Protein AF-A0A0M6X1V5-F1 (afdb_monomer)

Organism: NCBI:txid360807

Secondary structure (DSSP, 8-state):
----HHHHHHHHHHHHHHHHHHHHHHHTT-S-HHHHHHHHHHHHHHHHHHHHHHHHHHHHHH-GGGGBS---GGG--HHHHHHHHHHHTTS--S-HHHHHHHH---PBPPHHHHHHHHHHHTT--HHHHHHHHHHHHHHHHHHHT----HHHHHHHHHHHHHHHHHIIIIIGGG----HHHHHHHHHHHHHHHHHHHHHHHHHHHHHHHHHHHHHHHHHHHHHTSHHHHHHHHHHT--EEEEE-TTSSSEEEEEEEEETTTEEEEEEEEEEETTTTEEEEE--SSS---EEEEEEGGGTTSSS-EEEEESSTT-B--TTGGGSSSTTTSTTGGGGEEEEE-SHHHHHHHHHHHHHHHTT--------

Foldseek 3Di:
DDQALQNLLLVLQVLLLVLLVVLCVVCLLCPPCVPRVVSVLSSLVSNLSSVLSLLLVVVVVVPVVQFFPDDDVVDHPVLVVVVVVCVVVVVDDDRSVSSDVVPHDTDTDDSLSSLVVSCVVVVAAVLLSVLSVVSVVVNVCCVPPNQDDSLSVLLNLQSVLSNLVCCLPVPLVVDDDDVVSSVVSNVSSVVSSVSSNCSNQVVLCVVCVVVLVVVLVLLQVLCPDPVNVVLCVVLVWDKHKAADCVDGQWGIFIWTDDPPDDTDTQWTFGQQSQQQKTWIFDDDPQWGQTAKIFRRVQPPPPFGWIKGFPDLQGDTDHNVSSHYPQCCDPPNVVRIDTDGDDSVVSNVSSSSSSVNVSPDDDDPDDD

Solvent-accessible surface area (backbone atoms only — not comparable to full-atom values): 20128 Å² total; per-residue (Å²): 136,89,79,49,55,57,60,51,14,50,56,28,35,52,51,11,53,53,24,42,50,55,21,47,76,72,37,67,78,53,83,51,52,93,74,31,45,64,30,48,50,50,14,47,52,25,39,53,54,12,51,47,28,45,39,43,42,58,44,31,73,77,39,62,67,76,42,43,57,85,83,39,92,95,60,62,60,64,69,59,55,53,50,52,54,33,39,75,71,66,74,49,93,71,63,66,69,63,56,42,67,77,72,47,96,74,62,57,54,53,65,68,59,42,50,56,50,38,36,62,77,69,67,51,47,58,29,54,54,49,39,58,54,51,52,55,53,44,46,56,38,52,74,76,72,52,83,91,45,54,70,61,47,32,60,48,31,32,42,50,16,53,50,44,52,45,44,44,68,72,46,58,71,73,55,97,64,67,61,73,63,52,51,52,50,51,53,51,41,53,61,51,27,52,55,26,38,50,53,25,48,54,53,53,43,68,77,39,42,75,58,54,52,51,51,50,52,48,53,41,53,51,58,70,30,72,70,44,49,51,50,30,58,75,68,71,52,51,68,52,63,47,76,34,79,89,47,82,63,34,47,29,43,32,28,38,58,48,80,104,77,46,75,41,84,60,33,33,33,30,63,33,71,95,67,44,26,38,38,34,26,29,57,85,86,46,31,43,28,35,39,32,42,39,45,59,85,35,60,87,44,100,65,23,52,24,32,38,34,69,41,75,61,27,40,76,35,78,44,47,82,43,33,48,70,43,62,77,33,87,86,45,23,85,42,33,44,85,43,66,61,47,72,73,52,53,52,53,51,50,52,31,53,53,53,36,64,73,68,67,80,84,75,75,87,79,130

Nearest PDB structures (foldseek):
  2pz1-assembly1_A  TM=2.018E-01  e=1.996E-01  Homo sapiens
  2dx1-assembly1_A  TM=1.710E-01  e=4.671E-01  Homo sapiens
  8glv-assembly1_Ks  TM=2.192E-01  e=9.152E+00  Chlamydomonas reinhardtii

Structure (mmCIF, N/CA/C/O backbone):
data_AF-A0A0M6X1V5-F1
#
_entry.id   AF-A0A0M6X1V5-F1
#
loop_
_atom_site.group_PDB
_atom_site.id
_atom_site.type_symbol
_atom_site.label_atom_id
_atom_site.label_alt_id
_atom_site.label_comp_id
_atom_site.label_asym_id
_atom_site.label_entity_id
_atom_site.label_seq_id
_atom_site.pdbx_PDB_ins_code
_atom_site.Cartn_x
_atom_site.Cartn_y
_atom_site.Cartn_z
_atom_site.occupancy
_atom_site.B_iso_or_equiv
_atom_site.auth_seq_id
_atom_site.auth_comp_id
_atom_site.auth_asym_id
_atom_site.auth_atom_id
_atom_site.pdbx_PDB_model_num
ATOM 1 N N . MET A 1 1 ? 26.470 -7.280 -25.742 1.00 39.66 1 MET A N 1
ATOM 2 C CA . MET A 1 1 ? 25.875 -7.517 -24.411 1.00 39.66 1 MET A CA 1
ATOM 3 C C . MET A 1 1 ? 24.392 -7.253 -24.567 1.00 39.66 1 MET A C 1
ATOM 5 O O . MET A 1 1 ? 24.067 -6.159 -25.005 1.00 39.66 1 MET A O 1
ATOM 9 N N . LYS A 1 2 ? 23.532 -8.253 -24.347 1.00 53.59 2 LYS A N 1
ATOM 10 C CA . LYS A 1 2 ? 22.075 -8.067 -24.395 1.00 53.59 2 LYS A CA 1
ATOM 11 C C . LYS A 1 2 ? 21.625 -7.750 -22.973 1.00 53.59 2 LYS A C 1
ATOM 13 O O . LYS A 1 2 ? 21.903 -8.544 -22.082 1.00 53.59 2 LYS A O 1
ATOM 18 N N . ILE A 1 3 ? 21.055 -6.568 -22.761 1.00 58.59 3 ILE A N 1
ATOM 19 C CA . ILE A 1 3 ? 20.495 -6.168 -21.468 1.00 58.59 3 ILE A CA 1
ATOM 20 C C . ILE A 1 3 ? 18.987 -6.367 -21.590 1.00 58.59 3 ILE A C 1
ATOM 22 O O . ILE A 1 3 ? 18.340 -5.647 -22.350 1.00 58.59 3 ILE A O 1
ATOM 26 N N . TYR A 1 4 ? 18.441 -7.364 -20.896 1.00 81.00 4 TYR A N 1
ATOM 27 C CA . TYR A 1 4 ? 16.998 -7.581 -20.870 1.00 81.00 4 TYR A CA 1
ATOM 28 C C . TYR A 1 4 ? 16.310 -6.487 -20.046 1.00 81.00 4 TYR A C 1
ATOM 30 O O . TYR A 1 4 ? 16.927 -5.886 -19.162 1.00 81.00 4 TYR A O 1
ATOM 38 N N . LEU A 1 5 ? 15.020 -6.236 -20.312 1.00 85.81 5 LEU A N 1
ATOM 39 C CA . LEU A 1 5 ? 14.236 -5.241 -19.562 1.00 85.81 5 LEU A CA 1
ATOM 40 C C . LEU A 1 5 ? 14.343 -5.465 -18.050 1.00 85.81 5 LEU A C 1
ATOM 42 O O . LEU A 1 5 ? 14.533 -4.508 -17.304 1.00 85.81 5 LEU A O 1
ATOM 46 N N . PHE A 1 6 ? 14.284 -6.729 -17.624 1.00 87.44 6 PHE A N 1
ATOM 47 C CA . PHE A 1 6 ? 14.385 -7.101 -16.220 1.00 87.44 6 PHE A CA 1
ATOM 48 C C . PHE A 1 6 ? 15.757 -6.794 -15.607 1.00 87.44 6 PHE A C 1
ATOM 50 O O . PHE A 1 6 ? 15.822 -6.167 -14.555 1.00 87.44 6 PHE A O 1
ATOM 57 N N . ASP A 1 7 ? 16.852 -7.183 -16.269 1.00 87.56 7 ASP A N 1
ATOM 58 C CA . ASP A 1 7 ? 18.204 -6.915 -15.760 1.00 87.56 7 ASP A CA 1
ATOM 59 C C . ASP A 1 7 ? 18.443 -5.406 -15.616 1.00 87.56 7 ASP A C 1
ATOM 61 O O . ASP A 1 7 ? 18.963 -4.951 -14.601 1.00 87.56 7 ASP A O 1
ATOM 65 N N . ASN A 1 8 ? 17.968 -4.614 -16.584 1.00 89.75 8 ASN A N 1
ATOM 66 C CA . ASN A 1 8 ? 18.051 -3.155 -16.521 1.00 89.75 8 ASN A CA 1
ATOM 67 C C . ASN A 1 8 ? 17.187 -2.559 -15.391 1.00 89.75 8 ASN A C 1
ATOM 69 O O . ASN A 1 8 ? 17.561 -1.557 -14.772 1.00 89.75 8 ASN A O 1
ATOM 73 N N . ALA A 1 9 ? 16.026 -3.169 -15.120 1.00 92.94 9 ALA A N 1
ATOM 74 C CA . ALA A 1 9 ? 15.165 -2.788 -14.005 1.00 92.94 9 ALA A CA 1
ATOM 75 C C . ALA A 1 9 ? 15.871 -3.033 -12.666 1.00 92.94 9 ALA A C 1
ATOM 77 O O . ALA A 1 9 ? 15.912 -2.134 -11.828 1.00 92.94 9 ALA A O 1
ATOM 78 N N . ILE A 1 10 ? 16.481 -4.211 -12.498 1.00 92.75 10 ILE A N 1
ATOM 79 C CA . ILE A 1 10 ? 17.227 -4.585 -11.293 1.00 92.75 10 ILE A CA 1
ATOM 80 C C . ILE A 1 10 ? 18.442 -3.679 -11.092 1.00 92.75 10 ILE A C 1
ATOM 82 O O . ILE A 1 10 ? 18.616 -3.155 -9.996 1.00 92.75 10 ILE A O 1
ATOM 86 N N . ASP A 1 11 ? 19.237 -3.428 -12.133 1.00 93.12 11 ASP A N 1
ATOM 87 C CA . ASP A 1 11 ? 20.394 -2.531 -12.042 1.00 93.12 11 ASP A CA 1
ATOM 88 C C . ASP A 1 11 ? 19.964 -1.119 -11.599 1.00 93.12 11 ASP A C 1
ATOM 90 O O . ASP A 1 11 ? 20.552 -0.526 -10.691 1.00 93.12 11 ASP A O 1
ATOM 94 N N . SER A 1 12 ? 18.894 -0.583 -12.199 1.00 95.94 12 SER A N 1
ATOM 95 C CA . SER A 1 12 ? 18.325 0.717 -11.813 1.00 95.94 12 SER A CA 1
ATOM 96 C C . SER A 1 12 ? 17.811 0.710 -10.370 1.00 95.94 12 SER A C 1
ATOM 98 O O . SER A 1 12 ? 17.980 1.689 -9.640 1.00 95.94 12 SER A O 1
ATOM 100 N N . PHE A 1 13 ? 17.207 -0.395 -9.936 1.00 97.12 13 PHE A N 1
ATOM 101 C CA . PHE A 1 13 ? 16.680 -0.545 -8.587 1.00 97.12 13 PHE A CA 1
ATOM 102 C C . PHE A 1 13 ? 17.795 -0.609 -7.537 1.00 97.12 13 PHE A C 1
ATOM 104 O O . PHE A 1 13 ? 17.732 0.104 -6.539 1.00 97.12 13 PHE A O 1
ATOM 111 N N . GLU A 1 14 ? 18.869 -1.359 -7.786 1.00 96.00 14 GLU A N 1
ATOM 112 C CA . GLU A 1 14 ? 20.050 -1.407 -6.913 1.00 96.00 14 GLU A CA 1
ATOM 113 C C . GLU A 1 14 ? 20.685 -0.020 -6.736 1.00 96.00 14 GLU A C 1
ATOM 115 O O . GLU A 1 14 ? 21.066 0.359 -5.624 1.00 96.00 14 GLU A O 1
ATOM 120 N N . TRP A 1 15 ? 20.756 0.777 -7.808 1.00 97.69 15 TRP A N 1
ATOM 121 C CA . TRP A 1 15 ? 21.193 2.172 -7.713 1.00 97.69 15 TRP A CA 1
ATOM 122 C C . TRP A 1 15 ? 20.257 3.021 -6.858 1.00 97.69 15 TRP A C 1
ATOM 124 O O . TRP A 1 15 ? 20.733 3.834 -6.061 1.00 97.69 15 TRP A O 1
ATOM 134 N N . SER A 1 16 ? 18.943 2.815 -6.978 1.00 98.00 16 SER A N 1
ATOM 135 C CA . SER A 1 16 ? 17.966 3.488 -6.125 1.00 98.00 16 SER A CA 1
ATOM 136 C C . SER A 1 16 ? 18.199 3.169 -4.647 1.00 98.00 16 SER A C 1
ATOM 138 O O . SER A 1 16 ? 18.396 4.092 -3.855 1.00 98.00 16 SER A O 1
ATOM 140 N N . LEU A 1 17 ? 18.286 1.882 -4.293 1.00 98.19 17 LEU A N 1
ATOM 141 C CA . LEU A 1 17 ? 18.526 1.432 -2.919 1.00 98.19 17 LEU A CA 1
ATOM 142 C C . LEU A 1 17 ? 19.849 1.973 -2.371 1.00 98.19 17 LEU A C 1
ATOM 144 O O . LEU A 1 17 ? 19.900 2.486 -1.256 1.00 98.19 17 LEU A O 1
ATOM 148 N N . ARG A 1 18 ? 20.919 1.952 -3.175 1.00 97.69 18 ARG A N 1
ATOM 149 C CA . ARG A 1 18 ? 22.220 2.505 -2.780 1.00 97.69 18 ARG A CA 1
ATOM 150 C C . ARG A 1 18 ? 22.126 3.984 -2.421 1.00 97.69 18 ARG A C 1
ATOM 152 O O . ARG A 1 18 ? 22.686 4.398 -1.408 1.00 97.69 18 ARG A O 1
ATOM 159 N N . HIS A 1 19 ? 21.450 4.774 -3.250 1.00 97.50 19 HIS A N 1
ATOM 160 C CA . HIS A 1 19 ? 21.282 6.202 -3.009 1.00 97.50 19 HIS A CA 1
ATOM 161 C C . HIS A 1 19 ? 20.356 6.491 -1.826 1.00 97.50 19 HIS A C 1
ATOM 163 O O . HIS A 1 19 ? 20.657 7.401 -1.057 1.00 97.50 19 HIS A O 1
ATOM 169 N N . LEU A 1 20 ? 19.292 5.703 -1.637 1.00 97.75 20 LEU A N 1
ATOM 170 C CA . LEU A 1 20 ? 18.434 5.790 -0.453 1.00 97.75 20 LEU A CA 1
ATOM 171 C C . LEU A 1 20 ? 19.217 5.482 0.820 1.00 97.75 20 LEU A C 1
ATOM 173 O O . LEU A 1 20 ? 19.162 6.267 1.758 1.00 97.75 20 LEU A O 1
ATOM 177 N N . ARG A 1 21 ? 20.010 4.406 0.839 1.00 97.62 21 ARG A N 1
ATOM 178 C CA . ARG A 1 21 ? 20.854 4.072 1.990 1.00 97.62 21 ARG A CA 1
ATOM 179 C C . ARG A 1 21 ? 21.814 5.208 2.328 1.00 97.62 21 ARG A C 1
ATOM 181 O O . ARG A 1 21 ? 21.831 5.664 3.462 1.00 97.62 21 ARG A O 1
ATOM 188 N N . THR A 1 22 ? 22.565 5.714 1.347 1.00 96.56 22 THR A N 1
ATOM 189 C CA . THR A 1 22 ? 23.496 6.831 1.585 1.00 96.56 22 THR A CA 1
ATOM 190 C C . THR A 1 22 ? 22.772 8.086 2.069 1.00 96.56 22 THR A C 1
ATOM 192 O O . THR A 1 22 ? 23.281 8.788 2.940 1.00 96.56 22 THR A O 1
ATOM 195 N N . PHE A 1 23 ? 21.581 8.371 1.539 1.00 95.62 23 PHE A N 1
ATOM 196 C CA . PHE A 1 23 ? 20.746 9.464 2.024 1.00 95.62 23 PHE A CA 1
ATOM 197 C C . PHE A 1 23 ? 20.359 9.267 3.499 1.00 95.62 23 PHE A C 1
ATOM 199 O O . PHE A 1 23 ? 20.599 10.164 4.303 1.00 95.62 23 PHE A O 1
ATOM 206 N N . LEU A 1 24 ? 19.846 8.090 3.865 1.00 95.75 24 LEU A N 1
ATOM 207 C CA . LEU A 1 24 ? 19.426 7.765 5.231 1.00 95.75 24 LEU A CA 1
ATOM 208 C C . LEU A 1 24 ? 20.591 7.760 6.233 1.00 95.75 24 LEU A C 1
ATOM 210 O O . LEU A 1 24 ? 20.423 8.203 7.364 1.00 95.75 24 LEU A O 1
ATOM 214 N N . GLU A 1 25 ? 21.779 7.314 5.820 1.00 94.75 25 GLU A N 1
ATOM 215 C CA . GLU A 1 25 ? 23.007 7.379 6.628 1.00 94.75 25 GLU A CA 1
ATOM 216 C C . GLU A 1 25 ? 23.492 8.820 6.849 1.00 94.75 25 GLU A C 1
ATOM 218 O O . GLU A 1 25 ? 24.152 9.106 7.847 1.00 94.75 25 GLU A O 1
ATOM 223 N N . THR A 1 26 ? 23.193 9.723 5.910 1.00 92.94 26 THR A N 1
ATOM 224 C CA . THR A 1 26 ? 23.662 11.114 5.944 1.00 92.94 26 THR A CA 1
ATOM 225 C C . THR A 1 26 ? 22.690 12.033 6.682 1.00 92.94 26 THR A C 1
ATOM 227 O O . THR A 1 26 ? 23.132 12.909 7.421 1.00 92.94 26 THR A O 1
ATOM 230 N N . ASP A 1 27 ? 21.385 11.892 6.437 1.00 92.19 27 ASP A N 1
ATOM 231 C CA . ASP A 1 27 ? 20.372 12.874 6.842 1.00 92.19 27 ASP A CA 1
ATOM 232 C C . ASP A 1 27 ? 18.945 12.294 6.793 1.00 92.19 27 ASP A C 1
ATOM 234 O O . ASP A 1 27 ? 18.069 12.785 6.078 1.00 92.19 27 ASP A O 1
ATOM 238 N N . SER A 1 28 ? 18.697 11.220 7.544 1.00 91.19 28 SER A N 1
ATOM 239 C CA . SER A 1 28 ? 17.394 10.535 7.584 1.00 91.19 28 SER A CA 1
ATOM 240 C C . SER A 1 28 ? 16.216 11.430 7.989 1.00 91.19 28 SER A C 1
ATOM 242 O O . SER A 1 28 ? 15.100 11.195 7.530 1.00 91.19 28 SER A O 1
ATOM 244 N N . ASN A 1 29 ? 16.452 12.478 8.783 1.00 90.00 29 ASN A N 1
ATOM 245 C CA . ASN A 1 29 ? 15.431 13.443 9.214 1.00 90.00 29 ASN A CA 1
ATOM 246 C C . ASN A 1 29 ? 15.308 14.668 8.288 1.00 90.00 29 ASN A C 1
ATOM 248 O O . ASN A 1 29 ? 14.533 15.584 8.570 1.00 90.00 29 ASN A O 1
ATOM 252 N N . PHE A 1 30 ? 16.079 14.719 7.196 1.00 90.25 30 PHE A N 1
ATOM 253 C CA . PHE A 1 30 ? 16.092 15.849 6.263 1.00 90.25 30 PHE A CA 1
ATOM 254 C C . PHE A 1 30 ? 16.367 17.200 6.960 1.00 90.25 30 PHE A C 1
ATOM 256 O O . PHE A 1 30 ? 15.706 18.213 6.717 1.00 90.25 30 PHE A O 1
ATOM 263 N N . GLU A 1 31 ? 17.317 17.210 7.896 1.00 89.50 31 GLU A N 1
ATOM 264 C CA . GLU A 1 31 ? 17.773 18.387 8.644 1.00 89.50 31 GLU A CA 1
ATOM 265 C C . GLU A 1 31 ? 18.802 19.206 7.852 1.00 89.50 31 GLU A C 1
ATOM 267 O O . GLU A 1 31 ? 18.896 20.421 8.030 1.00 89.50 31 GLU A O 1
ATOM 272 N N . ASN A 1 32 ? 19.550 18.562 6.950 1.00 88.06 32 ASN A N 1
ATOM 273 C CA . ASN A 1 32 ? 20.644 19.156 6.178 1.00 88.06 32 ASN A CA 1
ATOM 274 C C . ASN A 1 32 ? 20.438 18.960 4.659 1.00 88.06 32 ASN A C 1
ATOM 276 O O . ASN A 1 32 ? 21.286 18.359 3.980 1.00 88.06 32 ASN A O 1
ATOM 280 N N . PRO A 1 33 ? 19.343 19.504 4.086 1.00 84.38 33 PRO A N 1
ATOM 281 C CA . PRO A 1 33 ? 18.929 19.226 2.711 1.00 84.38 33 PRO A CA 1
ATOM 282 C C . PRO A 1 33 ? 19.975 19.616 1.661 1.00 84.38 33 PRO A C 1
ATOM 284 O O . PRO A 1 33 ? 20.057 18.966 0.618 1.00 84.38 33 PRO A O 1
ATOM 287 N N . ASP A 1 34 ? 20.812 20.622 1.924 1.00 83.69 34 ASP A N 1
ATOM 288 C CA . ASP A 1 34 ? 21.867 21.063 1.001 1.00 83.69 34 ASP A CA 1
ATOM 289 C C . ASP A 1 34 ? 22.909 19.968 0.709 1.00 83.69 34 ASP A C 1
ATOM 291 O O . ASP A 1 34 ? 23.516 19.951 -0.363 1.00 83.69 34 ASP A O 1
ATOM 295 N N . ILE A 1 35 ? 23.107 19.036 1.646 1.00 82.88 35 ILE A N 1
ATOM 296 C CA . ILE A 1 35 ? 24.081 17.942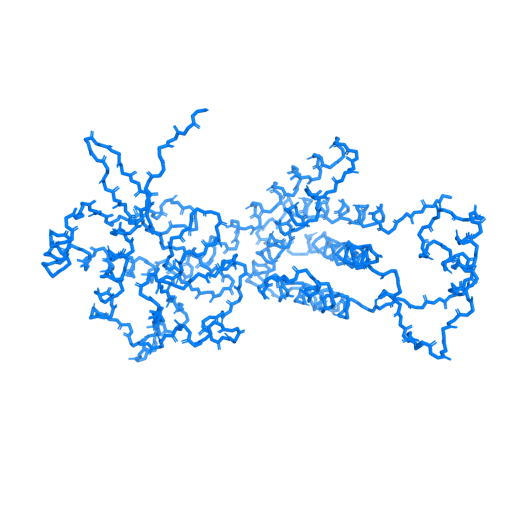 1.534 1.00 82.88 35 ILE A CA 1
ATOM 297 C C . ILE A 1 35 ? 23.394 16.667 1.034 1.00 82.88 35 ILE A C 1
ATOM 299 O O . ILE A 1 35 ? 23.943 15.934 0.209 1.00 82.88 35 ILE A O 1
ATOM 303 N N . SER A 1 36 ? 22.180 16.402 1.515 1.00 86.75 36 SER A N 1
ATOM 304 C CA . SER A 1 36 ? 21.513 15.109 1.370 1.00 86.75 36 SER A CA 1
ATOM 305 C C . SER A 1 36 ? 20.600 15.005 0.143 1.00 86.75 36 SER A C 1
ATOM 307 O O . SER A 1 36 ? 20.473 13.925 -0.443 1.00 86.75 36 SER A O 1
ATOM 309 N N . THR A 1 37 ? 20.027 16.120 -0.332 1.00 86.50 37 THR A N 1
ATOM 310 C CA . THR A 1 37 ? 19.010 16.129 -1.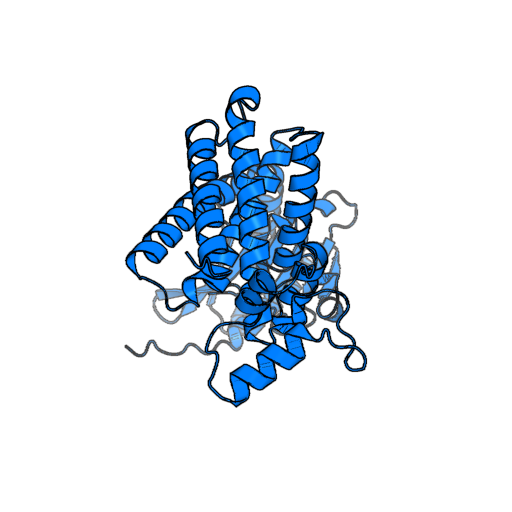407 1.00 86.50 37 THR A CA 1
ATOM 311 C C . THR A 1 37 ? 19.502 15.496 -2.707 1.00 86.50 37 THR A C 1
ATOM 313 O O . THR A 1 37 ? 18.714 14.897 -3.441 1.00 86.50 37 THR A O 1
ATOM 316 N N . THR A 1 38 ? 20.801 15.590 -3.011 1.00 89.25 38 THR A N 1
ATOM 317 C CA . THR A 1 38 ? 21.364 14.975 -4.223 1.00 89.25 38 THR A CA 1
ATOM 318 C C . THR A 1 38 ? 21.152 13.463 -4.227 1.00 89.25 38 THR A C 1
ATOM 320 O O . THR A 1 38 ? 20.729 12.920 -5.246 1.00 89.25 38 THR A O 1
ATOM 323 N N . TYR A 1 39 ? 21.377 12.789 -3.096 1.00 92.69 39 TYR A N 1
ATOM 324 C CA . TYR A 1 39 ? 21.184 11.344 -2.987 1.00 92.69 39 TYR A CA 1
ATOM 325 C C . TYR A 1 39 ? 19.708 10.967 -3.112 1.00 92.69 39 TYR A C 1
ATOM 327 O O . TYR A 1 39 ? 19.373 10.102 -3.917 1.00 92.69 39 TYR A O 1
ATOM 335 N N . LEU A 1 40 ? 18.814 11.685 -2.426 1.00 91.81 40 LEU A N 1
ATOM 336 C CA . LEU A 1 40 ? 17.370 11.458 -2.530 1.00 91.81 40 LEU A CA 1
ATOM 337 C C . LEU A 1 40 ? 16.852 11.660 -3.966 1.00 91.81 40 LEU A C 1
ATOM 339 O O . LEU A 1 40 ? 16.053 10.872 -4.471 1.00 91.81 40 LEU A O 1
ATOM 343 N N . LYS A 1 41 ? 17.352 12.679 -4.674 1.00 91.38 41 LYS A N 1
ATOM 344 C CA . LYS A 1 41 ? 17.000 12.924 -6.078 1.00 91.38 41 LYS A CA 1
ATOM 345 C C . LYS A 1 41 ? 17.450 11.784 -6.991 1.00 91.38 41 LYS A C 1
ATOM 347 O O . LYS A 1 41 ? 16.660 11.343 -7.824 1.00 91.38 41 LYS A O 1
ATOM 352 N N . GLN A 1 42 ? 18.694 11.318 -6.852 1.00 93.31 42 GLN A N 1
ATOM 353 C CA . GLN A 1 42 ? 19.196 10.194 -7.651 1.00 93.31 42 GLN A CA 1
ATOM 354 C C . GLN A 1 42 ? 18.419 8.912 -7.348 1.00 93.31 42 GLN A C 1
ATOM 356 O O . GLN A 1 42 ? 17.991 8.229 -8.274 1.00 93.31 42 GLN A O 1
ATOM 361 N N . ALA A 1 43 ? 18.136 8.646 -6.071 1.00 95.56 43 ALA A N 1
ATOM 362 C CA . ALA A 1 43 ? 17.302 7.529 -5.652 1.00 95.56 43 ALA A CA 1
ATOM 363 C C . ALA A 1 43 ? 15.943 7.509 -6.362 1.00 95.56 43 ALA A C 1
ATOM 365 O O . ALA A 1 43 ? 15.554 6.476 -6.902 1.00 95.56 43 ALA A O 1
ATOM 366 N N . ILE A 1 44 ? 15.242 8.646 -6.406 1.00 94.69 44 ILE A N 1
ATOM 367 C CA . ILE A 1 44 ? 13.904 8.756 -7.008 1.00 94.69 44 ILE A CA 1
ATOM 368 C C . ILE A 1 44 ? 13.950 8.645 -8.532 1.00 94.69 44 ILE A C 1
ATOM 370 O O . ILE A 1 44 ? 13.055 8.042 -9.127 1.00 94.69 44 ILE A O 1
ATOM 374 N N . LEU A 1 45 ? 14.978 9.201 -9.179 1.00 93.56 45 LEU A N 1
ATOM 375 C CA . LEU A 1 45 ? 15.179 9.036 -10.621 1.00 93.56 45 LEU A CA 1
ATOM 376 C C . LEU A 1 45 ? 15.382 7.559 -10.971 1.00 93.56 45 LEU A C 1
ATOM 378 O O . LEU A 1 45 ? 14.673 7.034 -11.826 1.00 93.56 45 LEU A O 1
ATOM 382 N N . CYS A 1 46 ? 16.286 6.884 -10.261 1.00 96.19 46 CYS A N 1
ATOM 383 C CA . CYS A 1 46 ? 16.553 5.459 -10.430 1.00 96.19 46 CYS A CA 1
ATOM 384 C C . CYS A 1 46 ? 15.328 4.591 -10.099 1.00 96.19 46 CYS A C 1
ATOM 386 O O . CYS A 1 46 ? 15.048 3.648 -10.835 1.00 96.19 46 CYS A O 1
ATOM 388 N N . LEU A 1 47 ? 14.559 4.938 -9.057 1.00 97.19 47 LEU A N 1
ATOM 389 C CA . LEU A 1 47 ? 13.347 4.208 -8.671 1.00 97.19 47 LEU A CA 1
ATOM 390 C C . LEU A 1 47 ? 12.268 4.288 -9.752 1.00 97.19 47 LEU A C 1
ATOM 392 O O . LEU A 1 47 ? 11.701 3.266 -10.116 1.00 97.19 47 LEU A O 1
ATOM 396 N N . ASN A 1 48 ? 12.008 5.482 -10.299 1.00 95.19 48 ASN A N 1
ATOM 397 C CA . ASN A 1 48 ? 11.051 5.631 -11.400 1.00 95.19 48 ASN A CA 1
ATOM 398 C C . ASN A 1 48 ? 11.491 4.816 -12.623 1.00 95.19 48 ASN A C 1
ATOM 400 O O . ASN A 1 48 ? 10.675 4.103 -13.196 1.00 95.19 48 ASN A O 1
ATOM 404 N N . SER A 1 49 ? 12.772 4.872 -12.998 1.00 94.31 49 SER A N 1
ATOM 405 C CA . SER A 1 49 ? 13.287 4.062 -14.109 1.00 94.31 49 SER A CA 1
ATOM 406 C C . SER A 1 49 ? 13.102 2.563 -13.856 1.00 94.31 49 SER A C 1
ATOM 408 O O . SER A 1 49 ? 12.641 1.846 -14.741 1.00 94.31 49 SER A O 1
ATOM 410 N N . ALA A 1 50 ? 13.407 2.092 -12.644 1.00 96.44 50 ALA A N 1
ATOM 411 C CA . ALA A 1 50 ? 13.225 0.696 -12.263 1.00 96.44 50 ALA A CA 1
ATOM 412 C C . ALA A 1 50 ? 11.754 0.263 -12.347 1.00 96.44 50 ALA A C 1
ATOM 414 O O . ALA A 1 50 ? 11.455 -0.747 -12.977 1.00 96.44 50 ALA A O 1
ATOM 415 N N . LEU A 1 51 ? 10.832 1.045 -11.774 1.00 97.06 51 LEU A N 1
ATOM 416 C CA . LEU A 1 51 ? 9.394 0.762 -11.813 1.00 97.06 51 LEU A CA 1
ATOM 417 C C . LEU A 1 51 ? 8.861 0.707 -13.244 1.00 97.06 51 LEU A C 1
ATOM 419 O O . LEU A 1 51 ? 8.131 -0.219 -13.585 1.00 97.06 51 LEU A O 1
ATOM 423 N N . GLU A 1 52 ? 9.260 1.650 -14.101 1.00 95.38 52 GLU A N 1
ATOM 424 C CA . GLU A 1 52 ? 8.846 1.655 -15.506 1.00 95.38 52 GLU A CA 1
ATOM 425 C C . GLU A 1 52 ? 9.232 0.354 -16.210 1.00 95.38 52 GLU A C 1
ATOM 427 O O . GLU A 1 52 ? 8.424 -0.238 -16.928 1.00 95.38 52 GLU A O 1
ATOM 432 N N . LEU A 1 53 ? 10.473 -0.085 -15.991 1.00 94.69 53 LEU A N 1
ATOM 433 C CA . LEU A 1 53 ? 11.029 -1.281 -16.606 1.00 94.69 53 LEU A CA 1
ATOM 434 C C . LEU A 1 53 ? 10.411 -2.554 -16.024 1.00 94.69 53 LEU A C 1
ATOM 436 O O . LEU A 1 53 ? 10.057 -3.440 -16.799 1.00 94.69 53 LEU A O 1
ATOM 440 N N . PHE A 1 54 ? 10.203 -2.626 -14.704 1.00 94.88 54 PHE A N 1
ATOM 441 C CA . PHE A 1 54 ? 9.474 -3.731 -14.082 1.00 94.88 54 PHE A CA 1
ATOM 442 C C . PHE A 1 54 ? 8.059 -3.845 -14.651 1.00 94.88 54 PHE A C 1
ATOM 444 O O . PHE A 1 54 ? 7.644 -4.921 -15.068 1.00 94.88 54 PHE A O 1
ATOM 451 N N . PHE A 1 55 ? 7.314 -2.743 -14.731 1.00 95.56 55 PHE A N 1
ATOM 452 C CA . PHE A 1 55 ? 5.952 -2.764 -15.259 1.00 95.56 55 PHE A CA 1
ATOM 453 C C . PHE A 1 55 ? 5.921 -3.178 -16.733 1.00 95.56 55 PHE A C 1
ATOM 455 O O . PHE A 1 55 ? 5.109 -4.025 -17.103 1.00 95.56 55 PHE A O 1
ATOM 462 N N . LYS A 1 56 ? 6.832 -2.658 -17.568 1.00 94.38 56 LYS A N 1
ATOM 463 C CA . LYS A 1 56 ? 6.947 -3.058 -18.981 1.00 94.38 56 LYS A CA 1
ATOM 464 C C . LYS A 1 56 ? 7.296 -4.532 -19.136 1.00 94.38 56 LYS A C 1
ATOM 466 O O . LYS A 1 56 ? 6.696 -5.199 -19.972 1.00 94.38 56 LYS A O 1
ATOM 471 N N . GLU A 1 57 ? 8.214 -5.051 -18.330 1.00 92.12 57 GLU A N 1
ATOM 472 C CA . GLU A 1 57 ? 8.559 -6.473 -18.317 1.00 92.12 57 GLU A CA 1
ATOM 473 C C . GLU A 1 57 ? 7.315 -7.325 -18.030 1.00 92.12 57 GLU A C 1
ATOM 475 O O . GLU A 1 57 ? 6.934 -8.155 -18.859 1.00 92.12 57 GLU A O 1
ATOM 480 N N . ARG A 1 58 ? 6.593 -7.014 -16.948 1.00 92.00 58 ARG A N 1
ATOM 481 C CA . ARG A 1 58 ? 5.389 -7.744 -16.527 1.00 92.00 58 ARG A CA 1
ATOM 482 C C . ARG A 1 58 ? 4.255 -7.654 -17.548 1.00 92.00 58 ARG A C 1
ATOM 484 O O . ARG A 1 58 ? 3.637 -8.662 -17.879 1.00 92.00 58 ARG A O 1
ATOM 491 N N . ILE A 1 59 ? 4.016 -6.469 -18.113 1.00 94.06 59 ILE A N 1
ATOM 492 C CA . ILE A 1 59 ? 3.052 -6.277 -19.207 1.00 94.06 59 ILE A CA 1
ATOM 493 C C . ILE A 1 59 ? 3.460 -7.111 -20.431 1.00 94.06 59 ILE A C 1
ATOM 495 O O . ILE A 1 59 ? 2.620 -7.791 -21.024 1.00 94.06 59 ILE A O 1
ATOM 499 N N . SER A 1 60 ? 4.744 -7.088 -20.803 1.00 91.88 60 SER A N 1
ATOM 500 C CA . SER A 1 60 ? 5.250 -7.798 -21.982 1.00 91.88 60 SER A CA 1
ATOM 501 C C . SER A 1 60 ? 5.155 -9.319 -21.851 1.00 91.88 60 SER A C 1
ATOM 503 O O . SER A 1 60 ? 4.951 -9.997 -22.855 1.00 91.88 60 SER A O 1
ATOM 505 N N . ALA A 1 61 ? 5.219 -9.846 -20.624 1.00 89.00 61 ALA A N 1
ATOM 506 C CA . ALA A 1 61 ? 4.999 -11.261 -20.343 1.00 89.00 61 ALA A CA 1
ATOM 507 C C . ALA A 1 61 ? 3.547 -11.705 -20.611 1.00 89.00 61 ALA A C 1
ATOM 509 O O . ALA A 1 61 ? 3.319 -12.859 -20.967 1.00 89.00 61 ALA A O 1
ATOM 510 N N . ILE A 1 62 ? 2.565 -10.802 -20.476 1.00 91.44 62 ILE A N 1
ATOM 511 C CA . ILE A 1 62 ? 1.163 -11.063 -20.853 1.00 91.44 62 ILE A CA 1
ATOM 512 C C . ILE A 1 62 ? 1.005 -10.960 -22.371 1.00 91.44 62 ILE A C 1
ATOM 514 O O . ILE A 1 62 ? 0.469 -11.861 -23.015 1.00 91.44 62 ILE A O 1
ATOM 518 N N . ASN A 1 63 ? 1.444 -9.839 -22.946 1.00 90.25 63 ASN A N 1
ATOM 519 C CA . ASN A 1 63 ? 1.463 -9.633 -24.387 1.00 90.25 63 ASN A CA 1
ATOM 520 C C . ASN A 1 63 ? 2.559 -8.612 -24.756 1.00 90.25 63 ASN A C 1
ATOM 522 O O . ASN A 1 63 ? 2.423 -7.433 -24.414 1.00 90.25 63 ASN A O 1
ATOM 526 N N . PRO A 1 64 ? 3.601 -9.017 -25.512 1.00 90.38 64 PRO A N 1
ATOM 527 C CA . PRO A 1 64 ? 4.734 -8.155 -25.847 1.00 90.38 64 PRO A CA 1
ATOM 528 C C . PRO A 1 64 ? 4.372 -6.893 -26.632 1.00 90.38 64 PRO A C 1
ATOM 530 O O . PRO A 1 64 ? 5.115 -5.920 -26.599 1.00 90.38 64 PRO A O 1
ATOM 533 N N . LEU A 1 65 ? 3.243 -6.887 -27.341 1.00 91.12 65 LEU A N 1
ATOM 534 C CA . LEU A 1 65 ? 2.801 -5.732 -28.117 1.00 91.12 65 LEU A CA 1
ATOM 535 C C . LEU A 1 65 ? 2.320 -4.586 -27.211 1.00 91.12 65 LEU A C 1
ATOM 537 O O . LEU A 1 65 ? 2.463 -3.419 -27.554 1.00 91.12 65 LEU A O 1
ATOM 541 N N . LEU A 1 66 ? 1.816 -4.882 -26.014 1.00 92.00 66 LEU A N 1
ATOM 542 C CA . LEU A 1 66 ? 1.179 -3.885 -25.149 1.00 92.00 66 LEU A CA 1
ATOM 543 C C . LEU A 1 66 ? 2.110 -2.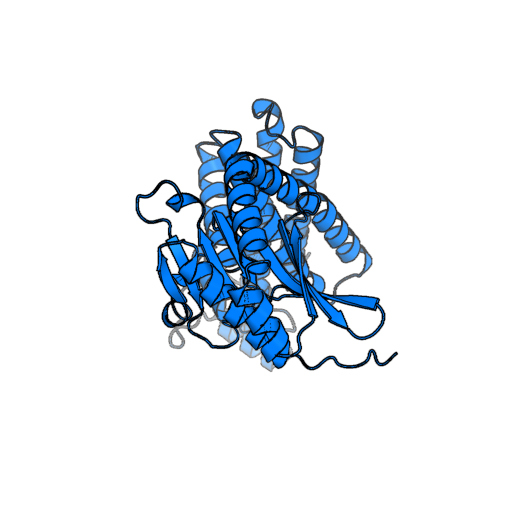770 -24.640 1.00 92.00 66 LEU A C 1
ATOM 545 O O . LEU A 1 66 ? 1.619 -1.758 -24.146 1.00 92.00 66 LEU A O 1
ATOM 549 N N . ILE A 1 67 ? 3.431 -2.929 -24.759 1.00 92.44 67 ILE A N 1
ATOM 550 C CA . ILE A 1 67 ? 4.404 -1.920 -24.319 1.00 92.44 67 ILE A CA 1
ATOM 551 C C . ILE A 1 67 ? 4.771 -0.896 -25.402 1.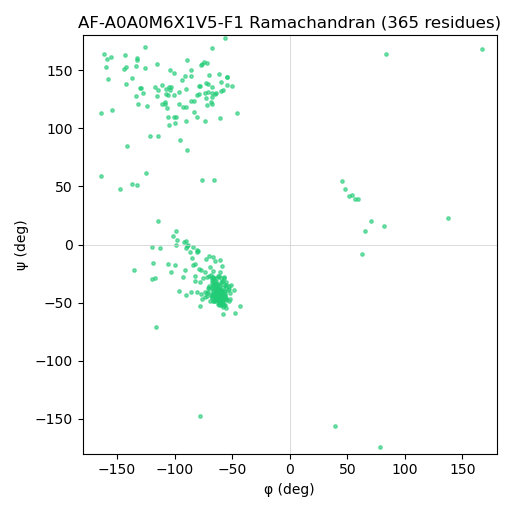00 92.44 67 ILE A C 1
ATOM 553 O O . ILE A 1 67 ? 5.536 0.020 -25.106 1.00 92.44 67 ILE A O 1
ATOM 557 N N . TYR A 1 68 ? 4.258 -1.016 -26.630 1.00 91.12 68 TYR A N 1
ATOM 558 C CA . TYR A 1 68 ? 4.559 -0.088 -27.729 1.00 91.12 68 TYR A CA 1
ATOM 559 C C . TYR A 1 68 ? 3.420 0.884 -28.009 1.00 91.12 68 TYR A C 1
ATOM 561 O O . TYR A 1 68 ? 2.243 0.575 -27.823 1.00 91.12 68 TYR A O 1
ATOM 569 N N . GLU A 1 69 ? 3.773 2.072 -28.495 1.00 85.25 69 GLU A N 1
ATOM 570 C CA . GLU A 1 69 ? 2.782 3.042 -28.949 1.00 85.25 69 GLU A CA 1
ATOM 571 C C . GLU A 1 69 ? 2.209 2.673 -30.330 1.00 85.25 69 GLU A C 1
ATOM 573 O O . GLU A 1 69 ? 2.860 2.017 -31.140 1.00 85.25 69 GLU A O 1
ATOM 578 N N . HIS A 1 70 ? 0.987 3.141 -30.612 1.00 71.56 70 HIS A N 1
ATOM 579 C CA . HIS A 1 70 ? 0.372 3.117 -31.949 1.00 71.56 70 HIS A CA 1
ATOM 580 C C . HIS A 1 70 ? 0.209 1.731 -32.601 1.00 71.56 70 HIS A C 1
ATOM 582 O O . HIS A 1 70 ? 0.351 1.587 -33.815 1.00 71.56 70 HIS A O 1
ATOM 588 N N . ILE A 1 71 ? -0.146 0.708 -31.820 1.00 73.88 71 ILE A N 1
ATOM 589 C CA . ILE A 1 71 ? -0.481 -0.605 -32.381 1.00 73.88 71 ILE A CA 1
ATOM 590 C C . ILE A 1 71 ? -1.915 -0.617 -32.908 1.00 73.88 71 ILE A C 1
ATOM 592 O O . ILE A 1 71 ? -2.878 -0.663 -32.145 1.00 73.88 71 ILE A O 1
ATOM 596 N N . GLU A 1 72 ? -2.049 -0.662 -34.231 1.00 73.94 72 GLU A N 1
ATOM 597 C CA . GLU A 1 72 ? -3.307 -0.942 -34.920 1.00 73.94 72 GLU A CA 1
ATOM 598 C C . GLU A 1 72 ? -3.183 -2.263 -35.685 1.00 73.94 72 GLU A C 1
ATOM 600 O O . GLU A 1 72 ? -2.263 -2.437 -36.479 1.00 73.94 72 GLU A O 1
ATOM 605 N N . ILE A 1 73 ? -4.122 -3.198 -35.488 1.00 70.56 73 ILE A N 1
ATOM 606 C CA . ILE A 1 73 ? -4.085 -4.539 -36.116 1.00 70.56 73 ILE A CA 1
ATOM 607 C C . ILE A 1 73 ? -3.979 -4.450 -37.646 1.00 70.56 73 ILE A C 1
ATOM 609 O O . ILE A 1 73 ? -3.287 -5.247 -38.274 1.00 70.56 73 ILE A O 1
ATOM 613 N N . ASN A 1 74 ? -4.637 -3.455 -38.242 1.00 76.00 74 ASN A N 1
ATOM 614 C CA . ASN A 1 74 ? -4.646 -3.252 -39.690 1.00 76.00 74 ASN A CA 1
ATOM 615 C C . ASN A 1 74 ? -3.373 -2.567 -40.219 1.00 76.00 74 ASN A C 1
ATOM 617 O O . ASN A 1 74 ? -3.232 -2.421 -41.430 1.00 76.00 74 ASN A O 1
ATOM 621 N N . ASN A 1 75 ? -2.473 -2.131 -39.334 1.00 80.00 75 ASN A N 1
ATOM 622 C CA . ASN A 1 75 ? -1.250 -1.410 -39.673 1.00 80.00 75 ASN A CA 1
ATOM 623 C C . ASN A 1 75 ? -0.111 -1.746 -38.690 1.00 80.00 75 ASN A C 1
ATOM 625 O O . ASN A 1 75 ? 0.553 -0.861 -38.150 1.00 80.00 75 ASN A O 1
ATOM 629 N N . LEU A 1 76 ? 0.090 -3.040 -38.421 1.00 84.25 76 LEU A N 1
ATOM 630 C CA . LEU A 1 76 ? 1.201 -3.510 -37.596 1.00 84.25 76 LEU A CA 1
ATOM 631 C C . LEU A 1 76 ? 2.539 -3.200 -38.293 1.00 84.25 76 LEU A C 1
ATOM 633 O O . LEU A 1 76 ? 2.710 -3.572 -39.457 1.00 84.25 76 LEU A O 1
ATOM 637 N N . PRO A 1 77 ? 3.506 -2.570 -37.599 1.00 87.12 77 PRO A N 1
ATOM 638 C CA . PRO A 1 77 ? 4.856 -2.382 -38.117 1.00 87.12 77 PRO A CA 1
ATOM 639 C C . PRO A 1 77 ? 5.469 -3.682 -38.653 1.00 87.12 77 PRO A C 1
ATOM 641 O O . PRO A 1 77 ? 5.406 -4.724 -37.997 1.00 87.12 77 PRO A O 1
ATOM 644 N N . GLN A 1 78 ? 6.123 -3.607 -39.818 1.00 89.00 78 GLN A N 1
ATOM 645 C CA . GLN A 1 78 ? 6.710 -4.773 -40.493 1.00 89.00 78 GLN A CA 1
ATOM 646 C C . GLN A 1 78 ? 7.683 -5.549 -39.593 1.00 89.00 78 GLN A C 1
ATOM 648 O O . GLN A 1 78 ? 7.696 -6.774 -39.622 1.00 89.00 78 GLN A O 1
ATOM 653 N N . VAL A 1 79 ? 8.422 -4.851 -38.722 1.00 89.50 79 VAL A N 1
ATOM 654 C CA . VAL A 1 79 ? 9.343 -5.471 -37.756 1.00 89.50 79 VAL A CA 1
ATOM 655 C C . VAL A 1 79 ? 8.649 -6.499 -36.850 1.00 89.50 79 VAL A C 1
ATOM 657 O O . VAL A 1 79 ? 9.247 -7.516 -36.512 1.00 89.50 79 VAL A O 1
ATOM 660 N N . PHE A 1 80 ? 7.382 -6.278 -36.482 1.00 90.69 80 PHE A N 1
ATOM 661 C CA . PHE A 1 80 ? 6.626 -7.219 -35.656 1.00 90.69 80 PHE A CA 1
ATOM 662 C C . PHE A 1 80 ? 6.224 -8.455 -36.460 1.00 90.69 80 PHE A C 1
ATOM 664 O O . PHE A 1 80 ? 6.321 -9.573 -35.960 1.00 90.69 80 PHE A O 1
ATOM 671 N N . ILE A 1 81 ? 5.811 -8.264 -37.717 1.00 90.19 81 ILE A N 1
ATOM 672 C CA . ILE A 1 81 ? 5.474 -9.364 -38.630 1.00 90.19 81 ILE A CA 1
ATOM 673 C C . ILE A 1 81 ? 6.711 -10.240 -38.858 1.00 90.19 81 ILE A C 1
ATOM 675 O O . ILE A 1 81 ? 6.632 -11.461 -38.732 1.00 90.19 81 ILE A O 1
ATOM 679 N N . ASP A 1 82 ? 7.858 -9.613 -39.122 1.00 91.81 82 ASP A N 1
ATOM 680 C CA . ASP A 1 82 ? 9.128 -10.303 -39.345 1.00 91.81 82 ASP A CA 1
ATOM 681 C C . ASP A 1 82 ? 9.565 -11.094 -38.107 1.00 91.81 82 ASP A C 1
ATOM 683 O O . ASP A 1 82 ? 10.004 -12.238 -38.232 1.00 91.81 82 ASP A O 1
ATOM 687 N N . TYR A 1 83 ? 9.413 -10.512 -36.911 1.00 93.31 83 TYR A N 1
ATOM 688 C CA . TYR A 1 83 ? 9.687 -11.196 -35.649 1.00 93.31 83 TYR A CA 1
ATOM 689 C C . TYR A 1 83 ? 8.840 -12.463 -35.498 1.00 93.31 83 TYR A C 1
ATOM 691 O O . TYR A 1 83 ? 9.388 -13.544 -35.295 1.00 93.31 83 TYR A O 1
ATOM 699 N N . TYR A 1 84 ? 7.513 -12.357 -35.633 1.00 92.69 84 TYR A N 1
ATOM 700 C CA . TYR A 1 84 ? 6.625 -13.504 -35.429 1.00 92.69 84 TYR A CA 1
ATOM 701 C C . TYR A 1 84 ? 6.800 -14.579 -36.508 1.00 92.69 84 TYR A C 1
ATOM 703 O O . TYR A 1 84 ? 6.715 -15.765 -36.194 1.00 92.69 84 TYR A O 1
ATOM 711 N N . ALA A 1 85 ? 7.114 -14.196 -37.750 1.00 93.81 85 ALA A N 1
ATOM 712 C CA . ALA A 1 85 ? 7.457 -15.145 -38.807 1.00 93.81 85 ALA A CA 1
ATOM 713 C C . ALA A 1 85 ? 8.740 -15.927 -38.472 1.00 93.81 85 ALA A C 1
ATOM 715 O O . ALA A 1 85 ? 8.753 -17.157 -38.544 1.00 93.81 85 ALA A O 1
ATOM 716 N N . LYS A 1 86 ? 9.798 -15.231 -38.034 1.00 94.44 86 LYS A N 1
ATOM 717 C CA . LYS A 1 86 ? 11.050 -15.861 -37.586 1.00 94.44 86 LYS A CA 1
ATOM 718 C C . LYS A 1 86 ? 10.835 -16.752 -36.365 1.00 94.44 86 LYS A C 1
ATOM 720 O O . LYS A 1 86 ? 11.393 -17.844 -36.306 1.00 94.44 86 LYS A O 1
ATOM 725 N N . GLN A 1 87 ? 10.007 -16.320 -35.413 1.00 93.38 87 GLN A N 1
ATOM 726 C CA . GLN A 1 87 ? 9.709 -17.087 -34.203 1.00 93.38 87 GLN A CA 1
ATOM 727 C C . GLN A 1 87 ? 8.959 -18.378 -34.548 1.00 93.38 87 GLN A C 1
ATOM 729 O O . GLN A 1 87 ? 9.318 -19.450 -34.066 1.00 93.38 87 GLN A O 1
ATOM 734 N N . GLN A 1 88 ? 7.970 -18.305 -35.445 1.00 93.69 88 GLN A N 1
ATOM 735 C CA . GLN A 1 88 ? 7.230 -19.474 -35.922 1.00 93.69 88 GLN A CA 1
ATOM 736 C C . GLN A 1 88 ? 8.127 -20.475 -36.668 1.00 93.69 88 GLN A C 1
ATOM 738 O O . GLN A 1 88 ? 7.918 -21.684 -36.562 1.00 93.69 88 GLN A O 1
ATOM 743 N N . ASN A 1 89 ? 9.138 -19.983 -37.386 1.00 93.94 89 ASN A N 1
ATOM 744 C CA . ASN A 1 89 ? 10.129 -20.814 -38.071 1.00 93.94 89 ASN A CA 1
ATOM 745 C C . ASN A 1 89 ? 11.240 -21.346 -37.143 1.00 93.94 89 ASN A C 1
ATOM 747 O O . ASN A 1 89 ? 12.088 -22.113 -37.598 1.00 93.94 89 ASN A O 1
ATOM 751 N N . GLY A 1 90 ? 11.262 -20.951 -35.864 1.00 91.56 90 GLY A N 1
ATOM 752 C CA . GLY A 1 90 ? 12.318 -21.318 -34.915 1.00 91.56 90 GLY A CA 1
ATOM 753 C C . GLY A 1 90 ? 13.669 -20.646 -35.188 1.00 91.56 90 GLY A C 1
ATOM 754 O O . GLY A 1 90 ? 14.702 -21.143 -34.750 1.00 91.56 90 GLY A O 1
ATOM 755 N N . GLU A 1 91 ? 13.680 -19.536 -35.929 1.00 93.19 91 GLU A N 1
ATOM 756 C CA . GLU A 1 91 ? 14.890 -18.770 -36.264 1.00 93.19 91 GLU A CA 1
ATOM 757 C C . GLU A 1 91 ? 15.306 -17.806 -35.141 1.00 93.19 91 GLU A C 1
ATOM 759 O O . GLU A 1 91 ? 16.434 -17.312 -35.131 1.00 93.19 91 GLU A O 1
ATOM 764 N N . ILE A 1 92 ? 14.396 -17.523 -34.206 1.00 90.12 92 ILE A N 1
ATOM 765 C CA . ILE A 1 92 ? 14.604 -16.610 -33.084 1.00 90.12 92 ILE A CA 1
ATOM 766 C C . ILE A 1 92 ? 13.913 -17.146 -31.826 1.00 90.12 92 ILE A C 1
ATOM 768 O O . ILE A 1 92 ? 12.784 -17.633 -31.888 1.00 90.12 92 ILE A O 1
ATOM 772 N N . ASP A 1 93 ? 14.603 -17.032 -30.695 1.00 86.19 93 ASP A N 1
ATOM 773 C CA . ASP A 1 93 ? 14.131 -17.426 -29.362 1.00 86.19 93 ASP A CA 1
ATOM 774 C C . ASP A 1 93 ? 14.507 -16.342 -28.343 1.00 86.19 93 ASP A C 1
ATOM 776 O O . ASP A 1 93 ? 15.200 -16.565 -27.354 1.00 86.19 93 ASP A O 1
ATOM 780 N N . GLU A 1 94 ? 14.149 -15.099 -28.655 1.00 87.69 94 GLU A N 1
ATOM 781 C CA . GLU A 1 94 ? 14.343 -13.972 -27.749 1.00 87.69 94 GLU A CA 1
ATOM 782 C C . GLU A 1 94 ? 13.071 -13.131 -27.666 1.00 87.69 94 GLU A C 1
ATOM 784 O O . GLU A 1 94 ? 12.260 -13.182 -28.587 1.00 87.69 94 GLU A O 1
ATOM 789 N N . PRO A 1 95 ? 12.888 -12.330 -26.605 1.00 88.06 95 PRO A N 1
ATOM 790 C CA . PRO A 1 95 ? 11.724 -11.463 -26.479 1.00 88.06 95 PRO A CA 1
ATOM 791 C C . PRO A 1 95 ? 11.632 -10.414 -27.595 1.00 88.06 95 PRO A C 1
ATOM 793 O O . PRO A 1 95 ? 12.644 -9.847 -28.012 1.00 88.06 95 PRO A O 1
ATOM 796 N N . LEU A 1 96 ? 10.400 -10.063 -27.987 1.00 89.31 96 LEU A N 1
ATOM 797 C CA . LEU A 1 96 ? 10.114 -9.069 -29.034 1.00 89.31 96 LEU A CA 1
ATOM 798 C C . LEU A 1 96 ? 10.894 -7.760 -28.850 1.00 89.31 96 LEU A C 1
ATOM 800 O O . LEU A 1 96 ? 11.381 -7.190 -29.823 1.00 89.31 96 LEU A O 1
ATOM 804 N N . TYR A 1 97 ? 11.045 -7.290 -27.611 1.00 86.88 97 TYR A N 1
ATOM 805 C CA . TYR A 1 97 ? 11.732 -6.032 -27.342 1.00 86.88 97 TYR A CA 1
ATOM 806 C C . TYR A 1 97 ? 13.209 -6.029 -27.712 1.00 86.88 97 TYR A C 1
ATOM 808 O O . TYR A 1 97 ? 13.692 -4.997 -28.174 1.00 86.88 97 TYR A O 1
ATOM 816 N N . ASN A 1 98 ? 13.901 -7.164 -27.613 1.00 86.31 98 ASN A N 1
ATOM 817 C CA . ASN A 1 98 ? 15.284 -7.260 -28.073 1.00 86.31 98 ASN A CA 1
ATOM 818 C C . ASN A 1 98 ? 15.350 -7.126 -29.592 1.00 86.31 98 ASN A C 1
ATOM 820 O O . ASN A 1 98 ? 16.125 -6.325 -30.110 1.00 86.31 98 ASN A O 1
ATOM 824 N N . TYR A 1 99 ? 14.472 -7.843 -30.295 1.00 87.69 99 TYR A N 1
ATOM 825 C CA . TYR A 1 99 ? 14.418 -7.787 -31.749 1.00 87.69 99 TYR A CA 1
ATOM 826 C C . TYR A 1 99 ? 14.086 -6.380 -32.252 1.00 87.69 99 TYR A C 1
ATOM 828 O O . TYR A 1 99 ? 14.709 -5.882 -33.184 1.00 87.69 99 TYR A O 1
ATOM 836 N N . VAL A 1 100 ? 13.124 -5.706 -31.623 1.00 86.81 100 VAL A N 1
ATOM 837 C CA . VAL A 1 100 ? 12.709 -4.358 -32.025 1.00 86.81 100 VAL A CA 1
ATOM 838 C C . VAL A 1 100 ? 13.844 -3.352 -31.847 1.00 86.81 100 VAL A C 1
ATOM 840 O O . VAL A 1 100 ? 14.123 -2.624 -32.793 1.00 86.81 100 VAL A O 1
ATOM 843 N N . ILE A 1 101 ? 14.536 -3.356 -30.699 1.00 82.62 101 ILE A N 1
ATOM 844 C CA . ILE A 1 101 ? 15.668 -2.450 -30.422 1.00 82.62 101 ILE A CA 1
ATOM 845 C C . ILE A 1 101 ? 16.789 -2.608 -31.458 1.00 82.62 101 ILE A C 1
ATOM 847 O O . ILE A 1 101 ? 17.425 -1.628 -31.839 1.00 82.62 101 ILE A O 1
ATOM 851 N N . GLU A 1 102 ? 17.039 -3.832 -31.925 1.00 81.81 102 GLU A N 1
ATOM 852 C CA . GLU A 1 102 ? 18.093 -4.106 -32.906 1.00 81.81 102 GLU A CA 1
ATOM 853 C C . GLU A 1 102 ? 17.707 -3.714 -34.344 1.00 81.81 102 GLU A C 1
ATOM 855 O O . GLU A 1 102 ? 18.591 -3.502 -35.175 1.00 81.81 102 GLU A O 1
ATOM 860 N N . ASN A 1 103 ? 16.409 -3.616 -34.657 1.00 80.25 103 ASN A N 1
ATOM 861 C CA . ASN A 1 103 ? 15.926 -3.524 -36.039 1.00 80.25 103 ASN A CA 1
ATOM 862 C C . ASN A 1 103 ? 15.168 -2.228 -36.366 1.00 80.25 103 ASN A C 1
ATOM 864 O O . ASN A 1 103 ? 14.974 -1.926 -37.546 1.00 80.25 103 ASN A O 1
ATOM 868 N N . THR A 1 104 ? 14.719 -1.454 -35.374 1.00 82.06 104 THR A N 1
ATOM 869 C CA . THR A 1 104 ? 14.002 -0.197 -35.616 1.00 82.06 104 THR A CA 1
ATOM 870 C C . THR A 1 104 ? 13.976 0.726 -34.393 1.00 82.06 104 THR A C 1
ATOM 872 O O . THR A 1 104 ? 14.181 0.301 -33.260 1.00 82.06 104 THR A O 1
ATOM 875 N N . GLU A 1 105 ? 13.655 2.000 -34.613 1.00 78.19 105 GLU A N 1
ATOM 876 C CA . GLU A 1 105 ? 13.352 2.953 -33.545 1.00 78.19 105 GLU A CA 1
ATOM 877 C C . GLU A 1 105 ? 11.833 3.015 -33.342 1.00 78.19 105 GLU A C 1
ATOM 879 O O . GLU A 1 105 ? 11.132 3.800 -33.980 1.00 78.19 105 GLU A O 1
ATOM 884 N N . LEU A 1 106 ? 11.309 2.161 -32.458 1.00 81.88 106 LEU A N 1
ATOM 885 C CA . LEU A 1 106 ? 9.920 2.238 -32.003 1.00 81.88 106 LEU A CA 1
ATOM 886 C C . LEU A 1 106 ? 9.851 2.750 -30.568 1.00 81.88 106 LEU A C 1
ATOM 888 O O . LEU A 1 106 ? 10.569 2.284 -29.682 1.00 81.88 106 LEU A O 1
ATOM 892 N N . HIS A 1 107 ? 8.943 3.695 -30.339 1.00 84.81 107 HIS A N 1
ATOM 893 C CA . HIS A 1 107 ? 8.686 4.226 -29.010 1.00 84.81 107 HIS A CA 1
ATOM 894 C C . HIS A 1 107 ? 7.832 3.254 -28.190 1.00 84.81 107 HIS A C 1
ATOM 896 O O . HIS A 1 107 ? 6.853 2.674 -28.671 1.00 84.81 107 HIS A O 1
ATOM 902 N N . THR A 1 108 ? 8.226 3.082 -26.930 1.00 89.38 108 THR A N 1
ATOM 903 C CA . THR A 1 108 ? 7.420 2.373 -25.935 1.00 89.38 108 THR A CA 1
ATOM 904 C C . THR A 1 108 ? 6.489 3.352 -25.235 1.00 89.38 108 THR A C 1
ATOM 906 O O . THR A 1 108 ? 6.747 4.555 -25.225 1.00 89.38 108 THR A O 1
ATOM 909 N N . ILE A 1 109 ? 5.411 2.840 -24.646 1.00 91.62 109 ILE A N 1
ATOM 910 C CA . ILE A 1 109 ? 4.477 3.649 -23.861 1.00 91.62 109 ILE A CA 1
ATOM 911 C C . ILE A 1 109 ? 5.210 4.416 -22.751 1.00 91.62 109 ILE A C 1
ATOM 913 O O . ILE A 1 109 ? 6.166 3.911 -22.153 1.00 91.62 109 ILE A O 1
ATOM 917 N N . ASP A 1 110 ? 4.755 5.634 -22.473 1.00 90.50 110 ASP A N 1
ATOM 918 C CA . ASP A 1 110 ? 5.278 6.448 -21.376 1.00 90.50 110 ASP A CA 1
ATOM 919 C C . ASP A 1 110 ? 4.943 5.865 -19.986 1.00 90.50 110 ASP A C 1
ATOM 921 O O . ASP A 1 110 ? 4.127 4.950 -19.837 1.00 90.50 110 ASP A O 1
ATOM 925 N N . TYR A 1 111 ? 5.576 6.419 -18.947 1.00 90.00 111 TYR A N 1
ATOM 926 C CA . TYR A 1 111 ? 5.403 5.991 -17.555 1.00 90.00 111 TYR A CA 1
ATOM 927 C C . TYR A 1 111 ? 3.941 6.033 -17.082 1.00 90.00 111 TYR A C 1
ATOM 929 O O . TYR A 1 111 ? 3.486 5.130 -16.382 1.00 90.00 111 TYR A O 1
ATOM 937 N N . SER A 1 112 ? 3.184 7.063 -17.472 1.00 92.06 112 SER A N 1
ATOM 938 C CA . SER A 1 112 ? 1.792 7.238 -17.049 1.00 92.06 112 SER A CA 1
ATOM 939 C C . SER A 1 112 ? 0.895 6.143 -17.626 1.00 92.06 112 SER A C 1
ATOM 941 O O . SER A 1 112 ? 0.178 5.486 -16.870 1.00 92.06 112 SER A O 1
ATOM 943 N N . LYS A 1 113 ? 0.997 5.879 -18.935 1.00 93.00 113 LYS A N 1
ATOM 944 C CA . LYS A 1 113 ? 0.304 4.760 -19.592 1.00 93.00 113 LYS A CA 1
ATOM 945 C C . LYS A 1 113 ? 0.748 3.415 -19.018 1.00 93.00 113 LYS A C 1
ATOM 947 O O . LYS A 1 113 ? -0.077 2.520 -18.844 1.00 93.00 113 LYS A O 1
ATOM 952 N N . CYS A 1 114 ? 2.037 3.278 -18.704 1.00 94.38 114 CYS A N 1
ATOM 953 C CA . CYS A 1 114 ? 2.601 2.064 -18.122 1.00 94.38 114 CYS A CA 1
ATOM 954 C C . CYS A 1 114 ? 1.973 1.735 -16.758 1.00 94.38 114 CYS A C 1
ATOM 956 O O . CYS A 1 114 ? 1.493 0.616 -16.574 1.00 94.38 114 CYS A O 1
ATOM 958 N N . ILE A 1 115 ? 1.882 2.710 -15.839 1.00 95.62 115 ILE A N 1
ATOM 959 C CA . ILE A 1 115 ? 1.197 2.525 -14.547 1.00 95.62 115 ILE A CA 1
ATOM 960 C C . ILE A 1 115 ? -0.265 2.143 -14.759 1.00 95.62 115 ILE A C 1
ATOM 962 O O . ILE A 1 115 ? -0.752 1.201 -14.139 1.00 95.62 115 ILE A O 1
ATOM 966 N N . GLU A 1 116 ? -0.989 2.884 -15.603 1.00 95.56 116 GLU A N 1
ATOM 967 C CA . GLU A 1 116 ? -2.416 2.638 -15.819 1.00 95.56 116 GLU A CA 1
ATOM 968 C C . GLU A 1 116 ? -2.677 1.213 -16.301 1.00 95.56 116 GLU A C 1
ATOM 970 O O . GLU A 1 116 ? -3.555 0.530 -15.763 1.00 95.56 116 GLU A O 1
ATOM 975 N N . LEU A 1 117 ? -1.888 0.758 -17.274 1.00 95.69 117 LEU A N 1
ATOM 976 C CA . LEU A 1 117 ? -2.013 -0.572 -17.842 1.00 95.69 117 LEU A CA 1
ATOM 977 C C . LEU A 1 117 ? -1.595 -1.658 -16.845 1.00 95.69 117 LEU A C 1
ATOM 979 O O . LEU A 1 117 ? -2.357 -2.600 -16.631 1.00 95.69 117 LEU A O 1
ATOM 983 N N . TYR A 1 118 ? -0.438 -1.508 -16.193 1.00 96.38 118 TYR A N 1
ATOM 984 C CA . TYR A 1 118 ? 0.054 -2.462 -15.197 1.00 96.38 118 TYR A CA 1
ATOM 985 C C . TYR A 1 118 ? -0.934 -2.621 -14.038 1.00 96.38 118 TYR A C 1
ATOM 987 O O . TYR A 1 118 ? -1.367 -3.735 -13.741 1.00 96.38 118 TYR A O 1
ATOM 995 N N . CYS A 1 119 ? -1.363 -1.512 -13.429 1.00 96.00 119 CYS A N 1
ATOM 996 C CA . CYS A 1 119 ? -2.288 -1.551 -12.300 1.00 96.00 119 CYS A CA 1
ATOM 997 C C . CYS A 1 119 ? -3.631 -2.188 -12.673 1.00 96.00 119 CYS A C 1
ATOM 999 O O . CYS A 1 119 ? -4.219 -2.882 -11.849 1.00 96.00 119 CYS A O 1
ATOM 1001 N N . SER A 1 120 ? -4.100 -1.986 -13.907 1.00 95.12 120 SER A N 1
ATOM 1002 C CA . SER A 1 120 ? -5.342 -2.600 -14.387 1.00 95.12 120 SER A CA 1
ATOM 1003 C C . SER A 1 120 ? -5.185 -4.104 -14.632 1.00 95.12 120 SER A C 1
ATOM 1005 O O . SER A 1 120 ? -6.043 -4.877 -14.219 1.00 95.12 120 SER A O 1
ATOM 1007 N N . LEU A 1 121 ? -4.089 -4.533 -15.271 1.00 95.25 121 LEU A N 1
ATOM 1008 C CA . LEU A 1 121 ? -3.832 -5.947 -15.574 1.00 95.25 121 LEU A CA 1
ATOM 1009 C C . LEU A 1 121 ? -3.594 -6.786 -14.312 1.00 95.25 121 LEU A C 1
ATOM 1011 O O . LEU A 1 121 ? -4.022 -7.936 -14.257 1.00 95.25 121 LEU A O 1
ATOM 1015 N N . TYR A 1 122 ? -2.944 -6.208 -13.300 1.00 93.31 122 TYR A N 1
ATOM 1016 C CA . TYR A 1 122 ? -2.597 -6.892 -12.051 1.00 93.31 122 TYR A CA 1
ATOM 1017 C C . TYR A 1 122 ? -3.536 -6.567 -10.881 1.00 93.31 122 TYR A C 1
ATOM 1019 O O . TYR A 1 122 ? -3.268 -6.998 -9.766 1.00 93.31 122 TYR A O 1
ATOM 1027 N N . SER A 1 123 ? -4.638 -5.843 -11.122 1.00 91.94 123 SER A N 1
ATOM 1028 C CA . SER A 1 123 ? -5.622 -5.455 -10.092 1.00 91.94 123 SER A CA 1
ATOM 1029 C C . SER A 1 123 ? -4.992 -4.793 -8.858 1.00 91.94 123 SER A C 1
ATOM 1031 O O . SER A 1 123 ? -5.359 -5.083 -7.725 1.00 91.94 123 SER A O 1
ATOM 1033 N N . VAL A 1 124 ? -4.022 -3.906 -9.083 1.00 93.81 124 VAL A N 1
ATOM 1034 C CA . VAL A 1 124 ? -3.252 -3.261 -8.012 1.00 93.81 124 VAL A CA 1
ATOM 1035 C C . VAL A 1 124 ? -4.140 -2.326 -7.194 1.00 93.81 1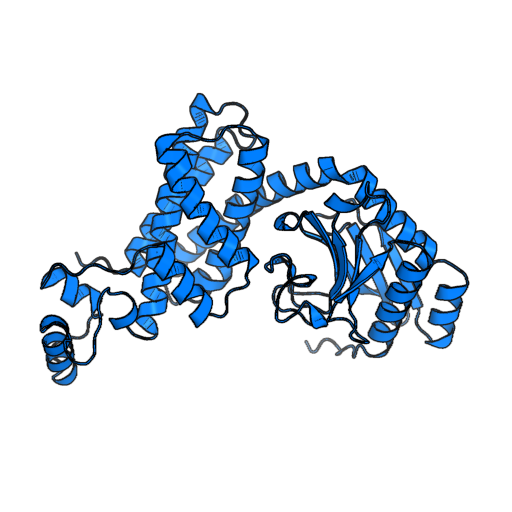24 VAL A C 1
ATOM 1037 O O . VAL A 1 124 ? -4.894 -1.533 -7.766 1.00 93.81 124 VAL A O 1
ATOM 1040 N N . ALA A 1 125 ? -4.015 -2.391 -5.864 1.00 91.88 125 ALA A N 1
ATOM 1041 C CA . ALA A 1 125 ? -4.739 -1.525 -4.939 1.00 91.88 125 ALA A CA 1
ATOM 1042 C C . ALA A 1 125 ? -4.535 -0.032 -5.261 1.00 91.88 125 ALA A C 1
ATOM 1044 O O . ALA A 1 125 ? -3.462 0.409 -5.690 1.00 91.88 125 ALA A O 1
ATOM 1045 N N . GLN A 1 126 ? -5.586 0.771 -5.065 1.00 90.88 126 GLN A N 1
ATOM 1046 C CA . GLN A 1 126 ? -5.574 2.168 -5.516 1.00 90.88 126 GLN A CA 1
ATOM 1047 C C . GLN A 1 126 ? -4.567 3.041 -4.757 1.00 90.88 126 GLN A C 1
ATOM 1049 O O . GLN A 1 126 ? -4.059 4.008 -5.329 1.00 90.88 126 GLN A O 1
ATOM 1054 N N . GLY A 1 127 ? -4.249 2.710 -3.500 1.00 91.19 127 GLY A N 1
ATOM 1055 C CA . GLY A 1 127 ? -3.240 3.428 -2.719 1.00 91.19 127 GLY A CA 1
ATOM 1056 C C . GLY A 1 127 ? -1.846 3.277 -3.329 1.00 91.19 127 GLY A C 1
ATOM 1057 O O . GLY A 1 127 ? -1.194 4.292 -3.583 1.00 91.19 127 GLY A O 1
ATOM 1058 N N . HIS A 1 128 ? -1.443 2.057 -3.697 1.00 94.25 128 HIS A N 1
ATOM 1059 C CA . HIS A 1 128 ? -0.183 1.816 -4.414 1.00 94.25 128 HIS A CA 1
ATOM 1060 C C . HIS A 1 128 ? -0.148 2.529 -5.771 1.00 94.25 128 HIS A C 1
ATOM 1062 O O . HIS A 1 128 ? 0.820 3.220 -6.094 1.00 94.25 128 HIS A O 1
ATOM 1068 N N . LYS A 1 129 ? -1.236 2.442 -6.556 1.00 94.94 129 LYS A N 1
ATOM 1069 C CA . LYS A 1 129 ? -1.335 3.151 -7.845 1.00 94.94 129 LYS A CA 1
ATOM 1070 C C . LYS A 1 129 ? -1.110 4.655 -7.675 1.00 94.94 129 LYS A C 1
ATOM 1072 O O . LYS A 1 129 ? -0.360 5.261 -8.445 1.00 94.94 129 LYS A O 1
ATOM 1077 N N . LYS A 1 130 ? -1.745 5.263 -6.670 1.00 93.62 130 LYS A N 1
ATOM 1078 C CA . LYS A 1 130 ? -1.569 6.680 -6.338 1.00 93.62 130 LYS A CA 1
ATOM 1079 C C . LYS A 1 130 ? -0.114 6.985 -5.987 1.00 93.62 130 LYS A C 1
ATOM 1081 O O . LYS A 1 130 ? 0.424 7.964 -6.497 1.00 93.62 130 LYS A O 1
ATOM 1086 N N . ASN A 1 131 ? 0.543 6.135 -5.199 1.00 94.44 131 ASN A N 1
ATOM 1087 C CA . ASN A 1 131 ? 1.947 6.319 -4.832 1.00 94.44 131 ASN A CA 1
ATOM 1088 C C . ASN A 1 131 ? 2.877 6.271 -6.057 1.00 94.44 131 ASN A C 1
ATOM 1090 O O . ASN A 1 131 ? 3.746 7.136 -6.178 1.00 94.44 131 ASN A O 1
ATOM 1094 N N . PHE A 1 132 ? 2.648 5.374 -7.025 1.00 95.50 132 PHE A N 1
ATOM 1095 C CA . PHE A 1 132 ? 3.417 5.360 -8.280 1.00 95.50 132 PHE A CA 1
ATOM 1096 C C . PHE A 1 132 ? 3.242 6.646 -9.102 1.00 95.50 132 PHE A C 1
ATOM 1098 O O . PHE A 1 132 ? 4.218 7.180 -9.637 1.00 95.50 132 PHE A O 1
ATOM 1105 N N . ILE A 1 133 ? 2.009 7.155 -9.204 1.00 94.19 133 ILE A N 1
ATOM 1106 C CA . ILE A 1 133 ? 1.698 8.396 -9.933 1.00 94.19 133 ILE A CA 1
ATOM 1107 C C . ILE A 1 133 ? 2.368 9.598 -9.257 1.00 94.19 133 ILE A C 1
ATOM 1109 O O . ILE A 1 133 ? 3.029 10.398 -9.926 1.00 94.19 133 ILE A O 1
ATOM 1113 N N . GLU A 1 134 ? 2.230 9.710 -7.936 1.00 92.12 134 GLU A N 1
ATOM 1114 C CA . GLU A 1 134 ? 2.809 10.799 -7.148 1.00 92.12 134 GLU A CA 1
ATOM 1115 C C . GLU A 1 134 ? 4.341 10.772 -7.190 1.00 92.12 134 GLU A C 1
ATOM 1117 O O . GLU A 1 134 ? 4.959 11.819 -7.376 1.00 92.12 134 GLU A O 1
ATOM 1122 N N . LEU A 1 135 ? 4.976 9.595 -7.119 1.00 92.56 135 LEU A N 1
ATOM 1123 C CA . LEU A 1 135 ? 6.432 9.471 -7.242 1.00 92.56 135 LEU A CA 1
ATOM 1124 C C . LEU A 1 135 ? 6.944 10.027 -8.586 1.00 92.56 135 LEU A C 1
ATOM 1126 O O . LEU A 1 135 ? 7.959 10.730 -8.624 1.00 92.56 135 LEU A O 1
ATOM 1130 N N . ASN A 1 136 ? 6.227 9.779 -9.685 1.00 90.12 136 ASN A N 1
ATOM 1131 C CA . ASN A 1 136 ? 6.563 10.340 -10.997 1.00 90.12 136 ASN A CA 1
ATOM 1132 C C . ASN A 1 136 ? 6.312 11.854 -11.073 1.00 90.12 136 ASN A C 1
ATOM 1134 O O . ASN A 1 136 ? 7.104 12.595 -11.663 1.00 90.12 136 ASN A O 1
ATOM 1138 N N . GLY A 1 137 ? 5.260 12.351 -10.417 1.00 87.06 137 GLY A N 1
ATOM 1139 C CA . GLY A 1 137 ? 5.051 13.790 -10.229 1.00 87.06 137 GLY A CA 1
ATOM 1140 C C . GLY A 1 137 ? 6.212 14.449 -9.471 1.00 87.06 137 GLY A C 1
ATOM 1141 O O . GLY A 1 137 ? 6.733 15.491 -9.886 1.00 87.06 137 GLY A O 1
ATOM 1142 N N . ILE A 1 138 ? 6.682 13.799 -8.406 1.00 85.62 138 ILE A N 1
ATOM 1143 C CA . ILE A 1 138 ? 7.798 14.251 -7.571 1.00 85.62 138 ILE A CA 1
ATOM 1144 C C . ILE A 1 138 ? 9.113 14.221 -8.345 1.00 85.62 138 ILE A C 1
ATOM 1146 O O . ILE A 1 138 ? 9.882 15.170 -8.236 1.00 85.62 138 ILE A O 1
ATOM 1150 N N . ARG A 1 139 ? 9.359 13.224 -9.202 1.00 81.75 139 ARG A N 1
ATOM 1151 C CA . ARG A 1 139 ? 10.514 13.210 -10.117 1.00 81.75 139 ARG A CA 1
ATOM 1152 C C . ARG A 1 139 ? 10.613 14.504 -10.928 1.00 81.75 139 ARG A C 1
ATOM 1154 O O . ARG A 1 139 ? 11.681 15.119 -11.007 1.00 81.75 139 ARG A O 1
ATOM 1161 N N . ASN A 1 140 ? 9.492 14.948 -11.496 1.00 73.12 140 ASN A N 1
ATOM 1162 C CA . ASN A 1 140 ? 9.437 16.184 -12.274 1.00 73.12 140 ASN A CA 1
ATOM 1163 C C . ASN A 1 140 ? 9.657 17.403 -11.362 1.00 73.12 140 ASN A C 1
ATOM 1165 O O . ASN A 1 140 ? 10.459 18.282 -11.679 1.00 73.12 140 ASN A O 1
ATOM 1169 N N . LYS A 1 141 ? 9.033 17.425 -10.178 1.00 79.88 141 LYS A N 1
ATOM 1170 C CA . LYS A 1 141 ? 9.222 18.500 -9.192 1.00 79.88 141 LYS A CA 1
ATOM 1171 C C . LYS A 1 141 ? 10.668 18.594 -8.689 1.00 79.88 141 LYS A C 1
ATOM 1173 O O . LYS A 1 141 ? 11.214 19.686 -8.650 1.00 79.88 141 LYS A O 1
ATOM 1178 N N . LEU A 1 142 ? 11.332 17.490 -8.366 1.00 76.31 142 LEU A N 1
ATOM 1179 C CA . LEU A 1 142 ? 12.729 17.441 -7.911 1.00 76.31 142 LEU A CA 1
ATOM 1180 C C . LEU A 1 142 ? 13.729 17.823 -8.999 1.00 76.31 142 LEU A C 1
ATOM 1182 O O . LEU A 1 142 ? 14.801 18.369 -8.725 1.00 76.31 142 LEU A O 1
ATOM 1186 N N . THR A 1 143 ? 13.391 17.537 -10.253 1.00 67.56 143 THR A N 1
ATOM 1187 C CA . THR A 1 143 ? 14.214 17.952 -11.387 1.00 67.56 143 THR A CA 1
ATOM 1188 C C . THR A 1 143 ? 14.256 19.474 -11.523 1.00 67.56 143 THR A C 1
ATOM 1190 O O . THR A 1 143 ? 15.302 20.003 -11.896 1.00 67.56 143 THR A O 1
ATOM 1193 N N . HIS A 1 144 ? 13.178 20.172 -11.144 1.00 67.81 144 HIS A N 1
ATOM 1194 C CA . HIS A 1 144 ? 13.006 21.601 -11.423 1.00 67.81 144 HIS A CA 1
ATOM 1195 C C . HIS A 1 144 ? 12.924 22.531 -10.197 1.00 67.81 144 HIS A C 1
ATOM 1197 O O . HIS A 1 144 ? 13.276 23.699 -10.317 1.00 67.81 144 HIS A O 1
ATOM 1203 N N . LEU A 1 145 ? 12.436 22.058 -9.046 1.00 66.44 145 LEU A N 1
ATOM 1204 C CA . LEU A 1 145 ? 11.982 22.886 -7.915 1.00 66.44 145 LEU A CA 1
ATOM 1205 C C . LEU A 1 145 ? 12.455 22.405 -6.528 1.00 66.44 145 LEU A C 1
ATOM 1207 O O . LEU A 1 145 ? 12.480 23.216 -5.607 1.00 66.44 145 LEU A O 1
ATOM 1211 N N . GLY A 1 146 ? 12.813 21.126 -6.363 1.00 71.94 146 GLY A N 1
ATOM 1212 C CA . GLY A 1 146 ? 13.243 20.552 -5.074 1.00 71.94 146 GLY A CA 1
ATOM 1213 C C . GLY A 1 146 ? 12.101 20.219 -4.093 1.00 71.94 146 GLY A C 1
ATOM 1214 O O . GLY A 1 146 ? 10.921 20.318 -4.444 1.00 71.94 146 GLY A O 1
ATOM 1215 N N . ILE A 1 147 ? 12.467 19.804 -2.870 1.00 78.25 147 ILE A N 1
ATOM 1216 C CA . ILE A 1 147 ? 11.558 19.550 -1.730 1.00 78.25 147 ILE A CA 1
ATOM 1217 C C . ILE A 1 147 ? 11.525 20.799 -0.855 1.00 78.25 147 ILE A C 1
ATOM 1219 O O . ILE A 1 147 ? 12.576 21.353 -0.538 1.00 78.25 147 ILE A O 1
ATOM 1223 N N . LYS A 1 148 ? 10.329 21.267 -0.487 1.00 70.06 148 LYS A N 1
ATOM 1224 C CA . LYS A 1 148 ? 10.172 22.577 0.165 1.00 70.06 148 LYS A CA 1
ATOM 1225 C C . LYS A 1 148 ? 10.225 22.531 1.693 1.00 70.06 148 LYS A C 1
ATOM 1227 O O . LYS A 1 148 ? 10.463 23.572 2.300 1.00 70.06 148 LYS A O 1
ATOM 1232 N N . SER A 1 149 ? 9.963 21.378 2.311 1.00 79.75 149 SER A N 1
ATOM 1233 C CA . SER A 1 149 ? 9.894 21.228 3.769 1.00 79.75 149 SER A CA 1
ATOM 1234 C C . SER A 1 149 ? 10.174 19.793 4.223 1.00 79.75 149 SER A C 1
ATOM 1236 O O . SER A 1 149 ? 10.040 18.851 3.443 1.00 79.75 149 SER A O 1
ATOM 1238 N N . GLN A 1 150 ? 10.508 19.631 5.506 1.00 84.81 150 GLN A N 1
ATOM 1239 C CA . GLN A 1 150 ? 10.609 18.319 6.157 1.00 84.81 150 GLN A CA 1
ATOM 1240 C C . GLN A 1 150 ? 9.282 17.551 6.107 1.00 84.81 150 GLN A C 1
ATOM 1242 O O . GLN A 1 150 ? 9.270 16.372 5.789 1.00 84.81 150 GLN A O 1
ATOM 1247 N N . GLU A 1 151 ? 8.152 18.231 6.316 1.00 83.75 151 GLU A N 1
ATOM 1248 C CA . GLU A 1 151 ? 6.815 17.631 6.187 1.00 83.75 151 GLU A CA 1
ATOM 1249 C C . GLU A 1 151 ? 6.585 17.014 4.798 1.00 83.75 151 GLU A C 1
ATOM 1251 O O . GLU A 1 151 ? 6.095 15.894 4.687 1.00 83.75 151 GLU A O 1
ATOM 1256 N N . GLU A 1 152 ? 6.994 17.708 3.729 1.00 85.50 152 GLU A N 1
ATOM 1257 C CA . GLU A 1 152 ? 6.905 17.167 2.371 1.00 85.50 152 GLU A CA 1
ATOM 1258 C C . GLU A 1 152 ? 7.796 15.926 2.195 1.00 85.50 152 GLU A C 1
ATOM 1260 O O . GLU A 1 152 ? 7.397 14.972 1.522 1.00 85.50 152 GLU A O 1
ATOM 1265 N N . TYR A 1 153 ? 8.983 15.929 2.807 1.00 90.19 153 TYR A N 1
ATOM 1266 C CA . TYR A 1 153 ? 9.881 14.780 2.802 1.00 90.19 153 TYR A CA 1
ATOM 1267 C C . TYR A 1 153 ? 9.275 13.570 3.522 1.00 90.19 153 TYR A C 1
ATOM 1269 O O . TYR A 1 153 ? 9.321 12.481 2.966 1.00 90.19 153 TYR A O 1
ATOM 1277 N N . TYR A 1 154 ? 8.667 13.732 4.696 1.00 90.44 154 TYR A N 1
ATOM 1278 C CA . TYR A 1 154 ? 8.138 12.589 5.448 1.00 90.44 154 TYR A CA 1
ATOM 1279 C C . TYR A 1 154 ? 7.006 11.872 4.709 1.00 90.44 154 TYR A C 1
ATOM 1281 O O . TYR A 1 154 ? 7.007 10.649 4.625 1.00 90.44 154 TYR A O 1
ATOM 1289 N N . ILE A 1 155 ? 6.123 12.624 4.046 1.00 88.50 155 ILE A N 1
ATOM 1290 C CA . ILE A 1 155 ? 5.092 12.039 3.176 1.00 88.50 155 ILE A CA 1
ATOM 1291 C C . ILE A 1 155 ? 5.738 11.299 1.987 1.00 88.50 155 ILE A C 1
ATOM 1293 O O . ILE A 1 155 ? 5.257 10.267 1.525 1.00 88.50 155 ILE A O 1
ATOM 1297 N N . LEU A 1 156 ? 6.832 11.827 1.433 1.00 91.94 156 LEU A N 1
ATOM 1298 C CA . LEU A 1 156 ? 7.589 11.138 0.387 1.00 91.94 156 LEU A CA 1
ATOM 1299 C C . LEU A 1 156 ? 8.289 9.875 0.919 1.00 91.94 156 LEU A C 1
ATOM 1301 O O . LEU A 1 156 ? 8.327 8.881 0.199 1.00 91.94 156 LEU A O 1
ATOM 1305 N N . ALA A 1 157 ? 8.808 9.893 2.147 1.00 94.06 157 ALA A N 1
ATOM 1306 C CA . ALA A 1 157 ? 9.445 8.746 2.784 1.00 94.06 157 ALA A CA 1
ATOM 1307 C C . ALA A 1 157 ? 8.471 7.567 2.877 1.00 94.06 157 ALA A C 1
ATOM 1309 O O . ALA A 1 157 ? 8.769 6.500 2.343 1.00 94.06 157 ALA A O 1
ATOM 1310 N N . GLY A 1 158 ? 7.273 7.795 3.416 1.00 93.00 158 GLY A N 1
ATOM 1311 C CA . GLY A 1 158 ? 6.222 6.780 3.477 1.00 93.00 158 GLY A CA 1
ATOM 1312 C C . GLY A 1 158 ? 5.802 6.231 2.118 1.00 93.00 158 GLY A C 1
ATOM 1313 O O . GLY A 1 158 ? 5.693 5.023 1.926 1.00 93.00 158 GLY A O 1
ATOM 1314 N N . ARG A 1 159 ? 5.670 7.103 1.109 1.00 94.12 159 ARG A N 1
ATOM 1315 C CA . ARG A 1 159 ? 5.408 6.659 -0.273 1.00 94.12 159 ARG A CA 1
ATOM 1316 C C . ARG A 1 159 ? 6.512 5.764 -0.820 1.00 94.12 159 ARG A C 1
ATOM 1318 O O . ARG A 1 159 ? 6.214 4.800 -1.514 1.00 94.12 159 ARG A O 1
ATOM 1325 N N . ILE A 1 160 ? 7.776 6.102 -0.571 1.00 96.62 160 ILE A N 1
ATOM 1326 C CA . ILE A 1 160 ? 8.896 5.263 -1.003 1.00 96.62 160 ILE A CA 1
ATOM 1327 C C . ILE A 1 160 ? 8.852 3.929 -0.252 1.00 96.62 160 ILE A C 1
ATOM 1329 O O . ILE A 1 160 ? 9.011 2.900 -0.899 1.00 96.62 160 ILE A O 1
ATOM 1333 N N . ALA A 1 161 ? 8.583 3.929 1.057 1.00 95.56 161 ALA A N 1
ATOM 1334 C CA . ALA A 1 161 ? 8.438 2.710 1.851 1.00 95.56 161 ALA A CA 1
ATOM 1335 C C . ALA A 1 161 ? 7.363 1.774 1.269 1.00 95.56 161 ALA A C 1
ATOM 1337 O O . ALA A 1 161 ? 7.661 0.628 0.939 1.00 95.56 161 ALA A O 1
ATOM 1338 N N . ASP A 1 162 ? 6.159 2.294 1.017 1.00 94.19 162 ASP A N 1
ATOM 1339 C CA . ASP A 1 162 ? 5.056 1.546 0.400 1.00 94.19 162 ASP A CA 1
ATOM 1340 C C . ASP A 1 162 ? 5.436 0.963 -0.972 1.00 94.19 162 ASP A C 1
ATOM 1342 O O . ASP A 1 162 ? 5.204 -0.212 -1.259 1.00 94.19 162 ASP A O 1
ATOM 1346 N N . ILE A 1 163 ? 6.095 1.761 -1.816 1.00 96.94 163 ILE A N 1
ATOM 1347 C CA . ILE A 1 163 ? 6.565 1.315 -3.133 1.00 96.94 163 ILE A CA 1
ATOM 1348 C C . ILE A 1 163 ? 7.609 0.202 -3.002 1.00 96.94 163 ILE A C 1
ATOM 1350 O O . ILE A 1 163 ? 7.563 -0.768 -3.758 1.00 96.94 163 ILE A O 1
ATOM 1354 N N . LEU A 1 164 ? 8.555 0.325 -2.069 1.00 97.56 164 LEU A N 1
ATOM 1355 C CA . LEU A 1 164 ? 9.576 -0.692 -1.827 1.00 97.56 164 LEU A CA 1
ATOM 1356 C C . LEU A 1 164 ? 8.951 -1.995 -1.317 1.00 97.56 164 LEU A C 1
ATOM 1358 O O . LEU A 1 164 ? 9.294 -3.065 -1.822 1.00 97.56 164 LEU A O 1
ATOM 1362 N N . ASN A 1 165 ? 7.999 -1.903 -0.385 1.00 94.31 165 ASN A N 1
ATOM 1363 C CA . ASN A 1 165 ? 7.230 -3.040 0.113 1.00 94.31 165 ASN A CA 1
ATOM 1364 C C . ASN A 1 165 ? 6.475 -3.741 -1.031 1.00 94.31 165 ASN A C 1
ATOM 1366 O O . ASN A 1 165 ? 6.600 -4.956 -1.214 1.00 94.31 165 ASN A O 1
ATOM 1370 N N . TYR A 1 166 ? 5.797 -2.966 -1.884 1.00 94.75 166 TYR A N 1
ATOM 1371 C CA . TYR A 1 166 ? 5.120 -3.490 -3.065 1.00 94.75 166 TYR A CA 1
ATOM 1372 C C . TYR A 1 166 ? 6.096 -4.198 -4.016 1.00 94.75 166 TYR A C 1
ATOM 1374 O O . TYR A 1 166 ? 5.842 -5.327 -4.434 1.00 94.75 166 TYR A O 1
ATOM 1382 N N . VAL A 1 167 ? 7.230 -3.573 -4.356 1.00 95.69 167 VAL A N 1
ATOM 1383 C CA . VAL A 1 167 ? 8.246 -4.179 -5.236 1.00 95.69 167 VAL A CA 1
ATOM 1384 C C . VAL A 1 167 ? 8.772 -5.483 -4.638 1.00 95.69 167 VAL A C 1
ATOM 1386 O O . VAL A 1 167 ? 8.894 -6.472 -5.361 1.00 95.69 167 VAL A O 1
ATOM 1389 N N . HIS A 1 168 ? 9.029 -5.523 -3.331 1.00 94.06 168 HIS A N 1
ATOM 1390 C CA . HIS A 1 168 ? 9.505 -6.719 -2.645 1.00 94.06 168 HIS A CA 1
ATOM 1391 C C . HIS A 1 168 ? 8.536 -7.897 -2.820 1.00 94.06 168 HIS A C 1
ATOM 1393 O O . HIS A 1 168 ? 8.906 -8.912 -3.413 1.00 94.06 168 HIS A O 1
ATOM 1399 N N . TYR A 1 169 ? 7.288 -7.755 -2.370 1.00 91.12 169 TYR A N 1
ATOM 1400 C CA . TYR A 1 169 ? 6.342 -8.874 -2.318 1.00 91.12 169 TYR A CA 1
ATOM 1401 C C . TYR A 1 169 ? 5.648 -9.167 -3.652 1.00 91.12 169 TYR A C 1
ATOM 1403 O O . TYR A 1 169 ? 5.328 -10.321 -3.950 1.00 91.12 169 TYR A O 1
ATOM 1411 N N . ASN A 1 170 ? 5.412 -8.147 -4.481 1.00 91.25 170 ASN A N 1
ATOM 1412 C CA . ASN A 1 170 ? 4.636 -8.297 -5.712 1.00 91.25 170 ASN A CA 1
ATOM 1413 C C . ASN A 1 170 ? 5.472 -8.424 -6.981 1.00 91.25 170 ASN A C 1
ATOM 1415 O O . ASN A 1 170 ? 4.940 -8.901 -7.987 1.00 91.25 170 ASN A O 1
ATOM 1419 N N . ILE A 1 171 ? 6.750 -8.046 -6.937 1.00 91.44 171 ILE A N 1
ATOM 1420 C CA . ILE A 1 171 ? 7.652 -8.141 -8.084 1.00 91.44 171 ILE A CA 1
ATOM 1421 C C . ILE A 1 171 ? 8.774 -9.118 -7.757 1.00 91.44 171 ILE A C 1
ATOM 1423 O O . ILE A 1 171 ? 8.746 -10.229 -8.268 1.00 91.44 171 ILE A O 1
ATOM 1427 N N . ILE A 1 172 ? 9.704 -8.765 -6.868 1.00 90.00 172 ILE A N 1
ATOM 1428 C CA . ILE A 1 172 ? 10.943 -9.522 -6.635 1.00 90.00 172 ILE A CA 1
ATOM 1429 C C . ILE A 1 172 ? 10.675 -10.952 -6.150 1.00 90.00 172 ILE A C 1
ATOM 1431 O O . ILE A 1 172 ? 11.187 -11.900 -6.740 1.00 90.00 172 ILE A O 1
ATOM 1435 N N . MET A 1 173 ? 9.819 -11.129 -5.139 1.00 86.56 173 MET A N 1
ATOM 1436 C CA . MET A 1 173 ? 9.502 -12.450 -4.570 1.00 86.56 173 MET A CA 1
ATOM 1437 C C . MET A 1 173 ? 8.751 -13.386 -5.530 1.00 86.56 173 MET A C 1
ATOM 1439 O O . MET A 1 173 ? 8.611 -14.574 -5.246 1.00 86.56 173 MET A O 1
ATOM 1443 N N . LYS A 1 174 ? 8.259 -12.880 -6.669 1.00 84.88 174 LYS A N 1
ATOM 1444 C CA . LYS A 1 174 ? 7.539 -13.671 -7.681 1.00 84.88 174 LYS A CA 1
ATOM 1445 C C . LYS A 1 174 ? 8.433 -14.092 -8.853 1.00 84.88 174 LYS A C 1
ATOM 1447 O O . LYS A 1 174 ? 7.907 -14.540 -9.874 1.00 84.88 174 LYS A O 1
ATOM 1452 N N . ILE A 1 175 ? 9.751 -13.921 -8.738 1.00 78.38 175 ILE A N 1
ATOM 1453 C CA . ILE A 1 175 ? 10.706 -14.126 -9.831 1.00 78.38 175 ILE A CA 1
ATOM 1454 C C . ILE A 1 175 ? 11.669 -15.256 -9.491 1.00 78.38 175 ILE A C 1
ATOM 1456 O O . ILE A 1 175 ? 12.224 -15.321 -8.399 1.00 78.38 175 ILE A O 1
ATOM 1460 N N . ASP A 1 176 ? 11.901 -16.116 -10.477 1.00 69.00 176 ASP A N 1
ATOM 1461 C CA . ASP A 1 176 ? 12.909 -17.170 -10.434 1.00 69.00 176 ASP A CA 1
ATOM 1462 C C . ASP A 1 176 ? 14.249 -16.618 -10.973 1.00 69.00 176 ASP A C 1
ATOM 1464 O O . ASP A 1 176 ? 14.559 -16.729 -12.159 1.00 69.00 176 ASP A O 1
ATOM 1468 N N . TYR A 1 177 ? 15.001 -15.903 -10.125 1.00 68.62 177 TYR A N 1
ATOM 1469 C CA . TYR A 1 177 ? 16.299 -15.279 -10.453 1.00 68.62 177 TYR A CA 1
ATOM 1470 C C . TYR A 1 177 ? 17.389 -15.718 -9.461 1.00 68.62 177 TYR A C 1
ATOM 1472 O O . TYR A 1 177 ? 17.096 -16.324 -8.434 1.00 68.62 177 TYR A O 1
ATOM 1480 N N . LEU A 1 178 ? 18.661 -15.404 -9.753 1.00 68.12 178 LEU A N 1
ATOM 1481 C CA . LEU A 1 178 ? 19.827 -15.770 -8.930 1.00 68.12 178 LEU A CA 1
ATOM 1482 C C . LEU A 1 178 ? 19.590 -15.497 -7.424 1.00 68.12 178 LEU A C 1
ATOM 1484 O O . LEU A 1 178 ? 19.557 -14.321 -7.038 1.00 68.12 178 LEU A O 1
ATOM 1488 N N . PRO A 1 179 ? 19.514 -16.544 -6.571 1.00 74.44 179 PRO A N 1
ATOM 1489 C CA . PRO A 1 179 ? 19.059 -16.411 -5.185 1.00 74.44 179 PRO A CA 1
ATOM 1490 C C . PRO A 1 179 ? 19.843 -15.373 -4.382 1.00 74.44 179 PRO A C 1
ATOM 1492 O O . PRO A 1 179 ? 19.261 -14.461 -3.812 1.00 74.44 179 PRO A O 1
ATOM 1495 N N . THR A 1 180 ? 21.177 -15.408 -4.441 1.00 80.88 180 THR A N 1
ATOM 1496 C CA . THR A 1 180 ? 22.025 -14.532 -3.615 1.00 80.88 180 THR A CA 1
ATOM 1497 C C . THR A 1 180 ? 21.909 -13.047 -3.971 1.00 80.88 180 THR A C 1
ATOM 1499 O O . THR A 1 180 ? 22.046 -12.191 -3.099 1.00 80.88 180 THR A O 1
ATOM 1502 N N . ARG A 1 181 ? 21.675 -12.701 -5.247 1.00 84.62 181 ARG A N 1
ATOM 1503 C CA . ARG A 1 181 ? 21.502 -11.291 -5.642 1.00 84.62 181 ARG A CA 1
ATOM 1504 C C . ARG A 1 181 ? 20.146 -10.772 -5.172 1.00 84.62 181 ARG A C 1
ATOM 1506 O O . ARG A 1 181 ? 20.094 -9.692 -4.592 1.00 84.62 181 ARG A O 1
ATOM 1513 N N . LEU A 1 182 ? 19.081 -11.554 -5.372 1.00 84.12 182 LEU A N 1
ATOM 1514 C CA . LEU A 1 182 ? 17.746 -11.183 -4.904 1.00 84.12 182 LEU A CA 1
ATOM 1515 C C . LEU A 1 182 ? 17.667 -11.108 -3.378 1.00 84.12 182 LEU A C 1
ATOM 1517 O O . LEU A 1 182 ? 17.100 -10.155 -2.864 1.00 84.12 182 LEU A O 1
ATOM 1521 N N . GLU A 1 183 ? 18.284 -12.045 -2.657 1.00 86.94 183 GLU A N 1
ATOM 1522 C CA . GLU A 1 183 ? 18.350 -12.027 -1.189 1.00 86.94 183 GLU A CA 1
ATOM 1523 C C . GLU A 1 183 ? 18.948 -10.715 -0.668 1.00 86.94 183 GLU A C 1
ATOM 1525 O O . GLU A 1 183 ? 18.370 -10.079 0.211 1.00 86.94 183 GLU A O 1
ATOM 1530 N N . ASN A 1 184 ? 20.063 -10.262 -1.252 1.00 90.62 184 ASN A N 1
ATOM 1531 C CA . ASN A 1 184 ? 20.674 -8.985 -0.881 1.00 90.62 184 ASN A CA 1
ATOM 1532 C C . ASN A 1 184 ? 19.754 -7.796 -1.182 1.00 90.62 184 ASN A C 1
ATOM 1534 O O . ASN A 1 184 ? 19.657 -6.884 -0.366 1.00 90.62 184 ASN A O 1
ATOM 1538 N N . ILE A 1 185 ? 19.063 -7.809 -2.325 1.00 92.69 185 ILE A N 1
ATOM 1539 C CA . ILE A 1 185 ? 18.082 -6.773 -2.667 1.00 92.69 185 ILE A CA 1
ATOM 1540 C C . ILE A 1 185 ? 16.943 -6.762 -1.642 1.00 92.69 185 ILE A C 1
ATOM 1542 O O . ILE A 1 185 ? 16.612 -5.697 -1.133 1.00 92.69 185 ILE A O 1
ATOM 1546 N N . CYS A 1 186 ? 16.374 -7.917 -1.294 1.00 92.56 186 CYS A N 1
ATOM 1547 C CA . CYS A 1 186 ? 15.292 -8.017 -0.313 1.00 92.56 186 CYS A CA 1
ATOM 1548 C C . CYS A 1 186 ? 15.723 -7.523 1.076 1.00 92.56 186 CYS A C 1
ATOM 1550 O O . CYS A 1 186 ? 14.975 -6.793 1.725 1.00 92.56 186 CYS A O 1
ATOM 1552 N N . LEU A 1 187 ? 16.939 -7.864 1.517 1.00 92.75 187 LEU A N 1
ATOM 1553 C CA . LEU A 1 187 ? 17.502 -7.363 2.775 1.00 92.75 187 LEU A CA 1
ATOM 1554 C C . LEU A 1 187 ? 17.682 -5.839 2.754 1.00 92.75 187 LEU A C 1
ATOM 1556 O O . LEU A 1 187 ? 17.340 -5.161 3.722 1.00 92.75 187 LEU A O 1
ATOM 1560 N N . GLU A 1 188 ? 18.192 -5.286 1.654 1.00 95.69 188 GLU A N 1
ATOM 1561 C CA . GLU A 1 188 ? 18.351 -3.836 1.503 1.00 95.69 188 GLU A CA 1
ATOM 1562 C C . GLU A 1 188 ? 16.999 -3.116 1.449 1.00 95.69 188 GLU A C 1
ATOM 1564 O O . GLU A 1 188 ? 16.859 -2.069 2.081 1.00 95.69 188 GLU A O 1
ATOM 1569 N N . ILE A 1 189 ? 15.993 -3.685 0.768 1.00 96.50 189 ILE A N 1
ATOM 1570 C CA . ILE A 1 189 ? 14.616 -3.176 0.810 1.00 96.50 189 ILE A CA 1
ATOM 1571 C C . ILE A 1 189 ? 14.142 -3.110 2.259 1.00 96.50 189 ILE A C 1
ATOM 1573 O O . ILE A 1 189 ? 13.748 -2.036 2.693 1.00 96.50 189 ILE A O 1
ATOM 1577 N N . PHE A 1 190 ? 14.212 -4.217 3.004 1.00 93.81 190 PHE A N 1
ATOM 1578 C CA . PHE A 1 190 ? 13.717 -4.289 4.380 1.00 93.81 190 PHE A CA 1
ATOM 1579 C C . PHE A 1 190 ? 14.350 -3.219 5.283 1.00 93.81 190 PHE A C 1
ATOM 1581 O O . PHE A 1 190 ? 13.651 -2.519 6.014 1.00 93.81 190 PHE A O 1
ATOM 1588 N N . ASN A 1 191 ? 15.669 -3.036 5.185 1.00 94.94 191 ASN A N 1
ATOM 1589 C CA . ASN A 1 191 ? 16.385 -2.041 5.984 1.00 94.94 191 ASN A CA 1
ATOM 1590 C C . ASN A 1 191 ? 15.962 -0.601 5.655 1.00 94.94 191 ASN A C 1
ATOM 1592 O O . ASN A 1 191 ? 15.813 0.221 6.555 1.00 94.94 191 ASN A O 1
ATOM 1596 N N . ILE A 1 192 ? 15.794 -0.280 4.370 1.00 97.50 192 ILE A N 1
ATOM 1597 C CA . ILE A 1 192 ? 15.448 1.074 3.919 1.00 97.50 192 ILE A CA 1
ATOM 1598 C C . ILE A 1 192 ? 13.969 1.370 4.180 1.00 97.50 192 ILE A C 1
ATOM 1600 O O . ILE A 1 192 ? 13.633 2.429 4.708 1.00 97.50 192 ILE A O 1
ATOM 1604 N N . GLU A 1 193 ? 13.095 0.436 3.812 1.00 95.94 193 GLU A N 1
ATOM 1605 C CA . GLU A 1 193 ? 11.645 0.538 3.958 1.00 95.94 193 GLU A CA 1
ATOM 1606 C C . GLU A 1 193 ? 11.255 0.741 5.422 1.00 95.94 193 GLU A C 1
ATOM 1608 O O . GLU A 1 193 ? 10.554 1.706 5.714 1.00 95.94 193 GLU A O 1
ATOM 1613 N N . SER A 1 194 ? 11.806 -0.054 6.346 1.00 92.56 194 SER A N 1
ATOM 1614 C CA . SER A 1 194 ? 11.510 0.077 7.775 1.00 92.56 194 SER A CA 1
ATOM 1615 C C . SER A 1 194 ? 11.862 1.464 8.326 1.00 92.56 194 SER A C 1
ATOM 1617 O O . SER A 1 194 ? 11.069 2.064 9.050 1.00 92.56 194 SER A O 1
ATOM 1619 N N . VAL A 1 195 ? 13.022 2.023 7.954 1.00 95.00 195 VAL A N 1
ATOM 1620 C CA . VAL A 1 195 ? 13.423 3.370 8.398 1.00 95.00 195 VAL A CA 1
ATOM 1621 C C . VAL A 1 195 ? 12.465 4.430 7.858 1.00 95.00 195 VAL A C 1
ATOM 1623 O O . VAL A 1 195 ? 12.028 5.300 8.607 1.00 95.00 195 VAL A O 1
ATOM 1626 N N . LEU A 1 196 ? 12.126 4.365 6.570 1.00 95.44 196 LEU A N 1
ATOM 1627 C CA . LEU A 1 196 ? 11.243 5.339 5.927 1.00 95.44 196 LEU A CA 1
ATOM 1628 C C . LEU A 1 196 ? 9.805 5.270 6.462 1.00 95.44 196 LEU A C 1
ATOM 1630 O O . LEU A 1 196 ? 9.207 6.316 6.712 1.00 95.44 196 LEU A O 1
ATOM 1634 N N . SER A 1 197 ? 9.281 4.059 6.664 1.00 91.88 197 SER A N 1
ATOM 1635 C CA . SER A 1 197 ? 7.942 3.821 7.211 1.00 91.88 197 SER A CA 1
ATOM 1636 C C . SER A 1 197 ? 7.831 4.366 8.638 1.00 91.88 197 SER A C 1
ATOM 1638 O O . SER A 1 197 ? 6.949 5.171 8.942 1.00 91.88 197 SER A O 1
ATOM 1640 N N . ASN A 1 198 ? 8.827 4.068 9.481 1.00 90.88 198 ASN A N 1
ATOM 1641 C CA . ASN A 1 198 ? 8.873 4.554 10.860 1.00 90.88 198 ASN A CA 1
ATOM 1642 C C . ASN A 1 198 ? 8.982 6.081 10.954 1.00 90.88 198 ASN A C 1
ATOM 1644 O O . ASN A 1 198 ? 8.424 6.673 11.879 1.00 90.88 198 ASN A O 1
ATOM 1648 N N . LEU A 1 199 ? 9.683 6.735 10.022 1.00 91.38 199 LEU A N 1
ATOM 1649 C CA . LEU A 1 199 ? 9.762 8.198 9.976 1.00 91.38 199 LEU A CA 1
ATOM 1650 C C . LEU A 1 199 ? 8.396 8.834 9.696 1.00 91.38 199 LEU A C 1
ATOM 1652 O O . LEU A 1 199 ? 8.014 9.779 10.387 1.00 91.38 199 LEU A O 1
ATOM 1656 N N . GLU A 1 200 ? 7.661 8.327 8.701 1.00 90.62 200 GLU A N 1
ATOM 1657 C CA . GLU A 1 200 ? 6.329 8.848 8.379 1.00 90.62 200 GLU A CA 1
ATOM 1658 C C . GLU A 1 200 ? 5.346 8.593 9.531 1.00 90.62 200 GLU A C 1
ATOM 1660 O O . GLU A 1 200 ? 4.694 9.532 10.001 1.00 90.62 200 GLU A O 1
ATOM 1665 N N . GLU A 1 201 ? 5.300 7.357 10.040 1.00 89.19 201 GLU A N 1
ATOM 1666 C CA . GLU A 1 201 ? 4.393 6.964 11.122 1.00 89.19 201 GLU A CA 1
ATOM 1667 C C . GLU A 1 201 ? 4.664 7.746 12.403 1.00 89.19 201 GLU A C 1
ATOM 1669 O O . GLU A 1 201 ? 3.732 8.268 13.008 1.00 89.19 201 GLU A O 1
ATOM 1674 N N . SER A 1 202 ? 5.930 7.914 12.801 1.00 88.62 202 SER A N 1
ATOM 1675 C CA . SER A 1 202 ? 6.275 8.653 14.025 1.00 88.62 202 SER A CA 1
ATOM 1676 C C . SER A 1 202 ? 5.725 10.077 14.001 1.00 88.62 202 SER A C 1
ATOM 1678 O O . SER A 1 202 ? 5.225 10.589 15.003 1.00 88.62 202 SER A O 1
ATOM 1680 N N . ILE A 1 203 ? 5.788 10.732 12.846 1.00 87.94 203 ILE A N 1
ATOM 1681 C CA . ILE A 1 203 ? 5.389 12.132 12.698 1.00 87.94 203 ILE A CA 1
ATOM 1682 C C . ILE A 1 203 ? 3.884 12.256 12.575 1.00 87.94 203 ILE A C 1
ATOM 1684 O O . ILE A 1 203 ? 3.283 13.133 13.202 1.00 87.94 203 ILE A O 1
ATOM 1688 N N . TRP A 1 204 ? 3.267 11.353 11.817 1.00 89.75 204 TRP A N 1
ATOM 1689 C CA . TRP A 1 204 ? 1.821 11.243 11.753 1.00 89.75 204 TRP A CA 1
ATOM 1690 C C . TRP A 1 204 ? 1.219 10.980 13.136 1.00 89.75 204 TRP A C 1
ATOM 1692 O O . TRP A 1 204 ? 0.259 11.651 13.530 1.00 89.75 204 TRP A O 1
ATOM 1702 N N . ARG A 1 205 ? 1.827 10.071 13.900 1.00 88.00 205 ARG A N 1
ATOM 1703 C CA . ARG A 1 205 ? 1.449 9.741 15.269 1.00 88.00 205 ARG A CA 1
ATOM 1704 C C . ARG A 1 205 ? 1.584 10.950 16.184 1.00 88.00 205 ARG A C 1
ATOM 1706 O O . ARG A 1 205 ? 0.599 11.305 16.817 1.00 88.00 205 ARG A O 1
ATOM 1713 N N . ILE A 1 206 ? 2.729 11.638 16.212 1.00 88.19 206 ILE A N 1
ATOM 1714 C CA . ILE A 1 206 ? 2.912 12.859 17.027 1.00 88.19 206 ILE A CA 1
ATOM 1715 C C . ILE A 1 206 ? 1.847 13.913 16.688 1.00 88.19 206 ILE A C 1
ATOM 1717 O O . ILE A 1 206 ? 1.269 14.536 17.578 1.00 88.19 206 ILE A O 1
ATOM 1721 N N . ALA A 1 207 ? 1.542 14.101 15.402 1.00 88.12 207 ALA A N 1
ATOM 1722 C CA . ALA A 1 207 ? 0.541 15.072 14.966 1.00 88.12 207 ALA A CA 1
ATOM 1723 C C . ALA A 1 207 ? -0.896 14.710 15.395 1.00 88.12 207 ALA A C 1
ATOM 1725 O O . ALA A 1 207 ? -1.756 15.595 15.474 1.00 88.12 207 ALA A O 1
ATOM 1726 N N . ASN A 1 208 ? -1.168 13.431 15.670 1.00 88.88 208 ASN A N 1
ATOM 1727 C CA . ASN A 1 208 ? -2.504 12.910 15.951 1.00 88.88 208 ASN A CA 1
ATOM 1728 C C . ASN A 1 208 ? -2.667 12.264 17.339 1.00 88.88 208 ASN A C 1
ATOM 1730 O O . ASN A 1 208 ? -3.787 11.887 17.677 1.00 88.88 208 ASN A O 1
ATOM 1734 N N . GLU A 1 209 ? -1.614 12.187 18.154 1.00 88.56 209 GLU A N 1
ATOM 1735 C CA . GLU A 1 209 ? -1.531 11.406 19.399 1.00 88.56 209 GLU A CA 1
ATOM 1736 C C . GLU A 1 209 ? -2.747 11.615 20.304 1.00 88.56 209 GLU A C 1
ATOM 1738 O O . GLU A 1 209 ? -3.526 10.691 20.522 1.00 88.56 209 GLU A O 1
ATOM 1743 N N . SER A 1 210 ? -2.993 12.863 20.712 1.00 88.31 210 SER A N 1
ATOM 1744 C CA . SER A 1 210 ? -4.136 13.221 21.566 1.00 88.31 210 SER A CA 1
ATOM 1745 C C . SER A 1 210 ? -5.495 12.743 21.031 1.00 88.31 210 SER A C 1
ATOM 1747 O O . SER A 1 210 ? -6.367 12.357 21.807 1.00 88.31 210 SER A O 1
ATOM 1749 N N . ARG A 1 211 ? -5.688 12.743 19.705 1.00 88.31 211 ARG A N 1
ATOM 1750 C CA . ARG A 1 211 ? -6.941 12.313 19.066 1.00 88.31 211 ARG A CA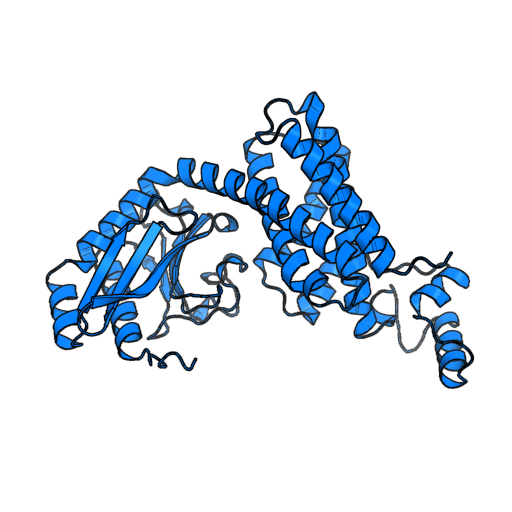 1
ATOM 1751 C C . ARG A 1 211 ? -7.058 10.799 19.051 1.00 88.31 211 ARG A C 1
ATOM 1753 O O . ARG A 1 211 ? -8.136 10.267 19.301 1.00 88.31 211 ARG A O 1
ATOM 1760 N N . ILE A 1 212 ? -5.960 10.118 18.736 1.00 90.50 212 ILE A N 1
ATOM 1761 C CA . ILE A 1 212 ? -5.907 8.658 18.711 1.00 90.50 212 ILE A CA 1
ATOM 1762 C C . ILE A 1 212 ? -6.154 8.123 20.124 1.00 90.50 212 ILE A C 1
ATOM 1764 O O . ILE A 1 212 ? -7.000 7.246 20.300 1.00 90.50 212 ILE A O 1
ATOM 1768 N N . GLU A 1 213 ? -5.509 8.710 21.134 1.00 89.69 213 GLU A N 1
ATOM 1769 C CA . GLU A 1 213 ? -5.736 8.382 22.542 1.00 89.69 213 GLU A CA 1
ATOM 1770 C C . GLU A 1 213 ? -7.193 8.600 22.953 1.00 89.69 213 GLU A C 1
ATOM 1772 O O . GLU A 1 213 ? -7.806 7.714 23.549 1.00 89.69 213 GLU A O 1
ATOM 1777 N N . GLU A 1 214 ? -7.786 9.749 22.612 1.00 90.12 214 GLU A N 1
ATOM 1778 C CA . GLU A 1 214 ? -9.190 10.036 22.917 1.00 90.12 214 GLU A CA 1
ATOM 1779 C C . GLU A 1 214 ? -10.135 8.997 22.289 1.00 90.12 214 GLU A C 1
ATOM 1781 O O . GLU A 1 214 ? -11.050 8.497 22.950 1.00 90.12 214 GLU A O 1
ATOM 1786 N N . ILE A 1 215 ? -9.929 8.656 21.015 1.00 91.25 215 ILE A N 1
ATOM 1787 C CA . ILE A 1 215 ? -10.741 7.667 20.298 1.00 91.25 215 ILE A CA 1
ATOM 1788 C C . ILE A 1 215 ? -10.624 6.293 20.954 1.00 91.25 215 ILE A C 1
ATOM 1790 O O . ILE A 1 215 ? -11.645 5.684 21.285 1.00 91.25 215 ILE A O 1
ATOM 1794 N N . CYS A 1 216 ? -9.399 5.822 21.178 1.00 91.81 216 CYS A N 1
ATOM 1795 C CA . CYS A 1 216 ? -9.147 4.508 21.758 1.00 91.81 216 CYS A CA 1
ATOM 1796 C C . CYS A 1 216 ? -9.731 4.415 23.174 1.00 91.81 216 CYS A C 1
ATOM 1798 O O . CYS A 1 216 ? -10.467 3.476 23.477 1.00 91.81 216 CYS A O 1
ATOM 1800 N N . ASN A 1 217 ? -9.521 5.436 24.011 1.00 91.56 217 ASN A N 1
ATOM 1801 C CA . ASN A 1 217 ? -10.079 5.498 25.363 1.00 91.56 217 ASN A CA 1
ATOM 1802 C C . ASN A 1 217 ? -11.614 5.502 25.366 1.00 91.56 217 ASN A C 1
ATOM 1804 O O . ASN A 1 217 ? -12.232 4.843 26.203 1.00 91.56 217 ASN A O 1
ATOM 1808 N N . ASN A 1 218 ? -12.250 6.199 24.420 1.00 92.00 218 ASN A N 1
ATOM 1809 C CA . ASN A 1 218 ? -13.704 6.168 24.265 1.00 92.00 218 ASN A CA 1
ATOM 1810 C C . ASN A 1 218 ? -14.204 4.770 23.879 1.00 92.00 218 ASN A C 1
ATOM 1812 O O . ASN A 1 218 ? -15.160 4.277 24.479 1.00 92.00 218 ASN A O 1
ATOM 1816 N N . ILE A 1 219 ? -13.563 4.115 22.908 1.00 93.44 219 ILE A N 1
ATOM 1817 C CA . ILE A 1 219 ? -13.932 2.760 22.474 1.00 93.44 219 ILE A CA 1
ATOM 1818 C C . ILE A 1 219 ? -13.762 1.763 23.628 1.00 93.44 219 ILE A C 1
ATOM 1820 O O . ILE A 1 219 ? -14.695 1.009 23.906 1.00 93.44 219 ILE A O 1
ATOM 1824 N N . ILE A 1 220 ? -12.646 1.823 24.363 1.00 92.69 220 ILE A N 1
ATOM 1825 C CA . ILE A 1 220 ? -12.395 1.012 25.568 1.00 92.69 220 ILE A CA 1
ATOM 1826 C C . ILE A 1 220 ? -13.444 1.291 26.652 1.00 92.69 220 ILE A C 1
ATOM 1828 O O . ILE A 1 220 ? -13.965 0.378 27.291 1.00 92.69 220 ILE A O 1
ATOM 1832 N N . SER A 1 221 ? -13.792 2.556 26.885 1.00 94.00 221 SER A N 1
ATOM 1833 C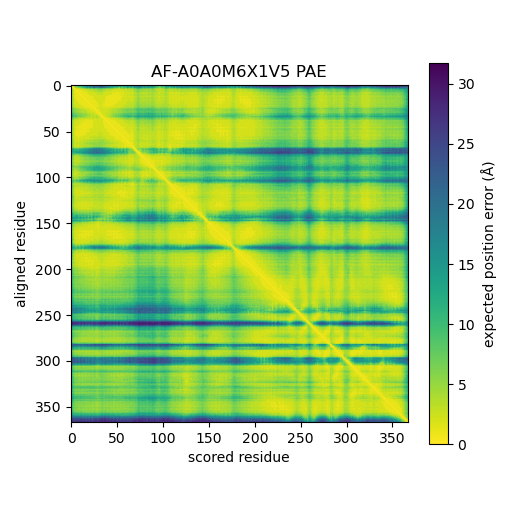 CA . SER A 1 221 ? -14.808 2.906 27.879 1.00 94.00 221 SER A CA 1
ATOM 1834 C C . SER A 1 221 ? -16.176 2.325 27.508 1.00 94.00 221 SER A C 1
ATOM 1836 O O . SER A 1 221 ? -16.866 1.750 28.354 1.00 94.00 221 SER A O 1
ATOM 1838 N N . TYR A 1 222 ? -16.566 2.418 26.234 1.00 94.88 222 TYR A N 1
ATOM 1839 C CA . TYR A 1 222 ? -17.851 1.909 25.762 1.00 94.88 222 TYR A CA 1
ATOM 1840 C C . TYR A 1 222 ? -17.890 0.386 25.627 1.00 94.88 222 TYR A C 1
ATOM 1842 O O . TYR A 1 222 ? -18.955 -0.187 25.856 1.00 94.88 222 TYR A O 1
ATOM 1850 N N . SER A 1 223 ? -16.771 -0.288 25.355 1.00 93.25 223 SER A N 1
ATOM 1851 C CA . SER A 1 223 ? -16.713 -1.756 25.394 1.00 93.25 223 SER A CA 1
ATOM 1852 C C . SER A 1 223 ? -16.992 -2.301 26.801 1.00 93.25 223 SER A C 1
ATOM 1854 O O . SER A 1 223 ? -17.594 -3.361 26.950 1.00 93.25 223 SER A O 1
ATOM 1856 N N . ASN A 1 224 ? -16.675 -1.527 27.842 1.00 93.38 224 ASN A N 1
ATOM 1857 C CA . ASN A 1 224 ? -16.927 -1.867 29.243 1.00 93.38 224 ASN A CA 1
ATOM 1858 C C . ASN A 1 224 ? -18.291 -1.390 29.782 1.00 93.38 224 ASN A C 1
ATOM 1860 O O . ASN A 1 224 ? -18.582 -1.564 30.967 1.00 93.38 224 ASN A O 1
ATOM 1864 N N . CYS A 1 225 ? -19.152 -0.782 28.957 1.00 95.25 225 CYS A N 1
ATOM 1865 C CA . CYS A 1 225 ? -20.457 -0.310 29.426 1.00 95.25 225 CYS A CA 1
ATOM 1866 C C . CYS A 1 225 ? -21.468 -1.457 29.613 1.00 95.25 225 CYS A C 1
ATOM 1868 O O . CYS A 1 225 ? -21.382 -2.488 28.947 1.00 95.25 225 CYS A O 1
ATOM 1870 N N . GLU A 1 226 ? -22.473 -1.260 30.479 1.00 96.44 226 GLU A N 1
ATOM 1871 C CA . GLU A 1 226 ? -23.475 -2.292 30.814 1.00 96.44 226 GLU A CA 1
ATOM 1872 C C . GLU A 1 226 ? -24.151 -2.898 29.573 1.00 96.44 226 GLU A C 1
ATOM 1874 O O . GLU A 1 226 ? -24.394 -4.101 29.526 1.00 96.44 226 GLU A O 1
ATOM 1879 N N . GLU A 1 227 ? -24.429 -2.079 28.555 1.00 97.00 227 GLU A N 1
ATOM 1880 C CA . GLU A 1 227 ? -25.083 -2.525 27.324 1.00 97.00 227 GLU A CA 1
ATOM 1881 C C . GLU A 1 227 ? -24.224 -3.522 26.535 1.00 97.00 227 GLU A C 1
ATOM 1883 O O . GLU A 1 227 ? -24.729 -4.562 26.114 1.00 97.00 227 GLU A O 1
ATOM 1888 N N . ILE A 1 228 ? -22.931 -3.235 26.358 1.00 96.38 228 ILE A N 1
ATOM 1889 C CA . ILE A 1 228 ? -22.012 -4.134 25.651 1.00 96.38 228 ILE A CA 1
ATOM 1890 C C . ILE A 1 228 ? -21.721 -5.378 26.490 1.00 96.38 228 ILE A C 1
ATOM 1892 O O . ILE A 1 228 ? -21.737 -6.485 25.960 1.00 96.38 228 ILE A O 1
ATOM 1896 N N . GLN A 1 229 ? -21.539 -5.222 27.802 1.00 96.00 229 GLN A N 1
ATOM 1897 C CA . GLN A 1 229 ? -21.293 -6.349 28.701 1.00 96.00 229 GLN A CA 1
ATOM 1898 C C . GLN A 1 229 ? -22.481 -7.325 28.742 1.00 96.00 229 GLN A C 1
ATOM 1900 O O . GLN A 1 229 ? -22.279 -8.537 28.688 1.00 96.00 229 GLN A O 1
ATOM 1905 N N . LYS A 1 230 ? -23.728 -6.826 28.742 1.00 96.50 230 LYS A N 1
ATOM 1906 C CA . LYS A 1 230 ? -24.921 -7.673 28.551 1.00 96.50 230 LYS A CA 1
ATOM 1907 C C . LYS A 1 230 ? -24.923 -8.358 27.188 1.00 96.50 230 LYS A C 1
ATOM 1909 O O . LYS A 1 230 ? -25.203 -9.549 27.121 1.00 96.50 230 LYS A O 1
ATOM 1914 N N . TYR A 1 231 ? -24.581 -7.640 26.120 1.00 96.12 231 TYR A N 1
ATOM 1915 C CA . TYR A 1 231 ? -24.562 -8.209 24.771 1.00 96.12 231 TYR A CA 1
ATOM 1916 C C . TYR A 1 231 ? -23.531 -9.344 24.625 1.00 96.12 231 TYR A C 1
ATOM 1918 O O . TYR A 1 231 ? -23.835 -10.388 24.050 1.00 96.12 231 TYR A O 1
ATOM 1926 N N . LEU A 1 232 ? -22.340 -9.187 25.213 1.00 94.31 232 LEU A N 1
ATOM 1927 C CA . LEU A 1 232 ? -21.322 -10.241 25.310 1.00 94.31 232 LEU A CA 1
ATOM 1928 C C . LEU A 1 232 ? -21.850 -11.474 26.059 1.00 94.31 232 LEU A C 1
ATOM 1930 O O . LEU A 1 232 ? -21.695 -12.598 25.581 1.00 94.31 232 LEU A O 1
ATOM 1934 N N . GLN A 1 233 ? -22.534 -11.273 27.193 1.00 93.81 233 GLN A N 1
ATOM 1935 C CA . GLN A 1 233 ? -23.150 -12.361 27.965 1.00 93.81 233 GLN A CA 1
ATOM 1936 C C . GLN A 1 233 ? -24.237 -13.097 27.171 1.00 93.81 233 GLN A C 1
ATOM 1938 O O . GLN A 1 233 ? -24.263 -14.327 27.164 1.00 93.81 233 GLN A O 1
ATOM 1943 N N . GLU A 1 234 ? -25.109 -12.365 26.473 1.00 95.19 234 GLU A N 1
ATOM 1944 C CA . GLU A 1 234 ? -26.153 -12.931 25.608 1.00 95.19 234 GLU A CA 1
ATOM 1945 C C . GLU A 1 234 ? -25.554 -13.792 24.489 1.00 95.19 234 GLU A C 1
ATOM 1947 O O . GLU A 1 234 ? -26.060 -14.878 24.194 1.00 95.19 234 GLU A O 1
ATOM 1952 N N . LYS A 1 235 ? -24.441 -13.336 23.904 1.00 93.19 235 LYS A N 1
ATOM 1953 C CA . LYS A 1 235 ? -23.691 -14.052 22.863 1.00 93.19 235 LYS A CA 1
ATOM 1954 C C . LYS A 1 235 ? -22.756 -15.135 23.406 1.00 93.19 235 LYS A C 1
ATOM 1956 O O . LYS A 1 235 ? -22.221 -15.901 22.612 1.00 93.19 235 LYS A O 1
ATOM 1961 N N . LYS A 1 236 ? -22.602 -15.239 24.732 1.00 91.75 236 LYS A N 1
ATOM 1962 C CA . LYS A 1 236 ? -21.671 -16.150 25.422 1.00 91.75 236 LYS A CA 1
ATOM 1963 C C . LYS A 1 236 ? -20.213 -15.962 24.986 1.00 91.75 236 LYS A C 1
ATOM 1965 O O . LYS A 1 236 ? -19.476 -16.934 24.858 1.00 91.75 236 LYS A O 1
ATOM 1970 N N . ILE A 1 237 ? -19.812 -14.713 24.773 1.00 89.69 237 ILE A N 1
ATOM 1971 C CA . ILE A 1 237 ? -18.449 -14.333 24.397 1.00 89.69 237 ILE A CA 1
ATOM 1972 C C . ILE A 1 237 ? -17.748 -13.716 25.607 1.00 89.69 237 ILE A C 1
ATOM 1974 O O . ILE A 1 237 ? -18.309 -12.866 26.299 1.00 89.69 237 ILE A O 1
ATOM 1978 N N . LEU A 1 238 ? -16.503 -14.128 25.838 1.00 88.94 238 LEU A N 1
ATOM 1979 C CA . LEU A 1 238 ? -15.582 -13.481 26.767 1.00 88.94 238 LEU A CA 1
ATOM 1980 C C . LEU A 1 238 ? -14.555 -12.712 25.943 1.00 88.94 238 LEU A C 1
ATOM 1982 O O . LEU A 1 238 ? -13.727 -13.326 25.282 1.00 88.94 238 LEU A O 1
ATOM 1986 N N . ALA A 1 239 ? -14.618 -11.386 25.960 1.00 88.50 239 ALA A N 1
ATOM 1987 C CA . ALA A 1 239 ? -13.729 -10.547 25.169 1.00 88.50 239 ALA A CA 1
ATOM 1988 C C . ALA A 1 239 ? -13.360 -9.272 25.930 1.00 88.50 239 ALA A C 1
ATOM 1990 O O . ALA A 1 239 ? -14.152 -8.776 26.737 1.00 88.50 239 ALA A O 1
ATOM 1991 N N . SER A 1 240 ? -12.176 -8.729 25.663 1.00 86.50 240 SER A N 1
ATOM 1992 C CA . SER A 1 240 ? -11.677 -7.501 26.282 1.00 86.50 240 SER A CA 1
ATOM 1993 C C . SER A 1 240 ? -11.002 -6.602 25.248 1.00 86.50 240 SER A C 1
ATOM 1995 O O . SER A 1 240 ? -10.367 -7.064 24.307 1.00 86.50 240 SER A O 1
ATOM 1997 N N . PHE A 1 241 ? -11.181 -5.292 25.406 1.00 84.75 241 PHE A N 1
ATOM 1998 C CA . PHE A 1 241 ? -10.571 -4.291 24.535 1.00 84.75 241 PHE A CA 1
ATOM 1999 C C . PHE A 1 241 ? -9.473 -3.573 25.314 1.00 84.75 241 PHE A C 1
ATOM 2001 O O . PHE A 1 241 ? -9.753 -3.008 26.376 1.00 84.75 241 PHE A O 1
ATOM 2008 N N . GLY A 1 242 ? -8.248 -3.599 24.801 1.00 84.75 242 GLY A N 1
ATOM 2009 C CA . GLY A 1 242 ? -7.080 -2.981 25.421 1.00 84.75 242 GLY A CA 1
ATOM 2010 C C . GLY A 1 242 ? -6.369 -2.030 24.469 1.00 84.75 242 GLY A C 1
ATOM 2011 O O . GLY A 1 242 ? -6.423 -2.199 23.256 1.00 84.75 242 GLY A O 1
ATOM 2012 N N . SER A 1 243 ? -5.699 -1.021 25.019 1.00 82.00 243 SER A N 1
ATOM 2013 C CA . SER A 1 243 ? -4.820 -0.136 24.254 1.00 82.00 243 SER A CA 1
ATOM 2014 C C . SER A 1 243 ? -3.416 -0.717 24.130 1.00 82.00 243 SER A C 1
ATOM 2016 O O . SER A 1 243 ? -2.900 -1.279 25.097 1.00 82.00 243 SER A O 1
ATOM 2018 N N . THR A 1 244 ? -2.767 -0.480 22.995 1.00 80.62 244 THR A N 1
ATOM 2019 C CA . THR A 1 244 ? -1.390 -0.910 22.709 1.00 80.62 244 THR A CA 1
ATOM 2020 C C . THR A 1 244 ? -0.573 0.239 22.131 1.00 80.62 244 THR A C 1
ATOM 2022 O O . THR A 1 244 ? 0.063 0.091 21.099 1.00 80.62 244 THR A O 1
ATOM 2025 N N . PHE A 1 245 ? -0.573 1.404 22.784 1.00 69.94 245 PHE A N 1
ATOM 2026 C CA . PHE A 1 245 ? 0.148 2.582 22.278 1.00 69.94 245 PHE A CA 1
ATOM 2027 C C . PHE A 1 245 ? 1.667 2.370 22.127 1.00 69.94 245 PHE A C 1
ATOM 2029 O O . PHE A 1 245 ? 2.328 3.168 21.472 1.00 69.94 245 PHE A O 1
ATOM 2036 N N . ASP A 1 246 ? 2.232 1.306 22.694 1.00 63.47 246 ASP A N 1
ATOM 2037 C CA . ASP A 1 246 ? 3.649 0.958 22.539 1.00 63.47 246 ASP A CA 1
ATOM 2038 C C . ASP A 1 246 ? 3.939 0.112 21.283 1.00 63.47 246 ASP A C 1
ATOM 2040 O O . ASP A 1 246 ? 5.103 -0.148 20.989 1.00 63.47 246 ASP A O 1
ATOM 2044 N N . ALA A 1 247 ? 2.908 -0.330 20.553 1.00 67.00 247 ALA A N 1
ATOM 2045 C CA . ALA A 1 247 ? 3.050 -1.060 19.296 1.00 67.00 247 ALA A CA 1
ATOM 2046 C C . ALA A 1 247 ? 3.052 -0.100 18.097 1.00 67.00 247 ALA A C 1
ATOM 2048 O O . ALA A 1 247 ? 2.336 0.906 18.084 1.00 67.00 247 ALA A O 1
ATOM 2049 N N . ASP A 1 248 ? 3.839 -0.431 17.074 1.00 69.62 248 ASP A N 1
ATOM 2050 C CA . ASP A 1 248 ? 3.831 0.310 15.817 1.00 69.62 248 ASP A CA 1
ATOM 2051 C C . ASP A 1 248 ? 2.547 -0.008 15.037 1.00 69.62 248 ASP A C 1
ATOM 2053 O O . ASP A 1 248 ? 2.112 -1.161 14.981 1.00 69.62 248 ASP A O 1
ATOM 2057 N N . TYR A 1 249 ? 1.937 1.013 14.428 1.00 75.00 249 TYR A N 1
ATOM 2058 C CA . TYR A 1 249 ? 0.766 0.910 13.544 1.00 75.00 249 TYR A CA 1
ATOM 2059 C C . TYR A 1 249 ? -0.534 0.359 14.178 1.00 75.00 249 TYR A C 1
ATOM 2061 O O . TYR A 1 249 ? -1.585 0.436 13.537 1.00 75.00 249 TYR A O 1
ATOM 2069 N N . VAL A 1 250 ? -0.514 -0.142 15.423 1.00 84.12 250 VAL A N 1
ATOM 2070 C CA . VAL A 1 250 ? -1.666 -0.721 16.143 1.00 84.12 250 VAL A CA 1
ATOM 2071 C C . VAL A 1 250 ? -1.890 -0.014 17.474 1.00 84.12 250 VAL A C 1
ATOM 2073 O O . VAL A 1 250 ? -1.063 -0.067 18.378 1.00 84.12 250 VAL A O 1
ATOM 2076 N N . TYR A 1 251 ? -3.059 0.599 17.639 1.00 85.56 251 TYR A N 1
ATOM 2077 C CA . TYR A 1 251 ? -3.350 1.466 18.786 1.00 85.56 251 TYR A CA 1
ATOM 2078 C C . TYR A 1 251 ? -4.233 0.816 19.847 1.00 85.56 251 TYR A C 1
ATOM 2080 O O . TYR A 1 251 ? -4.236 1.223 21.013 1.00 85.56 251 TYR A O 1
ATOM 2088 N N . SER A 1 252 ? -5.016 -0.188 19.469 1.00 87.38 252 SER A N 1
ATOM 2089 C CA . SER A 1 252 ? -5.818 -0.981 20.395 1.00 87.38 252 SER A CA 1
ATOM 2090 C C . SER A 1 252 ? -6.197 -2.310 19.774 1.00 87.38 252 SER A C 1
ATOM 2092 O O . SER A 1 252 ? -6.353 -2.392 18.558 1.00 87.38 252 SER A O 1
ATOM 2094 N N . ILE A 1 253 ? -6.412 -3.306 20.628 1.00 88.56 253 ILE A N 1
ATOM 2095 C CA . ILE A 1 253 ? -6.717 -4.681 20.248 1.00 88.56 253 ILE A CA 1
ATOM 2096 C C . ILE A 1 253 ? -7.953 -5.147 21.020 1.00 88.56 253 ILE A C 1
ATOM 2098 O O . ILE A 1 253 ? -8.071 -4.944 22.232 1.00 88.56 253 ILE A O 1
ATOM 2102 N N . TYR A 1 254 ? -8.878 -5.783 20.308 1.00 89.94 254 TYR A N 1
ATOM 2103 C CA . TYR A 1 254 ? -9.993 -6.539 20.851 1.00 89.94 254 TYR A CA 1
ATOM 2104 C C . TYR A 1 254 ? -9.627 -8.020 20.841 1.00 89.94 254 TYR A C 1
ATOM 2106 O O . TYR A 1 254 ? -9.567 -8.650 19.782 1.00 89.94 254 TYR A O 1
ATOM 2114 N N . THR A 1 255 ? -9.409 -8.582 22.024 1.00 89.31 255 THR A N 1
ATOM 2115 C CA . THR A 1 255 ? -9.136 -10.006 22.178 1.00 89.31 255 THR A CA 1
ATOM 2116 C C . THR A 1 255 ? -10.376 -10.758 22.636 1.00 89.31 255 THR A C 1
ATOM 2118 O O . THR A 1 255 ? -11.219 -10.232 23.368 1.00 89.31 255 THR A O 1
ATOM 2121 N N . MET A 1 256 ? -10.494 -12.010 22.206 1.00 88.75 256 MET A N 1
ATOM 2122 C CA . MET A 1 256 ? -11.476 -12.964 22.705 1.00 88.75 256 MET A CA 1
ATOM 2123 C C . MET A 1 256 ? -10.756 -14.102 23.425 1.00 88.75 256 MET A C 1
ATOM 2125 O O . MET A 1 256 ? -9.796 -14.667 22.905 1.00 88.75 256 MET A O 1
ATOM 2129 N N . LYS A 1 257 ? -11.235 -14.452 24.620 1.00 84.31 257 LYS A N 1
ATOM 2130 C CA . LYS A 1 257 ? -10.677 -15.534 25.427 1.00 84.31 257 LYS A CA 1
ATOM 2131 C C . LYS A 1 257 ? -11.181 -16.892 24.938 1.00 84.31 257 LYS A C 1
ATOM 2133 O O . LYS A 1 257 ? -12.392 -17.111 24.852 1.00 84.31 257 LYS A O 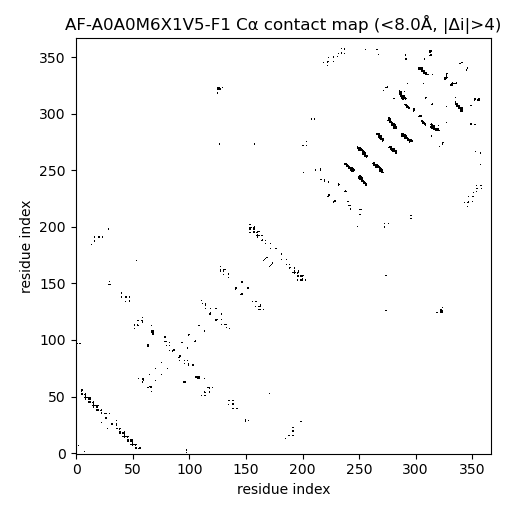1
ATOM 2138 N N . ARG A 1 258 ? -10.253 -17.822 24.701 1.00 73.69 258 ARG A N 1
ATOM 2139 C CA . ARG A 1 258 ? -10.503 -19.227 24.358 1.00 73.69 258 ARG A CA 1
ATOM 2140 C C . ARG A 1 258 ? -10.133 -20.136 25.530 1.00 73.69 258 ARG A C 1
ATOM 2142 O O . ARG A 1 258 ? -8.973 -20.153 25.935 1.00 73.69 258 ARG A O 1
ATOM 2149 N N . ASP A 1 259 ? -11.107 -20.909 26.023 1.00 64.38 259 ASP A N 1
ATOM 2150 C CA . ASP A 1 259 ? -10.959 -21.867 27.134 1.00 64.38 259 ASP A CA 1
ATOM 2151 C C . ASP A 1 259 ? -10.050 -21.329 28.276 1.00 64.38 259 ASP A C 1
ATOM 2153 O O . ASP A 1 259 ? -9.944 -20.115 28.485 1.00 64.38 259 ASP A O 1
ATOM 2157 N N . ASP A 1 260 ? -9.440 -22.188 29.092 1.00 57.75 260 ASP A N 1
ATOM 2158 C CA . ASP A 1 260 ? -8.695 -21.779 30.290 1.00 57.75 260 ASP A CA 1
ATOM 2159 C C . ASP A 1 260 ? -7.300 -21.171 29.982 1.00 57.75 260 ASP A C 1
ATOM 2161 O O . ASP A 1 260 ? -6.317 -21.642 30.553 1.00 57.75 260 ASP A O 1
ATOM 2165 N N . ASN A 1 261 ? -7.206 -20.119 29.136 1.00 56.38 261 ASN A N 1
ATOM 2166 C CA . ASN A 1 261 ? -6.247 -18.978 29.218 1.00 56.38 261 ASN A CA 1
ATOM 2167 C C . ASN A 1 261 ? -5.556 -18.475 27.926 1.00 56.38 261 ASN A C 1
ATOM 2169 O O . ASN A 1 261 ? -4.529 -17.810 28.053 1.00 56.38 261 ASN A O 1
ATOM 2173 N N . GLU A 1 262 ? -6.077 -18.684 26.714 1.00 65.75 262 GLU A N 1
ATOM 2174 C CA . GLU A 1 262 ? -5.489 -18.027 25.524 1.00 65.75 262 GLU A CA 1
ATOM 2175 C C . GLU A 1 262 ? -6.372 -16.884 25.005 1.00 65.75 262 GLU A C 1
ATOM 2177 O O . GLU A 1 262 ? -7.515 -17.099 24.602 1.00 65.75 262 GLU A O 1
ATOM 2182 N N . ASP A 1 263 ? -5.836 -15.661 25.027 1.00 79.06 263 ASP A N 1
ATOM 2183 C CA . ASP A 1 263 ? -6.445 -14.490 24.394 1.00 79.06 263 ASP A CA 1
ATOM 2184 C C . ASP A 1 263 ? -6.061 -14.480 22.909 1.00 79.06 263 ASP A C 1
ATOM 2186 O O . ASP A 1 263 ? -4.881 -14.503 22.565 1.00 79.06 263 ASP A O 1
ATOM 2190 N N . THR A 1 264 ? -7.058 -14.467 22.025 1.00 84.50 264 THR A N 1
ATOM 2191 C CA . THR A 1 264 ? -6.864 -14.388 20.569 1.00 84.50 264 THR A CA 1
ATOM 2192 C C . THR A 1 264 ? -7.261 -13.002 20.076 1.00 84.50 264 THR A C 1
ATOM 2194 O O . THR A 1 264 ? -8.350 -12.537 20.413 1.00 84.50 264 THR A O 1
ATOM 2197 N N . GLU A 1 265 ? -6.403 -12.336 19.300 1.00 87.00 265 GLU A N 1
ATOM 2198 C CA . GLU A 1 265 ? -6.738 -11.084 18.609 1.00 87.00 265 GLU A CA 1
ATOM 2199 C C . GLU A 1 265 ? -7.840 -11.333 17.575 1.00 87.00 265 GLU A C 1
ATOM 2201 O O . GLU A 1 265 ? -7.759 -12.276 16.796 1.00 87.00 265 GLU A O 1
ATOM 2206 N N . ILE A 1 266 ? -8.892 -10.510 17.607 1.00 87.69 266 ILE A N 1
ATOM 2207 C CA . ILE A 1 266 ? -10.022 -10.599 16.669 1.00 87.69 266 ILE A CA 1
ATOM 2208 C C . ILE A 1 266 ? -10.190 -9.321 15.854 1.00 87.69 266 ILE A C 1
ATOM 2210 O O . ILE A 1 266 ? -10.773 -9.325 14.778 1.00 87.69 266 ILE A O 1
ATOM 2214 N N . CYS A 1 267 ? -9.806 -8.183 16.417 1.00 90.81 267 CYS A N 1
ATOM 2215 C CA . CYS A 1 267 ? -9.965 -6.896 15.769 1.00 90.81 267 CYS A CA 1
ATOM 2216 C C . CYS A 1 267 ? -8.979 -5.921 16.380 1.00 90.81 267 CYS A C 1
ATOM 2218 O O . CYS A 1 267 ? -8.818 -5.896 17.597 1.00 90.81 267 CYS A O 1
ATOM 2220 N N . SER A 1 268 ? -8.420 -5.056 15.551 1.00 91.12 268 SER A N 1
ATOM 2221 C CA . SER A 1 268 ? -7.500 -4.016 15.976 1.00 91.12 268 SER A CA 1
ATOM 2222 C C . SER A 1 268 ? -7.862 -2.664 15.380 1.00 91.12 268 SER A C 1
ATOM 2224 O O . SER A 1 268 ? -8.617 -2.552 14.408 1.00 91.12 268 SER A O 1
ATOM 2226 N N . ILE A 1 269 ? -7.351 -1.613 16.019 1.00 92.69 269 ILE A N 1
ATOM 2227 C CA . ILE A 1 269 ? -7.385 -0.244 15.512 1.00 92.69 269 ILE A CA 1
ATOM 2228 C C . ILE A 1 269 ? -6.026 0.054 14.885 1.00 92.69 269 ILE A C 1
ATOM 2230 O O . ILE A 1 269 ? -5.056 0.305 15.601 1.00 92.69 269 ILE A O 1
ATOM 2234 N N . TYR A 1 270 ? -5.977 0.057 13.557 1.00 90.62 270 TYR A N 1
ATOM 2235 C CA . TYR A 1 270 ? -4.776 0.335 12.778 1.00 90.62 270 TYR A CA 1
ATOM 2236 C C . TYR A 1 270 ? -4.681 1.812 12.396 1.00 90.62 270 TYR A C 1
ATOM 2238 O O . TYR A 1 270 ? -5.685 2.436 12.031 1.00 90.62 270 TYR A O 1
ATOM 2246 N N . GLY A 1 271 ? -3.468 2.360 12.424 1.00 89.31 271 GLY A N 1
ATOM 2247 C CA . GLY A 1 271 ? -3.151 3.634 11.784 1.00 89.31 271 GLY A CA 1
ATOM 2248 C C . GLY A 1 271 ? -3.092 3.485 10.267 1.00 89.31 271 GLY A C 1
ATOM 2249 O O . GLY A 1 271 ? -2.419 2.601 9.751 1.00 89.31 271 GLY A O 1
ATOM 2250 N N . SER A 1 272 ? -3.784 4.357 9.536 1.00 89.31 272 SER A N 1
ATOM 2251 C CA . SER A 1 272 ? -3.592 4.524 8.096 1.00 89.31 272 SER A CA 1
ATOM 2252 C C . SER A 1 272 ? -3.038 5.914 7.836 1.00 89.31 272 SER A C 1
ATOM 2254 O O . SER A 1 272 ? -3.789 6.885 7.702 1.00 89.31 272 SER A O 1
ATOM 2256 N N . VAL A 1 273 ? -1.710 5.999 7.760 1.00 88.00 273 VAL A N 1
ATOM 2257 C CA . VAL A 1 273 ? -0.983 7.255 7.539 1.00 88.00 273 VAL A CA 1
ATOM 2258 C C . VAL A 1 273 ? -1.372 7.883 6.210 1.00 88.00 273 VAL A C 1
ATOM 2260 O O . VAL A 1 273 ? -1.808 9.035 6.169 1.00 88.00 273 VAL A O 1
ATOM 2263 N N . GLN A 1 274 ? -1.331 7.086 5.134 1.00 85.06 274 GLN A N 1
ATOM 2264 C CA . GLN A 1 274 ? -1.667 7.520 3.776 1.00 85.06 274 GLN A CA 1
ATOM 2265 C C . GLN A 1 274 ? -3.053 8.172 3.696 1.00 85.06 274 GLN A C 1
ATOM 2267 O O . GLN A 1 274 ? -3.242 9.151 2.965 1.00 85.06 274 GLN A O 1
ATOM 2272 N N . ASN A 1 275 ? -4.024 7.631 4.431 1.00 88.69 275 ASN A N 1
ATOM 2273 C CA . ASN A 1 275 ? -5.397 8.123 4.416 1.00 88.69 275 ASN A CA 1
ATOM 2274 C C . ASN A 1 275 ? -5.720 9.057 5.596 1.00 88.69 275 ASN A C 1
ATOM 2276 O O . ASN A 1 275 ? -6.838 9.569 5.694 1.00 88.69 275 ASN A O 1
ATOM 2280 N N . ASN A 1 276 ? -4.748 9.297 6.480 1.00 90.12 276 ASN A N 1
ATOM 2281 C CA . ASN A 1 276 ? -4.894 10.029 7.732 1.00 90.12 276 ASN A CA 1
ATOM 2282 C C . ASN A 1 276 ? -6.152 9.604 8.514 1.00 90.12 276 ASN A C 1
ATOM 2284 O O . ASN A 1 276 ? -7.037 10.416 8.818 1.00 90.12 276 ASN A O 1
ATOM 2288 N N . ALA A 1 277 ? -6.263 8.302 8.771 1.00 92.69 277 ALA A N 1
ATOM 2289 C CA . ALA A 1 277 ? -7.440 7.673 9.357 1.00 92.69 277 ALA A CA 1
ATOM 2290 C C . ALA A 1 277 ? -7.057 6.541 10.316 1.00 92.69 277 ALA A C 1
ATOM 2292 O O . ALA A 1 277 ? -5.946 6.023 10.263 1.00 92.69 277 ALA A O 1
ATOM 2293 N N . LEU A 1 278 ? -8.002 6.139 11.164 1.00 93.44 278 LEU A N 1
ATOM 2294 C CA . LEU A 1 278 ? -7.937 4.878 11.899 1.00 93.44 278 LEU A CA 1
ATOM 2295 C C . LEU A 1 278 ? -8.881 3.864 11.257 1.00 93.44 278 LEU A C 1
ATOM 2297 O O . LEU A 1 278 ? -10.046 4.182 10.985 1.00 93.44 278 LEU A O 1
ATOM 2301 N N . PHE A 1 279 ? -8.387 2.651 11.041 1.00 94.12 279 PHE A N 1
ATOM 2302 C CA . PHE A 1 279 ? -9.164 1.522 10.543 1.00 94.12 279 PHE A CA 1
ATOM 2303 C C . PHE A 1 279 ? -9.435 0.545 11.675 1.00 94.12 279 PHE A C 1
ATOM 2305 O O . PHE A 1 279 ? -8.520 0.136 12.377 1.00 94.12 279 PHE A O 1
ATOM 2312 N N . ILE A 1 280 ? -10.699 0.176 11.849 1.00 94.38 280 ILE A N 1
ATOM 2313 C CA . ILE A 1 280 ? -11.129 -0.826 12.821 1.00 94.38 280 ILE A CA 1
ATOM 2314 C C . ILE A 1 280 ? -11.440 -2.078 12.017 1.00 94.38 280 ILE A C 1
ATOM 2316 O O . ILE A 1 280 ? -12.457 -2.120 11.320 1.00 94.38 280 ILE A O 1
ATOM 2320 N N . SER A 1 281 ? -10.533 -3.046 12.055 1.00 93.38 281 SER A N 1
ATOM 2321 C CA . SER A 1 281 ? -10.551 -4.221 11.182 1.00 93.38 281 SER A CA 1
ATOM 2322 C C . SER A 1 281 ? -10.097 -5.453 11.943 1.00 93.38 281 SER A C 1
ATOM 2324 O O . SER A 1 281 ? -9.321 -5.344 12.889 1.00 93.38 281 SER A O 1
ATOM 2326 N N . ASP A 1 282 ? -10.567 -6.611 11.510 1.00 87.38 282 ASP A N 1
ATOM 2327 C CA . ASP A 1 282 ? -9.848 -7.866 11.707 1.00 87.38 282 ASP A CA 1
ATOM 2328 C C . ASP A 1 282 ? -8.871 -7.988 10.537 1.00 87.38 282 ASP A C 1
ATOM 2330 O O . ASP A 1 282 ? -9.313 -7.856 9.394 1.00 87.38 282 ASP A O 1
ATOM 2334 N N . SER A 1 283 ? -7.570 -8.134 10.787 1.00 68.00 283 SER A N 1
ATOM 2335 C CA . SER A 1 283 ? -6.704 -8.796 9.811 1.00 68.00 283 SER A CA 1
ATOM 2336 C C . SER A 1 283 ? -5.367 -9.205 10.417 1.00 68.00 283 SER A C 1
ATOM 2338 O O . SER A 1 283 ? -4.475 -8.377 10.624 1.00 68.00 283 SER A O 1
ATOM 2340 N N . ASP A 1 284 ? -5.171 -10.510 10.503 1.00 60.00 284 ASP A N 1
ATOM 2341 C CA . ASP A 1 284 ? -3.907 -11.090 10.077 1.00 60.00 284 ASP A CA 1
ATOM 2342 C C . ASP A 1 284 ? -3.846 -10.996 8.536 1.00 60.00 284 ASP A C 1
ATOM 2344 O O . ASP A 1 284 ? -4.795 -11.385 7.859 1.00 60.00 284 ASP A O 1
ATOM 2348 N N . LEU A 1 285 ? -2.736 -10.505 7.966 1.00 61.91 285 LEU A N 1
ATOM 2349 C CA . LEU A 1 285 ? -2.446 -10.444 6.511 1.00 61.91 285 LEU A CA 1
ATOM 2350 C C . LEU A 1 285 ? -3.037 -9.279 5.680 1.00 61.91 285 LEU A C 1
ATOM 2352 O O . LEU A 1 285 ? -2.966 -9.343 4.456 1.00 61.91 285 LEU A O 1
ATOM 2356 N N . ASN A 1 286 ? -3.524 -8.189 6.288 1.00 76.31 286 ASN A N 1
ATOM 2357 C CA . ASN A 1 286 ? -3.953 -6.958 5.581 1.00 76.31 286 ASN A CA 1
ATOM 2358 C C . ASN A 1 286 ? -5.183 -7.110 4.648 1.00 76.31 286 ASN A C 1
ATOM 2360 O O . ASN A 1 286 ? -5.524 -6.193 3.900 1.00 76.31 286 ASN A O 1
ATOM 2364 N N . ASP A 1 287 ? -5.897 -8.230 4.721 1.00 85.75 287 ASP A N 1
ATOM 2365 C CA . ASP A 1 287 ? -7.208 -8.410 4.097 1.00 85.75 287 ASP A CA 1
ATOM 2366 C C . ASP A 1 287 ? -8.288 -8.301 5.178 1.00 85.75 287 ASP A C 1
ATOM 2368 O O . ASP A 1 287 ? -8.126 -8.858 6.257 1.00 85.75 287 ASP A O 1
ATOM 2372 N N . GLY A 1 288 ? -9.374 -7.563 4.909 1.00 82.75 288 GLY A N 1
ATOM 2373 C CA . GLY A 1 288 ? -10.449 -7.322 5.885 1.00 82.75 288 GLY A CA 1
ATOM 2374 C C . GLY A 1 288 ? -11.094 -8.603 6.456 1.00 82.75 288 GLY A C 1
ATOM 2375 O O . GLY A 1 288 ? -10.809 -9.710 5.997 1.00 82.75 288 GLY A O 1
ATOM 2376 N N . PRO A 1 289 ? -12.053 -8.474 7.388 1.00 92.56 289 PRO A N 1
ATOM 2377 C CA . PRO A 1 289 ? -13.118 -7.470 7.343 1.00 92.56 289 PRO A CA 1
ATOM 2378 C C . PRO A 1 289 ? -12.813 -6.134 8.028 1.00 92.56 289 PRO A C 1
ATOM 2380 O O . PRO A 1 289 ? -12.458 -6.081 9.202 1.00 92.56 289 PRO A O 1
ATOM 2383 N N . VAL A 1 290 ? -13.127 -5.034 7.331 1.00 95.38 290 VAL A N 1
ATOM 2384 C CA . VAL A 1 290 ? -13.122 -3.675 7.896 1.00 95.38 290 VAL A CA 1
ATOM 2385 C C . VAL A 1 290 ? -14.500 -3.350 8.478 1.00 95.38 290 VAL A C 1
ATOM 2387 O O . VAL A 1 290 ? -15.503 -3.284 7.760 1.00 95.38 290 VAL A O 1
ATOM 2390 N N . PHE A 1 291 ? -14.560 -3.095 9.784 1.00 95.94 291 PHE A N 1
ATOM 2391 C CA . PHE A 1 291 ? -15.790 -2.757 10.504 1.00 95.94 291 PHE A CA 1
ATOM 2392 C C . PHE A 1 291 ? -16.111 -1.270 10.445 1.00 95.94 291 PHE A C 1
ATOM 2394 O O . PHE A 1 291 ? -17.280 -0.893 10.297 1.00 95.94 291 PHE A O 1
ATOM 2401 N N . ALA A 1 292 ? -15.093 -0.420 10.582 1.00 95.94 292 ALA A N 1
ATOM 2402 C CA . ALA A 1 292 ? -15.278 1.021 10.573 1.00 95.94 292 ALA A CA 1
ATOM 2403 C C . ALA A 1 292 ? -14.004 1.800 10.223 1.00 95.94 292 ALA A C 1
ATOM 2405 O O . ALA A 1 292 ? -12.889 1.307 10.373 1.00 95.94 292 ALA A O 1
ATOM 2406 N N . ILE A 1 293 ? -14.195 3.049 9.792 1.00 95.56 293 ILE A N 1
ATOM 2407 C CA . ILE A 1 293 ? -13.135 4.010 9.480 1.00 95.56 293 ILE A CA 1
ATOM 2408 C C . ILE A 1 293 ? -13.403 5.333 10.202 1.00 95.56 293 ILE A C 1
ATOM 2410 O O . ILE A 1 293 ? -14.515 5.874 10.165 1.00 95.56 293 ILE A O 1
ATOM 2414 N N . LEU A 1 294 ? -12.354 5.888 10.808 1.00 93.50 294 LEU A N 1
ATOM 2415 C CA . LEU A 1 294 ? -12.344 7.182 11.492 1.00 93.50 294 LEU A CA 1
ATOM 2416 C C . LEU A 1 294 ? -11.303 8.111 10.850 1.00 93.50 294 LEU A C 1
ATOM 2418 O O . LEU A 1 294 ? -10.136 8.078 11.238 1.00 93.50 294 LEU A O 1
ATOM 2422 N N . PRO A 1 295 ? -11.685 8.954 9.874 1.00 91.62 295 PRO A N 1
ATOM 2423 C CA . PRO A 1 295 ? -10.772 9.947 9.316 1.00 91.62 295 PRO A CA 1
ATOM 2424 C C . PRO A 1 295 ? -10.422 11.021 10.348 1.00 91.62 295 PRO A C 1
ATOM 2426 O O . PRO A 1 295 ? -11.308 11.672 10.907 1.00 91.62 295 PRO A O 1
ATOM 2429 N N . LEU A 1 296 ? -9.130 11.260 10.565 1.00 88.06 296 LEU A N 1
ATOM 2430 C CA . LEU A 1 296 ? -8.652 12.157 11.621 1.00 88.06 296 LEU A CA 1
ATOM 2431 C C . LEU A 1 296 ? -8.753 13.644 11.248 1.00 88.06 296 LEU A C 1
ATOM 2433 O O . LEU A 1 296 ? -8.826 14.501 12.131 1.00 88.06 296 LEU A O 1
ATOM 2437 N N . ILE A 1 297 ? -8.819 13.964 9.950 1.00 74.69 297 ILE A N 1
ATOM 2438 C CA . ILE A 1 297 ? -8.997 15.336 9.430 1.00 74.69 297 ILE A CA 1
ATOM 2439 C C . ILE A 1 297 ? -10.299 15.988 9.913 1.00 74.69 297 ILE A C 1
ATOM 2441 O O . ILE A 1 297 ? -10.350 17.202 10.114 1.00 74.69 297 ILE A O 1
ATOM 2445 N N . ASP A 1 298 ? -11.352 15.199 10.126 1.00 65.31 298 ASP A N 1
ATOM 2446 C CA . ASP A 1 298 ? -12.700 15.722 10.341 1.00 65.31 298 ASP A CA 1
ATOM 2447 C C . ASP A 1 298 ? -13.110 15.811 11.824 1.00 65.31 298 ASP A C 1
ATOM 2449 O O . ASP A 1 298 ? -14.242 16.199 12.124 1.00 65.31 298 ASP A O 1
ATOM 2453 N N . LEU A 1 299 ? -12.219 15.488 12.768 1.00 59.34 299 LEU A N 1
ATOM 2454 C CA . LEU A 1 299 ? -12.549 15.425 14.201 1.00 59.34 299 LEU A CA 1
ATOM 2455 C C . LEU A 1 299 ? -12.852 16.790 14.836 1.00 59.34 299 LEU A C 1
ATOM 2457 O O . LEU A 1 299 ? -13.648 16.874 15.764 1.00 59.34 299 LEU A O 1
ATOM 2461 N N . ASN A 1 300 ? -12.307 17.873 14.278 1.00 59.44 300 ASN A N 1
ATOM 2462 C CA . ASN A 1 300 ? -12.613 19.244 14.708 1.00 59.44 300 ASN A CA 1
ATOM 2463 C C . ASN A 1 300 ? -13.889 19.810 14.064 1.00 59.44 300 ASN A C 1
ATOM 2465 O O . ASN A 1 300 ? -14.260 20.962 14.305 1.00 59.44 300 ASN A O 1
ATOM 2469 N N . SER A 1 301 ? -14.544 19.045 13.187 1.00 63.62 301 SER A N 1
ATOM 2470 C CA . SER A 1 301 ? -15.795 19.477 12.578 1.00 63.62 301 SER A CA 1
ATOM 2471 C C . SER A 1 301 ? -16.943 19.381 13.586 1.00 63.62 301 SER A C 1
ATOM 2473 O O . SER A 1 301 ? -16.916 18.597 14.531 1.00 63.62 301 SER A O 1
ATOM 2475 N N . LYS A 1 302 ? -18.012 20.156 13.364 1.00 61.97 302 LYS A N 1
ATOM 2476 C CA . LYS A 1 302 ? -19.223 20.091 14.204 1.00 61.97 302 LYS A CA 1
ATOM 2477 C C . LYS A 1 302 ? -19.872 18.697 14.225 1.00 61.97 302 LYS A C 1
ATOM 2479 O O . LYS A 1 302 ? -20.697 18.440 15.096 1.00 61.97 302 LYS A O 1
ATOM 2484 N N . GLN A 1 303 ? -19.553 17.841 13.252 1.00 65.81 303 GLN A N 1
ATOM 2485 C CA . GLN A 1 303 ? -20.036 16.466 13.141 1.00 65.81 303 GLN A CA 1
ATOM 2486 C C . GLN A 1 303 ? -18.897 15.575 12.635 1.00 65.81 303 GLN A C 1
ATOM 2488 O O . GLN A 1 303 ? -18.796 15.345 11.423 1.00 65.81 303 GLN A O 1
ATOM 2493 N N . PRO A 1 304 ? -18.037 15.090 13.548 1.00 78.94 304 PRO A N 1
ATOM 2494 C CA . PRO A 1 304 ? -16.899 14.271 13.176 1.00 78.94 304 PRO A CA 1
ATOM 2495 C C . PRO A 1 304 ? -17.325 13.063 12.356 1.00 78.94 304 PRO A C 1
ATOM 2497 O O . PRO A 1 304 ? -18.343 12.425 12.656 1.00 78.94 304 PRO A O 1
ATOM 2500 N N . ARG A 1 305 ? -16.565 12.776 11.294 1.00 83.50 305 ARG A N 1
ATOM 2501 C CA . ARG A 1 305 ? -16.926 11.707 10.372 1.00 83.50 305 ARG A CA 1
ATOM 2502 C C . ARG A 1 305 ? -16.562 10.346 10.936 1.00 83.50 305 ARG A C 1
ATOM 2504 O O . ARG A 1 305 ? -15.425 10.111 11.320 1.00 83.50 305 ARG A O 1
ATOM 2511 N N . PHE A 1 306 ? -17.537 9.448 10.915 1.00 92.00 306 PHE A N 1
ATOM 2512 C CA . PHE A 1 306 ? -17.366 8.048 11.251 1.00 92.00 306 PHE A CA 1
ATOM 2513 C C . PHE A 1 306 ? -18.056 7.215 10.175 1.00 92.00 306 PHE A C 1
ATOM 2515 O O . PHE A 1 306 ? -19.208 7.477 9.833 1.00 92.00 306 PHE A O 1
ATOM 2522 N N . TYR A 1 307 ? -17.343 6.259 9.593 1.00 95.38 307 TYR A N 1
ATOM 2523 C CA . TYR A 1 307 ? -17.878 5.383 8.557 1.00 95.38 307 TYR A CA 1
ATOM 2524 C C . TYR A 1 307 ? -17.994 3.982 9.130 1.00 95.38 307 TYR A C 1
ATOM 2526 O O . TYR A 1 307 ? -16.994 3.425 9.565 1.00 95.38 307 TYR A O 1
ATOM 2534 N N . ILE A 1 308 ? -19.199 3.419 9.139 1.00 96.62 308 ILE A N 1
ATOM 2535 C CA . ILE A 1 308 ? -19.446 2.054 9.620 1.00 96.62 308 ILE A CA 1
ATOM 2536 C C . ILE A 1 308 ? -19.811 1.186 8.423 1.00 96.62 308 ILE A C 1
ATOM 2538 O O . ILE A 1 308 ? -20.586 1.616 7.564 1.00 96.62 308 ILE A O 1
ATOM 2542 N N . SER A 1 309 ? -19.267 -0.029 8.377 1.00 96.56 309 SER A N 1
ATOM 2543 C CA . SER A 1 309 ? -19.658 -1.031 7.390 1.00 96.56 309 SER A CA 1
ATOM 2544 C C . SER A 1 309 ? -21.157 -1.332 7.487 1.00 96.56 309 SER A C 1
ATOM 2546 O O . SER A 1 309 ? -21.701 -1.572 8.569 1.00 96.56 309 SER A O 1
ATOM 2548 N N . ASN A 1 310 ? -21.835 -1.358 6.346 1.00 95.19 310 ASN A N 1
ATOM 2549 C CA . ASN A 1 310 ? -23.228 -1.769 6.219 1.00 95.19 310 ASN A CA 1
ATOM 2550 C C . ASN A 1 310 ? -23.377 -3.293 6.358 1.00 95.19 310 ASN A C 1
ATOM 2552 O O . ASN A 1 310 ? -24.428 -3.765 6.789 1.00 95.19 310 ASN A O 1
ATOM 2556 N N . ASP A 1 311 ? -22.312 -4.047 6.084 1.00 94.19 311 ASP A N 1
ATOM 2557 C CA . ASP A 1 311 ? -22.305 -5.508 6.068 1.00 94.19 311 ASP A CA 1
ATOM 2558 C C . ASP A 1 311 ? -22.239 -6.062 7.496 1.00 94.19 311 ASP A C 1
ATOM 2560 O O . ASP A 1 311 ? -21.504 -5.554 8.343 1.00 94.19 311 ASP A O 1
ATOM 2564 N N . GLU A 1 312 ? -23.037 -7.085 7.812 1.00 89.62 312 GLU A N 1
ATOM 2565 C CA . GLU A 1 312 ? -23.239 -7.578 9.188 1.00 89.62 312 GLU A CA 1
ATOM 2566 C C . GLU A 1 312 ? -21.936 -7.951 9.911 1.00 89.62 312 GLU A C 1
ATOM 2568 O O . GLU A 1 312 ? -21.828 -7.724 11.111 1.00 89.62 312 GLU A O 1
ATOM 2573 N N . ASN A 1 313 ? -20.942 -8.433 9.168 1.00 89.50 313 ASN A N 1
ATOM 2574 C CA . ASN A 1 313 ? -19.675 -8.941 9.689 1.00 89.50 313 ASN A CA 1
ATOM 2575 C C . ASN A 1 313 ? -18.472 -8.080 9.275 1.00 89.50 313 ASN A C 1
ATOM 2577 O O . ASN A 1 313 ? -17.344 -8.554 9.299 1.00 89.50 313 ASN A O 1
ATOM 2581 N N . GLY A 1 314 ? -18.714 -6.827 8.883 1.00 92.94 314 GLY A N 1
ATOM 2582 C CA . GLY A 1 314 ? -17.698 -5.979 8.265 1.00 92.94 314 GLY A CA 1
ATOM 2583 C C . GLY A 1 314 ? -17.566 -6.232 6.762 1.00 92.94 314 GLY A C 1
ATOM 2584 O O . GLY A 1 314 ? -18.078 -7.214 6.220 1.00 92.94 314 GLY A O 1
ATOM 2585 N N . THR A 1 315 ? -16.915 -5.296 6.078 1.00 94.31 315 THR A N 1
ATOM 2586 C CA . THR A 1 315 ? -16.729 -5.347 4.624 1.00 94.31 315 THR A CA 1
ATOM 2587 C C . THR A 1 315 ? -15.367 -5.954 4.323 1.00 94.31 315 THR A C 1
ATOM 2589 O O . THR A 1 315 ? -14.345 -5.394 4.723 1.00 94.31 315 THR A O 1
ATOM 2592 N N . ASN A 1 316 ? -15.332 -7.067 3.591 1.00 92.75 316 ASN A N 1
ATOM 2593 C CA . ASN A 1 316 ? -14.073 -7.668 3.153 1.00 92.75 316 ASN A CA 1
ATOM 2594 C C . ASN A 1 316 ? -13.434 -6.808 2.067 1.00 92.75 316 ASN A C 1
ATOM 2596 O O . ASN A 1 316 ? -14.029 -6.580 1.010 1.00 92.75 316 ASN A O 1
ATOM 2600 N N . ILE A 1 317 ? -12.224 -6.333 2.342 1.00 92.44 317 ILE A N 1
ATOM 2601 C CA . ILE A 1 317 ? -11.461 -5.485 1.434 1.00 92.44 317 ILE A CA 1
ATOM 2602 C C . ILE A 1 317 ? -10.053 -6.057 1.349 1.00 92.44 317 ILE A C 1
ATOM 2604 O O . ILE A 1 317 ? -9.400 -6.148 2.389 1.00 92.44 317 ILE A O 1
ATOM 2608 N N . PRO A 1 318 ? -9.593 -6.436 0.148 1.00 90.69 318 PRO A N 1
ATOM 2609 C CA . PRO A 1 318 ? -8.239 -6.918 -0.031 1.00 90.69 318 PRO A CA 1
ATOM 2610 C C . PRO A 1 318 ? -7.235 -5.771 0.108 1.00 90.69 318 PRO A C 1
ATOM 2612 O O . PRO A 1 318 ? -7.469 -4.674 -0.424 1.00 90.69 318 PRO A O 1
ATOM 2615 N N . GLU A 1 319 ? -6.128 -6.043 0.793 1.00 88.31 319 GLU A N 1
ATOM 2616 C CA . GLU A 1 319 ? -5.024 -5.112 1.042 1.00 88.31 319 GLU A CA 1
ATOM 2617 C C . GLU A 1 319 ? -5.524 -3.745 1.543 1.00 88.31 319 GLU A C 1
ATOM 2619 O O . GLU A 1 319 ? -5.157 -2.702 0.999 1.00 88.31 319 GLU A O 1
ATOM 2624 N N . PHE A 1 320 ? -6.431 -3.712 2.528 1.00 90.06 320 PHE A N 1
ATOM 2625 C CA . PHE A 1 320 ? -7.171 -2.486 2.865 1.00 90.06 320 PHE A CA 1
ATOM 2626 C C . PHE A 1 320 ? -6.270 -1.335 3.338 1.00 90.06 320 PHE A C 1
ATOM 2628 O O . PHE A 1 320 ? -6.627 -0.176 3.120 1.00 90.06 320 PHE A O 1
ATOM 2635 N N . GLN A 1 321 ? -5.100 -1.616 3.927 1.00 85.94 321 GLN A N 1
ATOM 2636 C CA . GLN A 1 321 ? -4.109 -0.581 4.251 1.00 85.94 321 GLN A CA 1
ATOM 2637 C C . GLN A 1 321 ? -3.434 0.004 2.997 1.00 85.94 321 GLN A C 1
ATOM 2639 O O . GLN A 1 321 ? -3.050 1.170 3.016 1.00 85.94 321 GLN A O 1
ATOM 2644 N N . GLY A 1 322 ? -3.344 -0.768 1.906 1.00 86.50 322 GLY A N 1
ATOM 2645 C CA . GLY A 1 322 ? -2.834 -0.346 0.592 1.00 86.50 322 GLY A CA 1
ATOM 2646 C C . GLY A 1 322 ? -3.904 0.252 -0.333 1.00 86.50 322 GLY A C 1
ATOM 2647 O O . GLY A 1 322 ? -3.617 0.660 -1.465 1.00 86.50 322 GLY A O 1
ATOM 2648 N N . GLN A 1 323 ? -5.162 0.322 0.114 1.00 89.56 323 GLN A N 1
ATOM 2649 C CA . GLN A 1 323 ? -6.233 1.035 -0.579 1.00 89.56 323 GLN A CA 1
ATOM 2650 C C . GLN A 1 323 ? -6.238 2.522 -0.178 1.00 89.56 323 GLN A C 1
ATOM 2652 O O . GLN A 1 323 ? -5.897 2.890 0.945 1.00 89.56 323 GLN A O 1
ATOM 2657 N N . SER A 1 324 ? -6.673 3.399 -1.093 1.00 87.50 324 SER A N 1
ATOM 2658 C CA . SER A 1 324 ? -6.898 4.815 -0.755 1.00 87.50 324 SER A CA 1
ATOM 2659 C C . SER A 1 324 ? -8.223 4.991 0.011 1.00 87.50 324 SER A C 1
ATOM 2661 O O . SER A 1 324 ? -8.626 4.090 0.735 1.00 87.50 324 SER A O 1
ATOM 2663 N N . ASP A 1 325 ? -8.931 6.115 -0.150 1.00 91.38 325 ASP A N 1
ATOM 2664 C CA . ASP A 1 325 ? -10.230 6.410 0.477 1.00 91.38 325 ASP A CA 1
ATOM 2665 C C . ASP A 1 325 ? -11.365 5.466 -0.017 1.00 91.38 325 ASP A C 1
ATOM 2667 O O . ASP A 1 325 ? -12.408 5.905 -0.507 1.00 91.38 325 ASP A O 1
ATOM 2671 N N . PHE A 1 326 ? -11.194 4.147 0.095 1.00 92.56 326 PHE A N 1
ATOM 2672 C CA . PHE A 1 326 ? -12.050 3.118 -0.494 1.00 92.56 326 PHE A CA 1
ATOM 2673 C C . PHE A 1 326 ? -13.498 3.227 -0.020 1.00 92.56 326 PHE A C 1
ATOM 2675 O O . PHE A 1 326 ? -14.428 2.977 -0.777 1.00 92.56 326 PHE A O 1
ATOM 2682 N N . TRP A 1 327 ? -13.720 3.683 1.212 1.00 93.75 327 TRP A N 1
ATOM 2683 C CA . TRP A 1 327 ? -15.057 3.879 1.768 1.00 93.75 327 TRP A CA 1
ATOM 2684 C C . TRP A 1 327 ? -15.809 5.054 1.124 1.00 93.75 327 TRP A C 1
ATOM 2686 O O . TRP A 1 327 ? -17.006 5.220 1.355 1.00 93.75 327 TRP A O 1
ATOM 2696 N N . LYS A 1 328 ? -15.133 5.874 0.309 1.00 92.00 328 LYS A N 1
ATOM 2697 C CA . LYS A 1 328 ? -15.717 6.976 -0.474 1.00 92.00 328 LYS A CA 1
ATOM 2698 C C . LYS A 1 328 ? -15.819 6.647 -1.963 1.00 92.00 328 LYS A C 1
ATOM 2700 O O . LYS A 1 328 ? -16.584 7.297 -2.676 1.00 92.00 328 LYS A O 1
ATOM 2705 N N . GLU A 1 329 ? -15.105 5.630 -2.437 1.00 89.56 329 GLU A N 1
ATOM 2706 C CA . GLU A 1 329 ? -14.965 5.315 -3.858 1.00 89.56 329 GLU A CA 1
ATOM 2707 C C . GLU A 1 329 ? -15.584 3.964 -4.237 1.00 89.56 329 GLU A C 1
ATOM 2709 O O . GLU A 1 329 ? -15.753 3.064 -3.419 1.00 89.56 329 GLU A O 1
ATOM 2714 N N . LYS A 1 330 ? -15.969 3.806 -5.507 1.00 89.00 330 LYS A N 1
ATOM 2715 C CA . LYS A 1 330 ? -16.446 2.507 -6.000 1.00 89.00 330 LYS A CA 1
ATOM 2716 C C . LYS A 1 330 ? -15.272 1.513 -6.079 1.00 89.00 330 LYS A C 1
ATOM 2718 O O . LYS A 1 330 ? -14.178 1.929 -6.445 1.00 89.00 330 LYS A O 1
ATOM 2723 N N . PRO A 1 331 ? -15.503 0.212 -5.825 1.00 90.06 331 PRO A N 1
ATOM 2724 C CA . PRO A 1 331 ? -16.808 -0.410 -5.576 1.00 90.06 331 PRO A CA 1
ATOM 2725 C C . PRO A 1 331 ? -17.292 -0.330 -4.117 1.00 90.06 331 PRO A C 1
ATOM 2727 O O . PRO A 1 331 ? -18.464 -0.596 -3.866 1.00 90.06 331 PRO A O 1
ATOM 2730 N N . TYR A 1 332 ? -16.440 0.061 -3.168 1.00 93.69 332 TYR A N 1
ATOM 2731 C CA . TYR A 1 332 ? -16.701 -0.149 -1.741 1.00 93.69 332 TYR A CA 1
ATOM 2732 C C . TYR A 1 332 ? -17.575 0.916 -1.074 1.00 93.69 332 TYR A C 1
ATOM 2734 O O . TYR A 1 332 ? -18.157 0.644 -0.030 1.00 93.69 332 TYR A O 1
ATOM 2742 N N . SER A 1 333 ? -17.749 2.098 -1.665 1.00 93.44 333 SER A N 1
ATOM 2743 C CA . SER A 1 333 ? -18.513 3.195 -1.050 1.00 93.44 333 SER A CA 1
ATOM 2744 C C . SER A 1 333 ? -19.958 2.853 -0.683 1.00 93.44 333 SER A C 1
ATOM 2746 O O . SER A 1 333 ? -20.488 3.390 0.284 1.00 93.44 333 SER A O 1
ATOM 2748 N N . ALA A 1 334 ? -20.599 1.926 -1.401 1.00 94.62 334 ALA A N 1
ATOM 2749 C CA . ALA A 1 334 ? -21.946 1.452 -1.069 1.00 94.62 334 ALA A CA 1
ATOM 2750 C C . ALA A 1 334 ? -21.995 0.610 0.223 1.00 94.62 334 ALA A C 1
ATOM 2752 O O . ALA A 1 334 ? -23.056 0.472 0.835 1.00 94.62 334 ALA A O 1
ATOM 2753 N N . HIS A 1 335 ? -20.853 0.072 0.653 1.00 96.12 335 HIS A N 1
ATOM 2754 C CA . HIS A 1 335 ? -20.720 -0.767 1.839 1.00 96.12 335 HIS A CA 1
ATOM 2755 C C . HIS A 1 335 ? -20.429 0.032 3.110 1.00 96.12 335 HIS A C 1
ATOM 2757 O O . HIS A 1 335 ? -20.340 -0.571 4.171 1.00 96.12 335 HIS A O 1
ATOM 2763 N N . PHE A 1 336 ? -20.298 1.362 3.047 1.00 96.50 336 PHE A N 1
ATOM 2764 C CA . PHE A 1 336 ? -20.025 2.188 4.224 1.00 96.50 336 PHE A CA 1
ATOM 2765 C C . PHE A 1 336 ? -21.023 3.332 4.353 1.00 96.50 336 PHE A C 1
ATOM 2767 O O . PHE A 1 336 ? -21.249 4.101 3.420 1.00 96.50 336 PHE A O 1
ATOM 2774 N N . SER A 1 337 ? -21.598 3.477 5.545 1.00 94.75 337 SER A N 1
ATOM 2775 C CA . SER A 1 337 ? -22.474 4.599 5.872 1.00 94.75 337 SER A CA 1
ATOM 2776 C C . SER A 1 337 ? -21.727 5.655 6.666 1.00 94.75 337 SER A C 1
ATOM 2778 O O . SER A 1 337 ? -21.143 5.370 7.711 1.00 94.75 337 SER A O 1
ATOM 2780 N N . TYR A 1 338 ? -21.817 6.898 6.199 1.00 92.88 338 TYR A N 1
ATOM 2781 C CA . TYR A 1 338 ? -21.432 8.064 6.979 1.00 92.88 338 TYR A CA 1
ATOM 2782 C C . TYR A 1 338 ? -22.406 8.265 8.146 1.00 92.88 338 TYR A C 1
ATOM 2784 O O . TYR A 1 338 ? -23.611 8.435 7.946 1.00 92.88 338 TYR A O 1
ATOM 2792 N N . VAL A 1 339 ? -21.875 8.285 9.365 1.00 92.12 339 VAL A N 1
ATOM 2793 C CA . VAL A 1 339 ? -22.618 8.547 10.596 1.00 92.12 339 VAL A CA 1
ATOM 2794 C C . VAL A 1 339 ? -21.859 9.552 11.473 1.00 92.12 339 VAL A C 1
ATOM 2796 O O . VAL A 1 339 ? -20.634 9.658 11.380 1.00 92.12 339 VAL A O 1
ATOM 2799 N N . PRO A 1 340 ? -22.554 10.318 12.333 1.00 88.94 340 PRO A N 1
ATOM 2800 C CA . PRO A 1 340 ? -21.877 11.173 13.297 1.00 88.94 340 PRO A CA 1
ATOM 2801 C C . PRO A 1 340 ? -21.143 10.312 14.328 1.00 88.94 340 PRO A C 1
ATOM 2803 O O . PRO A 1 340 ? -21.734 9.404 14.923 1.00 88.94 340 PRO A O 1
ATOM 2806 N N . TYR A 1 341 ? -19.868 10.620 14.562 1.00 88.94 341 TYR A N 1
ATOM 2807 C CA . TYR A 1 341 ? -19.109 9.996 15.639 1.00 88.94 341 TYR A CA 1
ATOM 2808 C C . TYR A 1 341 ? -19.771 10.267 16.995 1.00 88.94 341 TYR A C 1
ATOM 2810 O O . TYR A 1 341 ? -20.137 11.400 17.317 1.00 88.94 341 TYR A O 1
ATOM 2818 N N . GLY A 1 342 ? -19.927 9.220 17.800 1.00 89.50 342 GLY A N 1
ATOM 2819 C CA . GLY A 1 342 ? -20.497 9.332 19.134 1.00 89.50 342 GLY A CA 1
ATOM 2820 C C . GLY A 1 342 ? -20.871 7.983 19.731 1.00 89.50 342 GLY A C 1
ATOM 2821 O O . GLY A 1 342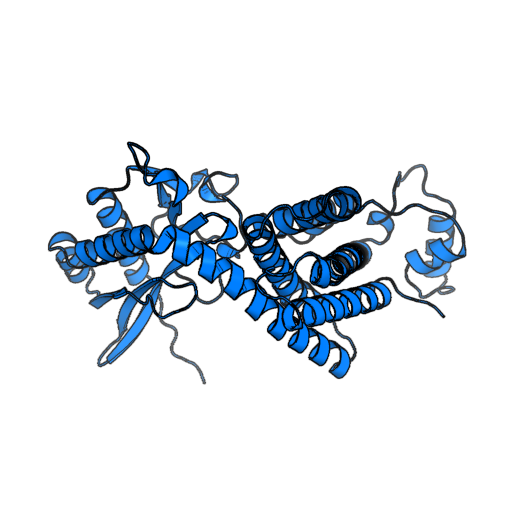 ? -20.939 6.969 19.034 1.00 89.50 342 GLY A O 1
ATOM 2822 N N . LYS A 1 343 ? -21.164 7.994 21.036 1.00 92.62 343 LYS A N 1
ATOM 2823 C CA . LYS A 1 343 ? -21.426 6.801 21.857 1.00 92.62 343 LYS A CA 1
ATOM 2824 C C . LYS A 1 343 ? -22.328 5.766 21.179 1.00 92.62 343 LYS A C 1
ATOM 2826 O O . LYS A 1 343 ? -21.945 4.608 21.069 1.00 92.62 343 LYS A O 1
ATOM 2831 N N . ASN A 1 344 ? -23.506 6.176 20.702 1.00 93.81 344 ASN A N 1
ATOM 2832 C CA . ASN A 1 344 ? -24.487 5.246 20.129 1.00 93.81 344 ASN A CA 1
ATOM 2833 C C . ASN A 1 344 ? -23.936 4.505 18.903 1.00 93.81 344 ASN A C 1
ATOM 2835 O O . ASN A 1 344 ? -24.188 3.318 18.735 1.00 93.81 344 ASN A O 1
ATOM 2839 N N . LYS A 1 345 ? -23.166 5.203 18.062 1.00 94.44 345 LYS A N 1
ATOM 2840 C CA . LYS A 1 345 ? -22.577 4.632 16.850 1.00 94.44 345 LYS A CA 1
ATOM 2841 C C . LYS A 1 345 ? -21.355 3.769 17.147 1.00 94.44 345 LYS A C 1
ATOM 2843 O O . LYS A 1 345 ? -21.174 2.749 16.494 1.00 94.44 345 LYS A O 1
ATOM 2848 N N . ILE A 1 346 ? -20.581 4.105 18.177 1.00 94.69 346 ILE A N 1
ATOM 2849 C CA . ILE A 1 346 ? -19.503 3.233 18.665 1.00 94.69 346 ILE A CA 1
ATOM 2850 C C . ILE A 1 346 ? -20.083 1.931 19.238 1.00 94.69 346 ILE A C 1
ATOM 2852 O O . ILE A 1 346 ? -19.584 0.858 18.926 1.00 94.69 346 ILE A O 1
ATOM 2856 N N . ILE A 1 347 ? -21.172 2.000 20.012 1.00 95.31 347 ILE A N 1
ATOM 2857 C CA . ILE A 1 347 ? -21.869 0.809 20.532 1.00 95.31 347 ILE A CA 1
ATOM 2858 C C . ILE A 1 347 ? -22.396 -0.071 19.390 1.00 95.31 347 ILE A C 1
ATOM 2860 O O . ILE A 1 347 ? -22.257 -1.290 19.443 1.00 95.31 347 ILE A O 1
ATOM 2864 N N . GLU A 1 348 ? -22.977 0.531 18.349 1.00 95.00 348 GLU A N 1
ATOM 2865 C CA . GLU A 1 348 ? -23.433 -0.186 17.150 1.00 95.00 348 GLU A CA 1
ATOM 2866 C C . GLU A 1 348 ? -22.283 -0.936 16.461 1.00 95.00 348 GLU A C 1
ATOM 2868 O O . GLU A 1 348 ? -22.409 -2.125 16.167 1.00 95.00 348 GLU A O 1
ATOM 2873 N N . MET A 1 349 ? -21.139 -0.273 16.274 1.00 95.69 349 MET A N 1
ATOM 2874 C CA . MET A 1 349 ? -19.928 -0.893 15.735 1.00 95.69 349 MET A CA 1
ATOM 2875 C C . MET A 1 349 ? -19.403 -2.022 16.639 1.00 95.69 349 MET A C 1
ATOM 2877 O O . MET A 1 349 ? -19.104 -3.103 16.145 1.00 95.69 349 MET A O 1
ATOM 2881 N N . LEU A 1 350 ? -19.329 -1.820 17.958 1.00 95.25 350 LEU A N 1
ATOM 2882 C CA . LEU A 1 350 ? -18.873 -2.853 18.899 1.00 95.25 350 LEU A CA 1
ATOM 2883 C C . LEU A 1 350 ? -19.765 -4.099 18.846 1.00 95.25 350 LEU A C 1
ATOM 2885 O O . LEU A 1 350 ? -19.262 -5.217 18.798 1.00 95.25 350 LEU A O 1
ATOM 2889 N N . LYS A 1 351 ? -21.091 -3.926 18.778 1.00 94.75 351 LYS A N 1
ATOM 2890 C CA . LYS A 1 351 ? -22.035 -5.042 18.592 1.00 94.75 351 LYS A CA 1
ATOM 2891 C C . LYS A 1 351 ? -21.799 -5.792 17.281 1.00 94.75 351 LYS A C 1
ATOM 2893 O O . LYS A 1 351 ? -21.966 -7.009 17.253 1.00 94.75 351 LYS A O 1
ATOM 2898 N N . LYS A 1 352 ? -21.397 -5.087 16.218 1.00 94.50 352 LYS A N 1
ATOM 2899 C CA . LYS A 1 352 ? -21.027 -5.683 14.927 1.00 94.50 352 LYS A CA 1
ATOM 2900 C C . LYS A 1 352 ? -19.785 -6.569 15.053 1.00 94.50 352 LYS A C 1
ATOM 2902 O O . LYS A 1 352 ? -19.827 -7.721 14.639 1.00 94.50 352 LYS A O 1
ATOM 2907 N N . ILE A 1 353 ? -18.736 -6.081 15.717 1.00 94.69 353 ILE A N 1
ATOM 2908 C CA . ILE A 1 353 ? -17.519 -6.867 15.987 1.00 94.69 353 ILE A CA 1
ATOM 2909 C C . ILE A 1 353 ? -17.844 -8.099 16.850 1.00 94.69 353 ILE A C 1
ATOM 2911 O O . ILE A 1 353 ? -17.389 -9.200 16.562 1.00 94.69 353 ILE A O 1
ATOM 2915 N N . ILE A 1 354 ? -18.706 -7.956 17.863 1.00 93.62 354 ILE A N 1
ATOM 2916 C CA . ILE A 1 354 ? -19.145 -9.082 18.709 1.00 93.62 354 ILE A CA 1
ATOM 2917 C C . ILE A 1 354 ? -19.966 -10.111 17.914 1.00 93.62 354 ILE A C 1
ATOM 2919 O O . ILE A 1 354 ? -19.874 -11.313 18.160 1.00 93.62 354 ILE A O 1
ATOM 2923 N N . ASN A 1 355 ? -20.781 -9.674 16.951 1.00 92.94 355 ASN A N 1
ATOM 2924 C CA . ASN A 1 355 ? -21.468 -10.602 16.051 1.00 92.94 355 ASN A CA 1
ATOM 2925 C C . ASN A 1 355 ? -20.470 -11.371 15.189 1.00 92.94 355 ASN A C 1
ATOM 2927 O O . ASN A 1 355 ? -20.600 -12.588 15.069 1.00 92.94 355 ASN A O 1
ATOM 2931 N N . TYR A 1 356 ? -19.455 -10.689 14.665 1.00 92.06 356 TYR A N 1
ATOM 2932 C CA . TYR A 1 356 ? -18.388 -11.340 13.922 1.00 92.06 356 TYR A CA 1
ATOM 2933 C C . TYR A 1 356 ? -17.644 -12.381 14.776 1.00 92.06 356 TYR A C 1
ATOM 2935 O O . TYR A 1 356 ? -17.546 -13.535 14.373 1.00 92.06 356 TYR A O 1
ATOM 2943 N N . MET A 1 357 ? -17.267 -12.045 16.016 1.00 90.62 357 MET A N 1
ATOM 2944 C CA . MET A 1 357 ? -16.678 -12.995 16.978 1.00 90.62 357 MET A CA 1
ATOM 2945 C C . MET A 1 357 ? -17.496 -14.285 17.140 1.00 90.62 357 MET A C 1
ATOM 2947 O O . MET A 1 357 ? -16.930 -15.359 17.320 1.00 90.62 357 MET A O 1
ATOM 2951 N N . SER A 1 358 ? -18.829 -14.200 17.057 1.00 87.81 358 SER A N 1
ATOM 2952 C CA . SER A 1 358 ? -19.710 -15.362 17.232 1.00 87.81 358 SER A CA 1
ATOM 2953 C C . SER A 1 358 ? -19.708 -16.353 16.063 1.00 87.81 358 SER A C 1
ATOM 2955 O O . SER A 1 358 ? -20.231 -17.456 16.220 1.00 87.81 358 SER A O 1
ATOM 2957 N N . ILE A 1 359 ? -19.143 -15.978 14.911 1.00 88.31 359 ILE A N 1
ATOM 2958 C CA . ILE A 1 359 ? -19.093 -16.817 13.705 1.00 88.31 359 ILE A CA 1
ATOM 2959 C C . ILE A 1 359 ? -17.676 -17.269 13.333 1.00 88.31 359 ILE A C 1
ATOM 2961 O O . ILE A 1 359 ? -17.521 -18.018 12.371 1.00 88.31 359 ILE A O 1
ATOM 2965 N N . ILE A 1 360 ? -16.650 -16.824 14.064 1.00 84.56 360 ILE A N 1
ATOM 2966 C CA . ILE A 1 360 ? -15.264 -17.218 13.800 1.00 84.56 360 ILE A CA 1
ATOM 2967 C C . ILE A 1 360 ? -15.092 -18.706 14.115 1.00 84.56 360 ILE A C 1
ATOM 2969 O O . ILE A 1 360 ? -15.290 -19.157 15.246 1.00 84.56 360 ILE A O 1
ATOM 2973 N N . GLU A 1 361 ? -14.689 -19.473 13.103 1.00 77.38 361 GLU A N 1
ATOM 2974 C CA . GLU A 1 361 ? -14.307 -20.873 13.259 1.00 77.38 361 GLU A CA 1
ATOM 2975 C C . GLU A 1 361 ? -12.807 -20.983 13.544 1.00 77.38 361 GLU A C 1
ATOM 2977 O O . GLU A 1 361 ? -11.968 -20.845 12.652 1.00 77.38 361 GLU A O 1
ATOM 2982 N N . PHE A 1 362 ? -12.455 -21.294 14.791 1.00 72.12 362 PHE A N 1
ATOM 2983 C CA . PHE A 1 362 ? -11.068 -21.577 15.151 1.00 72.12 362 PHE A CA 1
ATOM 2984 C C . PHE A 1 362 ? -10.656 -22.945 14.619 1.00 72.12 362 PHE A C 1
ATOM 2986 O O . PHE A 1 362 ? -11.044 -23.987 15.156 1.00 72.12 362 PHE A O 1
ATOM 2993 N N . LYS A 1 363 ? -9.833 -22.955 13.568 1.00 66.94 363 LYS A N 1
ATOM 2994 C CA . LYS A 1 363 ? -9.193 -24.188 13.110 1.00 66.94 363 LYS A CA 1
ATOM 2995 C C . LYS A 1 363 ? -8.103 -24.577 14.114 1.00 66.94 363 LYS A C 1
ATOM 2997 O O . LYS A 1 363 ? -7.241 -23.751 14.411 1.00 66.94 363 LYS A O 1
ATOM 3002 N N . PRO A 1 364 ? -8.115 -25.805 14.661 1.00 59.62 364 PRO A N 1
ATOM 3003 C CA . PRO A 1 364 ? -7.003 -26.272 15.472 1.00 59.62 364 PRO A CA 1
ATOM 3004 C C . PRO A 1 364 ? -5.727 -26.260 14.630 1.00 59.62 364 PRO A C 1
ATOM 3006 O O . PRO A 1 364 ? -5.754 -26.620 13.453 1.00 59.62 364 PRO A O 1
ATOM 3009 N N . PHE A 1 365 ? -4.620 -25.845 15.241 1.00 52.56 365 PHE A N 1
ATOM 3010 C CA . PHE A 1 365 ? -3.314 -25.872 14.599 1.00 52.56 365 PHE A CA 1
ATOM 3011 C C . PHE A 1 365 ? -2.982 -27.326 14.228 1.00 52.56 365 PHE A C 1
ATOM 3013 O O . PHE A 1 365 ? -2.779 -28.162 15.111 1.00 52.56 365 PHE A O 1
ATOM 3020 N N . THR A 1 366 ? -3.002 -27.653 12.935 1.00 44.81 366 THR A N 1
ATOM 3021 C CA . THR A 1 366 ? -2.493 -28.935 12.430 1.00 44.81 366 THR A CA 1
ATOM 3022 C C . THR A 1 366 ? -0.978 -28.801 12.269 1.00 44.81 366 THR A C 1
ATOM 3024 O O . THR A 1 366 ? -0.567 -27.969 11.461 1.00 44.81 366 THR A O 1
ATOM 3027 N N . PRO A 1 367 ? -0.172 -29.541 13.053 1.00 47.47 367 PRO A N 1
ATOM 3028 C CA . PRO A 1 367 ? 1.287 -29.461 13.016 1.00 47.47 367 PRO A CA 1
ATOM 3029 C C . PRO A 1 367 ? 1.899 -29.965 11.707 1.00 47.47 367 PRO A C 1
ATOM 3031 O O . PRO A 1 367 ? 1.252 -30.792 11.018 1.00 47.47 367 PRO A O 1
#

Sequence (367 aa):
MKIYLFDNAIDSFEWSLRHLRTFLETDSNFENPDISTTYLKQAILCLNSALELFFKERISAINPLLIYEHIEINNLPQVFIDYYAKQQNGEIDEPLYNYVIENTELHTIDYSKCIELYCSLYSVAQGHKKNFIELNGIRNKLTHLGIKSQEEYYILAGRIADILNYVHYNIIMKIDYLPTRLENICLEIFNIESVLSNLEESIWRIANESRIEEICNNIISYSNCEEIQKYLQEKKILASFGSTFDADYVYSIYTMKRDDNEDTEICSIYGSVQNNALFISDSDLNDGPVFAILPLIDLNSKQPRFYISNDENGTNIPEFQGQSDFWKEKPYSAHFSYVPYGKNKIIEMLKKIINYMSIIEFKPFTP

pLDDT: mean 87.82, std 9.85, range [39.66, 98.19]

Radius of gyration: 24.52 Å; Cα contacts (8 Å, |Δi|>4): 494; chains: 1; bounding box: 52×52×71 Å

Mean predicted aligned error: 6.89 Å